Protein AF-0000000070227948 (afdb_homodimer)

Nearest PDB structures (foldseek):
  6wmo-assembly1_B  TM=9.576E-01  e=4.250E-34  Homo sapiens
  8tjc-assembly1_A  TM=9.465E-01  e=2.729E-33  Homo sapiens
  7jhi-assembly4_D  TM=9.525E-01  e=7.826E-33  Homo sapiens
  7jhk-assembly4_D  TM=9.469E-01  e=8.858E-33  Homo sapiens
  8tjc-assembly1_C  TM=9.461E-01  e=2.110E-32  Homo sapiens

Secondary structure (DSSP, 8-state):
--HHHHHHHHHTT-----EEE---GGGGSS--SEEEEEE--TT-HHHHHHHHHTTT---EETTEEEEEEEEEEE-SSHHHHHHHHHHHHHHHHHHS-EEEEEEE--GGGHHHHHHHHHHHHHHH-TT-SEEEEEETTEEE-HHHHHHHHHTS-TTS--EEESEE-S---B--TTSTTB--TTT---S-PPPEE-TTEEEEEHHHHHHHHHHHHHSPP-SSHHHHHHHHHHHTT---EE-TTEETT----SSTTS-TT-GGGTTT-SEEE---HHHHHHHHHHHT-TT----------/--HHHHHHHHHTT-----EEE---GGGGSS--SEEEEEE--TT-HHHHHHHHHTTT---EETTEEEEEEEEEEE-SSHHHHHHHHHHHHHHHHHHS-EEEEEEE--GGGHHHHHHHHHHHHHHH-TT-SEEEEEETTEEE-HHHHHHHHHTS-TTS--EEEEEE-S---B--TTSTTB--TTT---S-PPPEEEEEEEEEEHHHHHHHHHHHHHSPP-SSHHHHHHHHHHHTT---EE-TTEETT----SSTTS-TT-GGGTTT-SEEE---HHHHHHHHHHHT-TT----------

Solvent-accessible surface area (backbone atoms only — not comparable to full-atom values): 31856 Å² total; per-residue (Å²): 126,59,68,72,56,52,51,44,71,72,45,54,81,67,81,82,61,56,73,74,40,70,46,51,74,68,69,45,64,55,80,32,41,37,33,35,43,27,42,45,55,57,81,45,53,63,34,52,54,42,34,51,73,36,60,44,41,69,41,60,56,94,77,38,31,35,38,50,36,36,39,29,36,34,52,82,49,66,72,55,24,55,53,34,50,49,51,48,48,52,47,27,72,74,66,38,26,32,36,26,35,67,45,57,64,44,76,54,42,44,26,53,52,52,52,52,44,40,56,46,33,61,74,60,37,62,72,31,30,26,34,39,45,24,38,55,42,41,43,48,36,48,68,53,44,47,62,63,48,71,78,53,62,37,82,37,82,39,38,36,11,36,62,44,65,89,44,46,64,40,77,47,81,89,43,95,64,46,42,52,62,89,80,43,78,62,72,60,47,62,51,20,39,47,62,56,35,33,39,30,14,35,39,34,49,53,46,35,40,56,30,53,73,72,48,82,73,43,55,48,35,35,54,38,50,13,46,19,32,50,72,68,74,46,75,63,36,70,35,92,33,34,32,68,86,44,70,78,44,95,40,90,87,43,63,53,82,40,59,68,77,48,70,79,30,35,30,36,35,77,43,53,55,67,52,42,50,51,47,44,55,50,69,68,39,89,77,65,76,65,73,80,74,78,73,84,114,126,60,67,71,57,54,51,43,72,71,44,54,81,68,82,81,62,57,72,74,38,69,46,52,73,68,69,45,63,55,82,30,40,38,34,37,42,27,43,46,56,56,80,44,52,62,35,54,53,42,35,51,73,38,59,44,41,68,42,61,58,96,76,37,29,35,38,51,36,36,39,29,37,36,52,82,50,66,74,55,22,57,52,34,50,50,52,48,49,53,48,27,72,73,65,39,28,32,37,25,36,67,45,57,64,46,72,56,42,43,25,53,53,52,52,52,44,40,57,46,32,62,74,60,36,63,71,31,30,26,34,40,46,23,38,55,43,42,42,48,34,50,67,53,45,47,63,61,48,71,79,54,61,36,80,39,82,38,38,35,12,36,61,45,66,89,43,47,65,40,76,48,81,87,43,95,65,45,43,54,62,88,80,44,80,61,71,59,47,63,51,20,38,47,62,58,35,33,39,30,14,34,40,34,49,53,45,36,40,56,30,52,72,72,47,80,74,44,56,48,36,35,55,38,50,13,46,19,31,50,73,67,75,45,75,63,36,70,35,92,34,36,32,69,88,45,70,80,44,95,40,89,87,45,62,52,83,39,57,66,78,50,70,78,29,34,32,37,36,78,42,53,54,69,52,41,50,52,46,45,56,49,67,68,38,90,76,64,76,65,71,81,74,76,71,84,116

Foldseek 3Di:
DPPVQVVCVVCLVPQDFDWLAAFDLVQQVPAAAEEEEAEEELVPPLLVVLCCVFQQPFDQQVHGTYGYAYQYEAAPDPVRRVVSSVVLVVVCVVPRRYTYTHDHGDLLCVQSSLQVVLVCCVVRNLRHFKYKQAYSQKQFNVNLVCVVPVPDGLLDWAKEAAKDFDAAQDCDPVDPRHDHCVQPVDGTFAIWHDRHIIMTGSNLSVQLNVLSVVDGTGRRNRSRSRVSCVVSVHHYYYDPQHAAVAADDPDPVDDSLDLLSNLNHGMYGGHDSVSSVVSRVQNPDPPNDDDPPPPPD/DPPVQVVCVVCLVPQDFDWLAAFDLVQQVPAAAEEEEAEEELVPPLLVVLCCVFQQPFDQQVHGTYGYAYQYEAAPDPVRRVVSSVVLVVVCVVPRRYTYTHDHGDLLCVLSSLQVVLVCCVPRNLRHFKYKQAYSQKQFNVNLVCVVPVPDGLLDWAKEAAKDFDAAQDCDPPDPRHDHCVQPVDGTFAIWHDRHIIMTGSNLSVQLNVLSVVDGTGRRNRSRSRVSCVVSVHHYYYDPQHAAVAADDPDPVDDSLDLLSNLNHGMYGGHDSVSSVVSRVQNPDPPNDDDPPPPPD

pLDDT: mean 92.87, std 10.71, range [17.23, 98.88]

Structure (mmCIF, N/CA/C/O backbone):
data_AF-0000000070227948-model_v1
#
loop_
_entity.id
_entity.type
_entity.pdbx_description
1 polymer Hexosyltransferase
#
loop_
_atom_site.group_PDB
_atom_site.id
_atom_site.type_symbol
_atom_site.label_atom_id
_atom_site.label_alt_id
_atom_site.label_comp_id
_atom_site.label_asym_id
_atom_site.label_entity_id
_atom_site.label_seq_id
_atom_site.pdbx_PDB_ins_code
_atom_site.Cartn_x
_atom_site.Cartn_y
_atom_site.Cartn_z
_atom_site.occupancy
_atom_site.B_iso_or_equiv
_atom_site.auth_seq_id
_atom_site.auth_comp_id
_atom_site.auth_asym_id
_atom_site.auth_atom_id
_atom_site.pdbx_PDB_model_num
ATOM 1 N N . GLN A 1 1 ? -17.172 28.172 -12.695 1 85.38 1 GLN A N 1
ATOM 2 C CA . GLN A 1 1 ? -16.094 27.766 -11.781 1 85.38 1 GLN A CA 1
ATOM 3 C C . GLN A 1 1 ? -16.062 26.266 -11.586 1 85.38 1 GLN A C 1
ATOM 5 O O . GLN A 1 1 ? -17.109 25.594 -11.656 1 85.38 1 GLN A O 1
ATOM 10 N N . PRO A 1 2 ? -14.836 25.875 -11.406 1 90.19 2 PRO A N 1
ATOM 11 C CA . PRO A 1 2 ? -14.766 24.453 -11.125 1 90.19 2 PRO A CA 1
ATOM 12 C C . PRO A 1 2 ? -15.609 24.031 -9.922 1 90.19 2 PRO A C 1
ATOM 14 O O . PRO A 1 2 ? -15.781 24.828 -8.984 1 90.19 2 PRO A O 1
ATOM 17 N N . PRO A 1 3 ? -16.172 22.844 -9.961 1 89.56 3 PRO A N 1
ATOM 18 C CA . PRO A 1 3 ? -17.094 22.391 -8.906 1 89.56 3 PRO A CA 1
ATOM 19 C C . PRO A 1 3 ? -16.484 22.5 -7.508 1 89.56 3 PRO A C 1
ATOM 21 O O . PRO A 1 3 ? -17.188 22.844 -6.551 1 89.56 3 PRO A O 1
ATOM 24 N N . HIS A 1 4 ? -15.242 22.188 -7.359 1 89.88 4 HIS A N 1
ATOM 25 C CA . HIS A 1 4 ? -14.633 22.203 -6.031 1 89.88 4 HIS A CA 1
ATOM 26 C C . HIS A 1 4 ? -14.547 23.641 -5.492 1 89.88 4 HIS A C 1
ATOM 28 O O . HIS A 1 4 ? -14.609 23.844 -4.281 1 89.88 4 HIS A O 1
ATOM 34 N N . VAL A 1 5 ? -14.453 24.609 -6.316 1 92.25 5 VAL A N 1
ATOM 35 C CA . VAL A 1 5 ? -14.438 26 -5.902 1 92.25 5 VAL A CA 1
ATOM 36 C C . VAL A 1 5 ? -15.828 26.438 -5.453 1 92.25 5 VAL A C 1
ATOM 38 O O . VAL A 1 5 ? -15.984 27.109 -4.434 1 92.25 5 VAL A O 1
ATOM 41 N N . ARG A 1 6 ? -16.797 26.031 -6.199 1 91.88 6 ARG A N 1
ATOM 42 C CA . ARG A 1 6 ? -18.172 26.344 -5.848 1 91.88 6 ARG A CA 1
ATOM 43 C C . ARG A 1 6 ? -18.547 25.75 -4.496 1 91.88 6 ARG A C 1
ATOM 45 O O . ARG A 1 6 ? -19.141 26.422 -3.658 1 91.88 6 ARG A O 1
ATOM 52 N N . ASP A 1 7 ? -18.203 24.516 -4.367 1 90.88 7 ASP A N 1
ATOM 53 C CA . ASP A 1 7 ? -18.453 23.844 -3.1 1 90.88 7 ASP A CA 1
ATOM 54 C C . ASP A 1 7 ? -17.781 24.578 -1.94 1 90.88 7 ASP A C 1
ATOM 56 O O . ASP A 1 7 ? -18.391 24.766 -0.885 1 90.88 7 ASP A O 1
ATOM 60 N N . PHE A 1 8 ? -16.594 24.953 -2.104 1 92.62 8 PHE A N 1
ATOM 61 C CA . PHE A 1 8 ? -15.867 25.672 -1.062 1 92.62 8 PHE A CA 1
ATOM 62 C C . PHE A 1 8 ? -16.562 26.969 -0.699 1 92.62 8 PHE A C 1
ATOM 64 O O . PHE A 1 8 ? -16.766 27.266 0.481 1 92.62 8 PHE A O 1
ATOM 71 N N . LEU A 1 9 ? -16.953 27.703 -1.704 1 92.31 9 LEU A N 1
ATOM 72 C CA . LEU A 1 9 ? -17.578 29 -1.47 1 92.31 9 LEU A CA 1
ATOM 73 C C . LEU A 1 9 ? -18.922 28.828 -0.768 1 92.31 9 LEU A C 1
ATOM 75 O O . LEU A 1 9 ? -19.297 29.641 0.071 1 92.31 9 LEU A O 1
ATOM 79 N N . LEU A 1 10 ? -19.547 27.75 -1.023 1 89.62 10 LEU A N 1
ATOM 80 C CA . LEU A 1 10 ? -20.859 27.516 -0.464 1 89.62 10 LEU A CA 1
ATOM 81 C C . LEU A 1 10 ? -20.766 27.047 0.985 1 89.62 10 LEU A C 1
ATOM 83 O O . LEU A 1 10 ? -21.609 27.406 1.814 1 89.62 10 LEU A O 1
ATOM 87 N N . TYR A 1 11 ? -19.672 26.328 1.292 1 87.56 11 TYR A N 1
ATOM 88 C CA . TYR A 1 11 ? -19.703 25.609 2.561 1 87.56 11 TYR A CA 1
ATOM 89 C C . TYR A 1 11 ? -18.562 26.078 3.471 1 87.56 11 TYR A C 1
ATOM 91 O O . TYR A 1 11 ? -18.359 25.516 4.555 1 87.56 11 TYR A O 1
ATOM 99 N N . ARG A 1 12 ? -17.844 27.078 3.059 1 89.88 12 ARG A N 1
ATOM 100 C CA . ARG A 1 12 ? -16.672 27.516 3.811 1 89.88 12 ARG A CA 1
ATOM 101 C C . ARG A 1 12 ? -17.062 28.016 5.199 1 89.88 12 ARG A C 1
ATOM 103 O O . ARG A 1 12 ? -16.203 28.172 6.066 1 89.88 12 ARG A O 1
ATOM 110 N N . HIS A 1 13 ? -18.375 28.203 5.434 1 87.81 13 HIS A N 1
ATOM 111 C CA . HIS A 1 13 ? -18.844 28.672 6.734 1 87.81 13 HIS A CA 1
ATOM 112 C C . HIS A 1 13 ? -19.172 27.5 7.652 1 87.81 13 HIS A C 1
ATOM 114 O O . HIS A 1 13 ? -19.375 27.688 8.852 1 87.81 13 HIS A O 1
ATOM 120 N N . CYS A 1 14 ? -19.219 26.312 7.148 1 87.19 14 CYS A N 1
ATOM 121 C CA . CYS A 1 14 ? -19.516 25.125 7.93 1 87.19 14 CYS A CA 1
ATOM 122 C C . CYS A 1 14 ? -18.281 24.594 8.625 1 87.19 14 CYS A C 1
ATOM 124 O O . CYS A 1 14 ? -17.375 24.062 7.973 1 87.19 14 CYS A O 1
ATOM 126 N N . ARG A 1 15 ? -18.234 24.719 9.961 1 90.19 15 ARG A N 1
ATOM 127 C CA . ARG A 1 15 ? -17.031 24.359 10.688 1 90.19 15 ARG A CA 1
ATOM 128 C C . ARG A 1 15 ? -17.297 23.25 11.688 1 90.19 15 ARG A C 1
ATOM 130 O O . ARG A 1 15 ? -16.391 22.828 12.414 1 90.19 15 ARG A O 1
ATOM 137 N N . ASP A 1 16 ? -18.5 22.859 11.797 1 91.56 16 ASP A N 1
ATOM 138 C CA . ASP A 1 16 ? -18.875 21.828 12.75 1 91.56 16 ASP A CA 1
ATOM 139 C C . ASP A 1 16 ? -19.234 20.531 12.023 1 91.56 16 ASP A C 1
ATOM 141 O O . ASP A 1 16 ? -20.172 20.484 11.234 1 91.56 16 ASP A O 1
ATOM 145 N N . PHE A 1 17 ? -18.484 19.594 12.266 1 96.06 17 PHE A N 1
ATOM 146 C CA . PHE A 1 17 ? -18.719 18.297 11.648 1 96.06 17 PHE A CA 1
ATOM 147 C C . PHE A 1 17 ? -18.719 17.203 12.703 1 96.06 17 PHE A C 1
ATOM 149 O O . PHE A 1 17 ? -18 17.266 13.695 1 96.06 17 PHE A O 1
ATOM 156 N N . ARG A 1 18 ? -19.531 16.219 12.43 1 96.62 18 ARG A N 1
ATOM 157 C CA . ARG A 1 18 ? -19.625 15.094 13.352 1 96.62 18 ARG A CA 1
ATOM 158 C C . ARG A 1 18 ? -18.312 14.328 13.43 1 96.62 18 ARG A C 1
ATOM 160 O O . ARG A 1 18 ? -17.688 14.055 12.398 1 96.62 18 ARG A O 1
ATOM 167 N N . LEU A 1 19 ? -17.938 14.094 14.648 1 96.94 19 LEU A N 1
ATOM 168 C CA . LEU A 1 19 ? -16.766 13.242 14.891 1 96.94 19 LEU A CA 1
ATOM 169 C C . LEU A 1 19 ? -17.109 11.773 14.703 1 96.94 19 LEU A C 1
ATOM 171 O O . LEU A 1 19 ? -18 11.25 15.375 1 96.94 19 LEU A O 1
ATOM 175 N N . LEU A 1 20 ? -16.469 11.117 13.75 1 98.12 20 LEU A N 1
ATOM 176 C CA . LEU A 1 20 ? -16.734 9.711 13.477 1 98.12 20 LEU A CA 1
ATOM 177 C C . LEU A 1 20 ? -15.828 8.812 14.312 1 98.12 20 LEU A C 1
ATOM 179 O O . LEU A 1 20 ? -16.234 7.734 14.742 1 98.12 20 LEU A O 1
ATOM 183 N N . GLN A 1 21 ? -14.609 9.086 14.445 1 98.56 21 GLN A N 1
ATOM 184 C CA . GLN A 1 21 ? -13.617 8.414 15.281 1 98.56 21 GLN A CA 1
ATOM 185 C C . GLN A 1 21 ? -12.867 9.414 16.156 1 98.56 21 GLN A C 1
ATOM 187 O O . GLN A 1 21 ? -12.484 10.484 15.695 1 98.56 21 GLN A O 1
ATOM 192 N N . ASP A 1 22 ? -12.719 9.07 17.391 1 98.06 22 ASP A N 1
ATOM 193 C CA . ASP A 1 22 ? -12.008 9.875 18.375 1 98.06 22 ASP A CA 1
ATOM 194 C C . ASP A 1 22 ? -11.008 9.031 19.156 1 98.06 22 ASP A C 1
ATOM 196 O O . ASP A 1 22 ? -11.367 8.008 19.734 1 98.06 22 ASP A O 1
ATOM 200 N N . PRO A 1 23 ? -9.75 9.445 19.125 1 97.38 23 PRO A N 1
ATOM 201 C CA . PRO A 1 23 ? -8.805 8.68 19.938 1 97.38 23 PRO A CA 1
ATOM 202 C C . PRO A 1 23 ? -9.219 8.602 21.406 1 97.38 23 PRO A C 1
ATOM 204 O O . PRO A 1 23 ? -9.891 9.508 21.906 1 97.38 23 PRO A O 1
ATOM 207 N N . PRO A 1 24 ? -8.82 7.574 22.109 1 96.56 24 PRO A N 1
ATOM 208 C CA . PRO A 1 24 ? -9.148 7.469 23.531 1 96.56 24 PRO A CA 1
ATOM 209 C C . PRO A 1 24 ? -8.57 8.609 24.359 1 96.56 24 PRO A C 1
ATOM 211 O O . PRO A 1 24 ? -7.5 9.133 24.031 1 96.56 24 PRO A O 1
ATOM 214 N N . PRO A 1 25 ? -9.289 8.898 25.406 1 91.81 25 PRO A N 1
ATOM 215 C CA . PRO A 1 25 ? -8.82 9.992 26.266 1 91.81 25 PRO A CA 1
ATOM 216 C C . PRO A 1 25 ? -7.402 9.766 26.781 1 91.81 25 PRO A C 1
ATOM 218 O O . PRO A 1 25 ? -6.676 10.734 27.047 1 91.81 25 PRO A O 1
ATOM 221 N N . ALA A 1 26 ? -7.043 8.578 26.859 1 93.12 26 ALA A N 1
ATOM 222 C CA . ALA A 1 26 ? -5.734 8.234 27.406 1 93.12 26 ALA A CA 1
ATOM 223 C C . ALA A 1 26 ? -4.617 8.617 26.453 1 93.12 26 ALA A C 1
ATOM 225 O O . ALA A 1 26 ? -3.447 8.68 26.828 1 93.12 26 ALA A O 1
ATOM 226 N N . LYS A 1 27 ? -4.984 8.945 25.25 1 94.88 27 LYS A N 1
ATOM 227 C CA . LYS A 1 27 ? -3.994 9.281 24.219 1 94.88 27 LYS A CA 1
ATOM 228 C C . LYS A 1 27 ? -3.129 10.461 24.656 1 94.88 27 LYS A C 1
ATOM 230 O O . LYS A 1 27 ? -1.914 10.453 24.453 1 94.88 27 LYS A O 1
ATOM 235 N N . CYS A 1 28 ? -3.711 11.43 25.281 1 94.31 28 CYS A N 1
ATOM 236 C CA . CYS A 1 28 ? -3 12.648 25.641 1 94.31 28 CYS A CA 1
ATOM 237 C C . CYS A 1 28 ? -2.988 12.844 27.156 1 94.31 28 CYS A C 1
ATOM 239 O O . CYS A 1 28 ? -2.727 13.945 27.641 1 94.31 28 CYS A O 1
ATOM 241 N N . ALA A 1 29 ? -3.393 11.844 27.906 1 90 29 ALA A N 1
ATOM 242 C CA . ALA A 1 29 ? -3.404 11.938 29.359 1 90 29 ALA A CA 1
ATOM 243 C C . ALA A 1 29 ? -1.987 12.055 29.922 1 90 29 ALA A C 1
ATOM 245 O O . ALA A 1 29 ? -1.699 12.938 30.719 1 90 29 ALA A O 1
ATOM 246 N N . PRO A 1 30 ? -1.107 11.148 29.5 1 86.81 30 PRO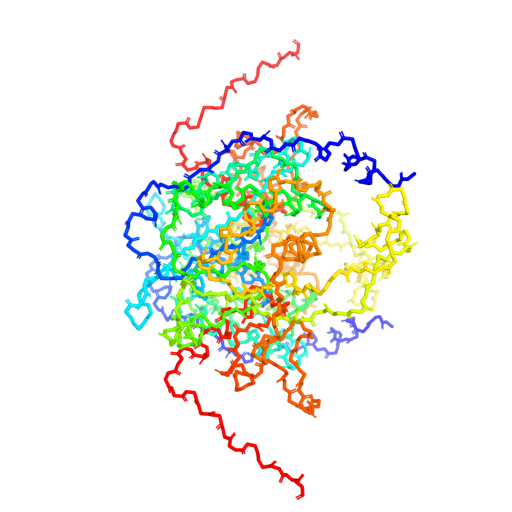 A N 1
ATOM 247 C CA . PRO A 1 30 ? 0.278 11.406 29.906 1 86.81 30 PRO A CA 1
ATOM 248 C C . PRO A 1 30 ? 0.9 12.578 29.156 1 86.81 30 PRO A C 1
ATOM 250 O O . PRO A 1 30 ? 0.424 12.953 28.078 1 86.81 30 PRO A O 1
ATOM 253 N N . PRO A 1 31 ? 1.829 13.141 29.797 1 89.19 31 PRO A N 1
ATOM 254 C CA . PRO A 1 31 ? 2.486 14.258 29.109 1 89.19 31 PRO A CA 1
ATOM 255 C C . PRO A 1 31 ? 2.977 13.883 27.719 1 89.19 31 PRO A C 1
ATOM 257 O O . PRO A 1 31 ? 3.58 12.828 27.531 1 89.19 31 PRO A O 1
ATOM 260 N N . VAL A 1 32 ? 2.658 14.727 26.781 1 96.81 32 VAL A N 1
ATOM 261 C CA . VAL A 1 32 ? 3.092 14.547 25.406 1 96.81 32 VAL A CA 1
ATOM 262 C C . VAL A 1 32 ? 4.148 15.586 25.047 1 96.81 32 VAL A C 1
ATOM 264 O O . VAL A 1 32 ? 3.912 16.797 25.188 1 96.81 32 VAL A O 1
ATOM 267 N N . PHE A 1 33 ? 5.27 15.078 24.719 1 98.19 33 PHE A N 1
ATOM 268 C CA . PHE A 1 33 ? 6.316 16 24.297 1 98.19 33 PHE A CA 1
ATOM 269 C C . PHE A 1 33 ? 6.133 16.422 22.844 1 98.19 33 PHE A C 1
ATOM 271 O O . PHE A 1 33 ? 6.098 17.609 22.531 1 98.19 33 PHE A O 1
ATOM 278 N N . LEU A 1 34 ? 6.027 15.492 21.984 1 98.38 34 LEU A N 1
ATOM 279 C CA . LEU A 1 34 ? 5.809 15.734 20.562 1 98.38 34 LEU A CA 1
ATOM 280 C C . LEU A 1 34 ? 4.578 14.984 20.062 1 98.38 34 LEU A C 1
ATOM 282 O O . LEU A 1 34 ? 4.535 13.758 20.109 1 98.38 34 LEU A O 1
ATOM 286 N N . LEU A 1 35 ? 3.557 15.734 19.688 1 98.5 35 LEU A N 1
ATOM 287 C CA . LEU A 1 35 ? 2.355 15.172 19.078 1 98.5 35 LEU A CA 1
ATOM 288 C C . LEU A 1 35 ? 2.469 15.164 17.547 1 98.5 35 LEU A C 1
ATOM 290 O O . LEU A 1 35 ? 2.646 16.203 16.938 1 98.5 35 LEU A O 1
ATOM 294 N N . LEU A 1 36 ? 2.467 13.992 16.953 1 98.62 36 LEU A N 1
ATOM 295 C CA . LEU A 1 36 ? 2.484 13.852 15.5 1 98.62 36 LEU A CA 1
ATOM 296 C C . LEU A 1 36 ? 1.071 13.914 14.93 1 98.62 36 LEU A C 1
ATOM 298 O O . LEU A 1 36 ? 0.308 12.953 15.039 1 98.62 36 LEU A O 1
ATOM 302 N N . ALA A 1 37 ? 0.691 15.023 14.406 1 98.75 37 ALA A N 1
ATOM 303 C CA . ALA A 1 37 ? -0.591 15.203 13.727 1 98.75 37 ALA A CA 1
ATOM 304 C C . ALA A 1 37 ? -0.443 15.031 12.219 1 98.75 37 ALA A C 1
ATOM 306 O O . ALA A 1 37 ? -0.085 15.977 11.508 1 98.75 37 ALA A O 1
ATOM 307 N N . ILE A 1 38 ? -0.817 13.891 11.742 1 98.75 38 ILE A N 1
ATOM 308 C CA . ILE A 1 38 ? -0.504 13.523 10.367 1 98.75 38 ILE A CA 1
ATOM 309 C C . ILE A 1 38 ? -1.779 13.539 9.523 1 98.75 38 ILE A C 1
ATOM 311 O O . ILE A 1 38 ? -2.73 12.805 9.812 1 98.75 38 ILE A O 1
ATOM 315 N N . LYS A 1 39 ? -1.822 14.359 8.492 1 98.5 39 LYS A N 1
ATOM 316 C CA . LYS A 1 39 ? -2.941 14.383 7.559 1 98.5 39 LYS A CA 1
ATOM 317 C C . LYS A 1 39 ? -2.871 13.203 6.594 1 98.5 39 LYS A C 1
ATOM 319 O O . LYS A 1 39 ? -1.84 12.969 5.961 1 98.5 39 LYS A O 1
ATOM 324 N N . SER A 1 40 ? -3.902 12.453 6.547 1 98.38 40 SER A N 1
ATOM 325 C CA . SER A 1 40 ? -3.975 11.281 5.676 1 98.38 40 SER A CA 1
ATOM 326 C C . SER A 1 40 ? -5.316 11.211 4.957 1 98.38 40 SER A C 1
ATOM 328 O O . SER A 1 40 ? -6.234 11.977 5.266 1 98.38 40 SER A O 1
ATOM 330 N N . SER A 1 41 ? -5.406 10.438 3.887 1 97.62 41 SER A N 1
ATOM 331 C CA . SER A 1 41 ? -6.66 10.141 3.205 1 97.62 41 SER A CA 1
ATOM 332 C C . SER A 1 41 ? -7.246 8.812 3.68 1 97.62 41 SER A C 1
ATOM 334 O O . SER A 1 41 ? -6.512 7.91 4.086 1 97.62 41 SER A O 1
ATOM 336 N N . PRO A 1 42 ? -8.516 8.734 3.646 1 97.31 42 PRO A N 1
ATOM 337 C CA . PRO A 1 42 ? -9.148 7.535 4.203 1 97.31 42 PRO A CA 1
ATOM 338 C C . PRO A 1 42 ? -8.648 6.25 3.545 1 97.31 42 PRO A C 1
ATOM 340 O O . PRO A 1 42 ? -8.508 5.223 4.215 1 97.31 42 PRO A O 1
ATOM 343 N N . ALA A 1 43 ? -8.367 6.289 2.314 1 95.44 43 ALA A N 1
ATOM 344 C CA . ALA A 1 43 ? -7.988 5.082 1.588 1 95.44 43 ALA A CA 1
ATOM 345 C C . ALA A 1 43 ? -6.504 4.777 1.763 1 95.44 43 ALA A C 1
ATOM 347 O O . ALA A 1 43 ? -6.027 3.717 1.354 1 95.44 43 ALA A O 1
ATOM 348 N N . ASN A 1 44 ? -5.758 5.676 2.371 1 96.81 44 ASN A N 1
ATOM 349 C CA . ASN A 1 44 ? -4.305 5.551 2.455 1 96.81 44 ASN A CA 1
ATOM 350 C C . ASN A 1 44 ? -3.887 4.684 3.639 1 96.81 44 ASN A C 1
ATOM 352 O O . ASN A 1 44 ? -3.014 5.07 4.418 1 96.81 44 ASN A O 1
ATOM 356 N N . TYR A 1 45 ? -4.461 3.484 3.715 1 96.75 45 TYR A N 1
ATOM 357 C CA . TYR A 1 45 ? -4.152 2.568 4.809 1 96.75 45 TYR A CA 1
ATOM 358 C C . TYR A 1 45 ? -2.666 2.234 4.84 1 96.75 45 TYR A C 1
ATOM 360 O O . TYR A 1 45 ? -2.049 2.229 5.91 1 96.75 45 TYR A O 1
ATOM 368 N N . GLU A 1 46 ? -2.113 1.952 3.725 1 95 46 GLU A N 1
ATOM 369 C CA . GLU A 1 46 ? -0.719 1.523 3.643 1 95 46 GLU A CA 1
ATOM 370 C C . GLU A 1 46 ? 0.22 2.592 4.195 1 95 46 GLU A C 1
ATOM 372 O O . GLU A 1 46 ? 1.173 2.279 4.91 1 95 46 GLU A O 1
ATOM 377 N N . ARG A 1 47 ? -0.057 3.771 3.848 1 96.94 47 ARG A N 1
ATOM 378 C CA . ARG A 1 47 ? 0.771 4.871 4.332 1 96.94 47 ARG A CA 1
ATOM 379 C C . ARG A 1 47 ? 0.703 4.977 5.855 1 96.94 47 ARG A C 1
ATOM 381 O O . ARG A 1 47 ? 1.731 5.117 6.52 1 96.94 47 ARG A O 1
ATOM 388 N N . ARG A 1 48 ? -0.476 4.906 6.383 1 98.25 48 ARG A N 1
ATOM 389 C CA . ARG A 1 48 ? -0.634 4.996 7.828 1 98.25 48 ARG A CA 1
ATOM 390 C C . ARG A 1 48 ? 0.04 3.818 8.531 1 98.25 48 ARG A C 1
ATOM 392 O O . ARG A 1 48 ? 0.68 3.99 9.57 1 98.25 48 ARG A O 1
ATOM 399 N N . ASP A 1 49 ? -0.1 2.688 7.945 1 97.19 49 ASP A N 1
ATOM 400 C CA . ASP A 1 49 ? 0.521 1.498 8.516 1 97.19 49 ASP A CA 1
ATOM 401 C C . ASP A 1 49 ? 2.039 1.648 8.586 1 97.19 49 ASP A C 1
ATOM 403 O O . ASP A 1 49 ? 2.658 1.305 9.594 1 97.19 49 ASP A O 1
ATOM 407 N N . ILE A 1 50 ? 2.637 2.137 7.492 1 97 50 ILE A N 1
ATOM 408 C CA . ILE A 1 50 ? 4.086 2.279 7.445 1 97 50 ILE A CA 1
ATOM 409 C C . ILE A 1 50 ? 4.535 3.357 8.43 1 97 50 ILE A C 1
ATOM 411 O O . ILE A 1 50 ? 5.578 3.225 9.07 1 97 50 ILE A O 1
ATOM 415 N N . VAL A 1 51 ? 3.787 4.414 8.555 1 98.12 51 VAL A N 1
ATOM 416 C CA . VAL A 1 51 ? 4.102 5.469 9.508 1 98.12 51 VAL A CA 1
ATOM 417 C C . VAL A 1 51 ? 4.117 4.895 10.922 1 98.12 51 VAL A C 1
ATOM 419 O O . VAL A 1 51 ? 5.035 5.168 11.703 1 98.12 51 VAL A O 1
ATOM 422 N N . ARG A 1 52 ? 3.15 4.043 11.281 1 98 52 ARG A N 1
ATOM 423 C CA . ARG A 1 52 ? 3.072 3.408 12.594 1 98 52 ARG A CA 1
ATOM 424 C C . ARG A 1 52 ? 4.324 2.586 12.883 1 98 52 ARG A C 1
ATOM 426 O O . ARG A 1 52 ? 4.77 2.498 14.023 1 98 52 ARG A O 1
ATOM 433 N N . ARG A 1 53 ? 4.895 2.074 11.82 1 95.88 53 ARG A N 1
ATOM 434 C CA . ARG A 1 53 ? 5.984 1.117 11.984 1 95.88 53 ARG A CA 1
ATOM 435 C C . ARG A 1 53 ? 7.34 1.809 11.891 1 95.88 53 ARG A C 1
ATOM 437 O O . ARG A 1 53 ? 8.383 1.176 12.086 1 95.88 53 ARG A O 1
ATOM 444 N N . THR A 1 54 ? 7.344 2.994 11.562 1 96.69 54 THR A N 1
ATOM 445 C CA . THR A 1 54 ? 8.602 3.703 11.359 1 96.69 54 THR A CA 1
ATOM 446 C C . THR A 1 54 ? 8.664 4.953 12.234 1 96.69 54 THR A C 1
ATOM 448 O O . THR A 1 54 ? 8.773 4.859 13.453 1 96.69 54 THR A O 1
ATOM 451 N N . TRP A 1 55 ? 8.68 6.18 11.555 1 96.75 55 TRP A N 1
ATOM 452 C CA . TRP A 1 55 ? 8.984 7.41 12.281 1 96.75 55 TRP A CA 1
ATOM 453 C C . TRP A 1 55 ? 7.812 7.824 13.172 1 96.75 55 TRP A C 1
ATOM 455 O O . TRP A 1 55 ? 7.98 8.617 14.094 1 96.75 55 TRP A O 1
ATOM 465 N N . GLY A 1 56 ? 6.617 7.262 12.914 1 97.62 56 GLY A N 1
ATOM 466 C CA . GLY A 1 56 ? 5.434 7.621 13.68 1 97.62 56 GLY A CA 1
ATOM 467 C C . GLY A 1 56 ? 5.203 6.73 14.883 1 97.62 56 GLY A C 1
ATOM 468 O O . GLY A 1 56 ? 4.18 6.84 15.562 1 97.62 56 GLY A O 1
ATOM 469 N N . GLN A 1 57 ? 6.105 5.852 15.172 1 96.62 57 GLN A N 1
ATOM 470 C CA . GLN A 1 57 ? 5.973 4.977 16.328 1 96.62 57 GLN A CA 1
ATOM 471 C C . GLN A 1 57 ? 5.809 5.781 17.609 1 96.62 57 GLN A C 1
ATOM 473 O O . GLN A 1 57 ? 6.559 6.73 17.859 1 96.62 57 GLN A O 1
ATOM 478 N N . GLU A 1 58 ? 4.785 5.391 18.344 1 96.06 58 GLU A N 1
ATOM 479 C CA . GLU A 1 58 ? 4.656 5.98 19.672 1 96.06 58 GLU A CA 1
ATOM 480 C C . GLU A 1 58 ? 5.699 5.41 20.641 1 96.06 58 GLU A C 1
ATOM 482 O O . GLU A 1 58 ? 5.785 4.195 20.812 1 96.06 58 GLU A O 1
ATOM 487 N N . ARG A 1 59 ? 6.531 6.324 21.156 1 92.69 59 ARG A N 1
ATOM 488 C CA . ARG A 1 59 ? 7.645 5.902 22 1 92.69 59 ARG A CA 1
ATOM 489 C C . ARG A 1 59 ? 8.141 7.055 22.875 1 92.69 59 ARG A C 1
ATOM 491 O O . ARG A 1 59 ? 7.547 8.133 22.875 1 92.69 59 ARG A O 1
ATOM 498 N N . GLN A 1 60 ? 9.094 6.672 23.703 1 89.75 60 GLN A N 1
ATOM 499 C CA . GLN A 1 60 ? 9.805 7.684 24.484 1 89.75 60 GLN A CA 1
ATOM 500 C C . GLN A 1 60 ? 11.188 7.961 23.906 1 89.75 60 GLN A C 1
ATOM 502 O O . GLN A 1 60 ? 12.164 7.289 24.25 1 89.75 60 GLN A O 1
ATOM 507 N N . GLY A 1 61 ? 11.188 8.766 22.906 1 79.38 61 GLY A N 1
ATOM 508 C CA . GLY A 1 61 ? 12.477 9.125 22.344 1 79.38 61 GLY A CA 1
ATOM 509 C C . GLY A 1 61 ? 13.289 10.039 23.234 1 79.38 61 GLY A C 1
ATOM 510 O O . GLY A 1 61 ? 12.883 11.164 23.516 1 79.38 61 GLY A O 1
ATOM 511 N N . GLN A 1 62 ? 14.461 9.609 23.656 1 87.19 62 GLN A N 1
ATOM 512 C CA . GLN A 1 62 ? 15.281 10.359 24.594 1 87.19 62 GLN A CA 1
ATOM 513 C C . GLN A 1 62 ? 14.469 10.797 25.812 1 87.19 62 GLN A C 1
ATOM 515 O O . GLN A 1 62 ? 14.547 11.945 26.234 1 87.19 62 GLN A O 1
ATOM 520 N N . GLY A 1 63 ? 13.578 10.023 26.141 1 86.5 63 GLY A N 1
ATOM 521 C CA . GLY A 1 63 ? 12.742 10.273 27.312 1 86.5 63 GLY A CA 1
ATOM 522 C C . GLY A 1 63 ? 11.539 11.141 27 1 86.5 63 GLY A C 1
ATOM 523 O O . GLY A 1 63 ? 10.719 11.406 27.891 1 86.5 63 GLY A O 1
ATOM 524 N N . ALA A 1 64 ? 11.461 11.617 25.797 1 93.06 64 ALA A N 1
ATOM 525 C CA . ALA A 1 64 ? 10.352 12.477 25.391 1 93.06 64 ALA A CA 1
ATOM 526 C C . ALA A 1 64 ? 9.234 11.664 24.75 1 93.06 64 ALA A C 1
ATOM 528 O O . ALA A 1 64 ? 9.438 11 23.734 1 93.06 64 ALA A O 1
ATOM 529 N N . PRO A 1 65 ? 8.086 11.688 25.344 1 95.81 65 PRO A N 1
ATOM 530 C CA . PRO A 1 65 ? 6.988 10.867 24.828 1 95.81 65 PRO A CA 1
ATOM 531 C C . PRO A 1 65 ? 6.438 11.383 23.516 1 95.81 65 PRO A C 1
ATOM 533 O O . PRO A 1 65 ? 6.141 12.578 23.375 1 95.81 65 PRO A O 1
ATOM 536 N N . LEU A 1 66 ? 6.305 10.523 22.562 1 97.38 66 LEU A N 1
ATOM 537 C CA . LEU A 1 66 ? 5.711 10.812 21.25 1 97.38 66 LEU A CA 1
ATOM 538 C C . LEU A 1 66 ? 4.348 10.133 21.125 1 97.38 66 LEU A C 1
ATOM 540 O O . LEU A 1 66 ? 4.188 8.977 21.5 1 97.38 66 LEU A O 1
ATOM 544 N N . ARG A 1 67 ? 3.377 10.914 20.688 1 97.81 67 ARG A N 1
ATOM 545 C CA . ARG A 1 67 ? 2.053 10.375 20.375 1 97.81 67 ARG A CA 1
ATOM 546 C C . ARG A 1 67 ? 1.646 10.703 18.953 1 97.81 67 ARG A C 1
ATOM 548 O O . ARG A 1 67 ? 2.035 11.742 18.406 1 97.81 67 ARG A O 1
ATOM 555 N N . ARG A 1 68 ? 0.929 9.82 18.328 1 98.38 68 ARG A N 1
ATOM 556 C CA . ARG A 1 68 ? 0.59 9.945 16.906 1 98.38 68 ARG A CA 1
ATOM 557 C C . ARG A 1 68 ? -0.92 10.031 16.719 1 98.38 68 ARG A C 1
ATOM 559 O O . ARG A 1 68 ? -1.682 9.336 17.391 1 98.38 68 ARG A O 1
ATOM 566 N N . LEU A 1 69 ? -1.334 10.859 15.844 1 98.69 69 LEU A N 1
ATOM 567 C CA . LEU A 1 69 ? -2.709 10.969 15.367 1 98.69 69 LEU A CA 1
ATOM 568 C C . LEU A 1 69 ? -2.75 11.078 13.844 1 98.69 69 LEU A C 1
ATOM 570 O O . LEU A 1 69 ? -1.933 11.781 13.242 1 98.69 69 LEU A O 1
ATOM 574 N N . PHE A 1 70 ? -3.666 10.359 13.242 1 98.88 70 PHE A N 1
ATOM 575 C CA . PHE A 1 70 ? -3.973 10.562 11.836 1 98.88 70 PHE A CA 1
ATOM 576 C C . PHE A 1 70 ? -5.262 11.359 11.672 1 98.88 70 PHE A C 1
ATOM 578 O O . PHE A 1 70 ? -6.293 11.008 12.25 1 98.88 70 PHE A O 1
ATOM 585 N N . LEU A 1 71 ? -5.223 12.422 10.914 1 98.88 71 LEU A N 1
ATOM 586 C CA . LEU A 1 71 ? -6.375 13.266 10.617 1 98.88 71 LEU A CA 1
ATOM 587 C C . LEU A 1 71 ? -6.996 12.875 9.281 1 98.88 71 LEU A C 1
ATOM 589 O O . LEU A 1 71 ? -6.355 12.992 8.234 1 98.88 71 LEU A O 1
ATOM 593 N N . VAL A 1 72 ? -8.266 12.43 9.352 1 98.75 72 VAL A N 1
ATOM 594 C CA . VAL A 1 72 ? -8.852 11.898 8.125 1 98.75 72 VAL A CA 1
ATOM 595 C C . VAL A 1 72 ? -10.312 12.336 8.023 1 98.75 72 VAL A C 1
ATOM 597 O O . VAL A 1 72 ? -10.938 12.68 9.031 1 98.75 72 VAL A O 1
ATOM 600 N N . GLY A 1 73 ? -10.789 12.43 6.77 1 98.38 73 GLY A N 1
ATOM 601 C CA . GLY A 1 73 ? -12.203 12.594 6.484 1 98.38 73 GLY A CA 1
ATOM 602 C C . GLY A 1 73 ? -12.859 11.328 5.977 1 98.38 73 GLY A C 1
ATOM 603 O O . GLY A 1 73 ? -12.586 10.234 6.473 1 98.38 73 GLY A O 1
ATOM 604 N N . THR A 1 74 ? -13.844 11.57 5.129 1 97.75 74 THR A N 1
ATOM 605 C CA . THR A 1 74 ? -14.547 10.453 4.508 1 97.75 74 THR A CA 1
ATOM 606 C C . THR A 1 74 ? -14.539 10.578 2.988 1 97.75 74 THR A C 1
ATOM 608 O O . THR A 1 74 ? -14 11.539 2.445 1 97.75 74 THR A O 1
ATOM 611 N N . SER A 1 75 ? -15.062 9.523 2.307 1 96 75 SER A N 1
ATOM 612 C CA . SER A 1 75 ? -15.172 9.539 0.852 1 96 75 SER A CA 1
ATOM 613 C C . SER A 1 75 ? -16.484 10.164 0.405 1 96 75 SER A C 1
ATOM 615 O O . SER A 1 75 ? -17.516 10.039 1.092 1 96 75 SER A O 1
ATOM 617 N N . ALA A 1 76 ? -16.438 10.82 -0.771 1 93.25 76 ALA A N 1
ATOM 618 C CA . ALA A 1 76 ? -17.656 11.391 -1.343 1 93.25 76 ALA A CA 1
ATOM 619 C C . ALA A 1 76 ? -18.562 10.305 -1.905 1 93.25 76 ALA A C 1
ATOM 621 O O . ALA A 1 76 ? -19.781 10.461 -1.937 1 93.25 76 ALA A O 1
ATOM 622 N N . ASN A 1 77 ? -18 9.234 -2.396 1 92.75 77 ASN A N 1
ATOM 623 C CA . ASN A 1 77 ? -18.75 8.094 -2.895 1 92.75 77 ASN A CA 1
ATOM 624 C C . ASN A 1 77 ? -19.312 7.258 -1.751 1 92.75 77 ASN A C 1
ATOM 626 O O . ASN A 1 77 ? -18.562 6.723 -0.934 1 92.75 77 ASN A O 1
ATOM 630 N N . PRO A 1 78 ? -20.609 7.129 -1.721 1 91.44 78 PRO A N 1
ATOM 631 C CA . PRO A 1 78 ? -21.234 6.465 -0.575 1 91.44 78 PRO A CA 1
ATOM 632 C C . PRO A 1 78 ? -20.734 5.035 -0.377 1 91.44 78 PRO A C 1
ATOM 634 O O . PRO A 1 78 ? -20.5 4.605 0.758 1 91.44 78 PRO A O 1
ATOM 637 N N . HIS A 1 79 ? -20.625 4.305 -1.429 1 89 79 HIS A N 1
ATOM 638 C CA . HIS A 1 79 ? -20.141 2.932 -1.309 1 89 79 HIS A CA 1
ATOM 639 C C . HIS A 1 79 ? -18.703 2.895 -0.811 1 89 79 HIS A C 1
ATOM 641 O O . HIS A 1 79 ? -18.359 2.057 0.025 1 89 79 HIS A O 1
ATOM 647 N N . GLU A 1 80 ? -17.922 3.805 -1.309 1 92.81 80 GLU A N 1
ATOM 648 C CA . GLU A 1 80 ? -16.547 3.891 -0.847 1 92.81 80 GLU A CA 1
ATOM 649 C C . GLU A 1 80 ? -16.469 4.379 0.597 1 92.81 80 GLU A C 1
ATOM 651 O O . GLU A 1 80 ? -15.625 3.926 1.371 1 92.81 80 GLU A O 1
ATOM 656 N N . ALA A 1 81 ? -17.312 5.281 0.902 1 95.62 81 ALA A N 1
ATOM 657 C CA . ALA A 1 81 ? -17.359 5.805 2.264 1 95.62 81 ALA A CA 1
ATOM 658 C C . ALA A 1 81 ? -17.625 4.688 3.273 1 95.62 81 ALA A C 1
ATOM 660 O O . ALA A 1 81 ? -16.984 4.641 4.328 1 95.62 81 ALA A O 1
ATOM 661 N N . THR A 1 82 ? -18.531 3.824 2.959 1 93.56 82 THR A N 1
ATOM 662 C CA . THR A 1 82 ? -18.844 2.703 3.842 1 93.56 82 THR A CA 1
ATOM 663 C C . THR A 1 82 ? -17.609 1.841 4.066 1 93.56 82 THR A C 1
ATOM 665 O O . THR A 1 82 ? -17.312 1.454 5.199 1 93.56 82 THR A O 1
ATOM 668 N N . LYS A 1 83 ? -16.875 1.557 3.049 1 93.69 83 LYS A N 1
ATOM 669 C CA . LYS A 1 83 ? -15.68 0.722 3.109 1 93.69 83 LYS A CA 1
ATOM 670 C C . LYS A 1 83 ? -14.578 1.396 3.928 1 93.69 83 LYS A C 1
ATOM 672 O O . LYS A 1 83 ? -14.047 0.804 4.871 1 93.69 83 LYS A O 1
ATOM 677 N N . VAL A 1 84 ? -14.305 2.621 3.588 1 96.62 84 VAL A N 1
ATOM 678 C CA . VAL A 1 84 ? -13.156 3.271 4.219 1 96.62 84 VAL A CA 1
ATOM 679 C C . VAL A 1 84 ? -13.5 3.637 5.66 1 96.62 84 VAL A C 1
ATOM 681 O O . VAL A 1 84 ? -12.625 3.635 6.531 1 96.62 84 VAL A O 1
ATOM 684 N N . ASN A 1 85 ? -14.75 3.957 5.945 1 97.62 85 ASN A N 1
ATOM 685 C CA . ASN A 1 85 ? -15.141 4.199 7.332 1 97.62 85 ASN A CA 1
ATOM 686 C C . ASN A 1 85 ? -14.969 2.949 8.188 1 97.62 85 ASN A C 1
ATOM 688 O O . ASN A 1 85 ? -14.57 3.037 9.352 1 97.62 85 ASN A O 1
ATOM 692 N N . ARG A 1 86 ? -15.32 1.812 7.625 1 96.19 86 ARG A N 1
ATOM 693 C CA . ARG A 1 86 ? -15.094 0.561 8.344 1 96.19 86 ARG A CA 1
ATOM 694 C C . ARG A 1 86 ? -13.609 0.328 8.578 1 96.19 86 ARG A C 1
ATOM 696 O O . ARG A 1 86 ? -13.203 -0.097 9.664 1 96.19 86 ARG A O 1
ATOM 703 N N . LEU A 1 87 ? -12.836 0.555 7.535 1 97.38 87 LEU A N 1
ATOM 704 C CA . LEU A 1 87 ? -11.391 0.429 7.641 1 97.38 87 LEU A CA 1
ATOM 705 C C . LEU A 1 87 ? -10.844 1.306 8.766 1 97.38 87 LEU A C 1
ATOM 707 O O . LEU A 1 87 ? -10.062 0.842 9.594 1 97.38 87 LEU A O 1
ATOM 711 N N . LEU A 1 88 ? -11.266 2.549 8.789 1 98.62 88 LEU A N 1
ATOM 712 C CA . LEU A 1 88 ? -10.789 3.514 9.781 1 98.62 88 LEU A CA 1
ATOM 713 C C . LEU A 1 88 ? -11.266 3.141 11.18 1 98.62 88 LEU A C 1
ATOM 715 O O . LEU A 1 88 ? -10.562 3.373 12.164 1 98.62 88 LEU A O 1
ATOM 719 N N . ALA A 1 89 ? -12.453 2.596 11.25 1 97.81 89 ALA A N 1
ATOM 720 C CA . ALA A 1 89 ? -12.945 2.113 12.539 1 97.81 89 ALA A CA 1
ATOM 721 C C . ALA A 1 89 ? -12.078 0.977 13.07 1 97.81 89 ALA A C 1
ATOM 723 O O . ALA A 1 89 ? -11.797 0.907 14.266 1 97.81 89 ALA A O 1
ATOM 724 N N . LEU A 1 90 ? -11.719 0.067 12.211 1 96.31 90 LEU A N 1
ATOM 725 C CA . LEU A 1 90 ? -10.82 -1.016 12.602 1 96.31 90 LEU A CA 1
ATOM 726 C C . LEU A 1 90 ? -9.492 -0.464 13.109 1 96.31 90 LEU A C 1
ATOM 728 O O . LEU A 1 90 ? -8.984 -0.915 14.133 1 96.31 90 LEU A O 1
ATOM 732 N N . GLU A 1 91 ? -8.938 0.466 12.398 1 97.88 91 GLU A N 1
ATOM 733 C CA . GLU A 1 91 ? -7.68 1.086 12.805 1 97.88 91 GLU A CA 1
ATOM 734 C C . GLU A 1 91 ? -7.828 1.795 14.148 1 97.88 91 GLU A C 1
ATOM 736 O O . GLU A 1 91 ? -6.93 1.733 14.992 1 97.88 91 GLU A O 1
ATOM 741 N N . ALA A 1 92 ? -8.93 2.523 14.281 1 98.38 92 ALA A N 1
ATOM 742 C CA . ALA A 1 92 ? -9.188 3.254 15.516 1 98.38 92 ALA A CA 1
ATOM 743 C C . ALA A 1 92 ? -9.203 2.311 16.719 1 98.38 92 ALA A C 1
ATOM 745 O O . ALA A 1 92 ? -8.648 2.625 17.766 1 98.38 92 ALA A O 1
ATOM 746 N N . ARG A 1 93 ? -9.867 1.191 16.531 1 96.56 93 ARG A N 1
ATOM 747 C CA . ARG A 1 93 ? -9.961 0.2 17.594 1 96.56 93 ARG A CA 1
ATOM 748 C C . ARG A 1 93 ? -8.594 -0.395 17.906 1 96.56 93 ARG A C 1
ATOM 750 O O . ARG A 1 93 ? -8.25 -0.588 19.078 1 96.56 93 ARG A O 1
ATOM 757 N N . GLU A 1 94 ? -7.859 -0.634 16.922 1 95.88 94 GLU A N 1
ATOM 758 C CA . GLU A 1 94 ? -6.586 -1.33 17.094 1 95.88 94 GLU A CA 1
ATOM 759 C C . GLU A 1 94 ? -5.512 -0.393 17.625 1 95.88 94 GLU A C 1
ATOM 761 O O . GLU A 1 94 ? -4.695 -0.791 18.469 1 95.88 94 GLU A O 1
ATOM 766 N N . TYR A 1 95 ? -5.484 0.838 17.203 1 97.81 95 TYR A N 1
ATOM 767 C CA . TYR A 1 95 ? -4.305 1.659 17.453 1 97.81 95 TYR A CA 1
ATOM 768 C C . TYR A 1 95 ? -4.676 2.906 18.25 1 97.81 95 TYR A C 1
ATOM 770 O O . TYR A 1 95 ? -3.803 3.576 18.812 1 97.81 95 TYR A O 1
ATOM 778 N N . GLY A 1 96 ? -5.934 3.307 18.203 1 98.06 96 GLY A N 1
ATOM 779 C CA . GLY A 1 96 ? -6.383 4.477 18.953 1 98.06 96 GLY A CA 1
ATOM 780 C C . GLY A 1 96 ? -5.797 5.773 18.422 1 98.06 96 GLY A C 1
ATOM 781 O O . GLY A 1 96 ? -5.547 6.703 19.203 1 98.06 96 GLY A O 1
ATOM 782 N N . ASP A 1 97 ? -5.527 5.824 17.172 1 98.62 97 ASP A N 1
ATOM 783 C CA . ASP A 1 97 ? -4.805 6.996 16.688 1 98.62 97 ASP A CA 1
ATOM 784 C C . ASP A 1 97 ? -5.551 7.664 15.531 1 98.62 97 ASP A C 1
ATOM 786 O O . ASP A 1 97 ? -4.977 8.469 14.797 1 98.62 97 ASP A O 1
ATOM 790 N N . ILE A 1 98 ? -6.801 7.309 15.328 1 98.81 98 ILE A N 1
ATOM 791 C CA . ILE A 1 98 ? -7.559 7.867 14.211 1 98.81 98 ILE A CA 1
ATOM 792 C C . ILE A 1 98 ? -8.453 9 14.711 1 98.81 98 ILE A C 1
ATOM 794 O O . ILE A 1 98 ? -9.258 8.812 15.625 1 98.81 98 ILE A O 1
ATOM 798 N N . LEU A 1 99 ? -8.281 10.117 14.203 1 98.69 99 LEU A N 1
ATOM 799 C CA . LEU A 1 99 ? -9.172 11.266 14.367 1 98.69 99 LEU A CA 1
ATOM 800 C C . LEU A 1 99 ? -9.906 11.562 13.062 1 98.69 99 LEU A C 1
ATOM 802 O O . LEU A 1 99 ? -9.305 12.055 12.109 1 98.69 99 LEU A O 1
ATOM 806 N N . GLN A 1 100 ? -11.203 11.25 13.008 1 98.81 100 GLN A N 1
ATOM 807 C CA . GLN A 1 100 ? -11.961 11.297 11.758 1 98.81 100 GLN A CA 1
ATOM 808 C C . GLN A 1 100 ? -13.219 12.148 11.914 1 98.81 100 GLN A C 1
ATOM 810 O O . GLN A 1 100 ? -13.961 12 12.891 1 98.81 100 GLN A O 1
ATOM 815 N N . TRP A 1 101 ? -13.422 13.023 10.992 1 98.38 101 TRP A N 1
ATOM 816 C CA . TRP A 1 101 ? -14.648 13.812 10.938 1 98.38 101 TRP A CA 1
ATOM 817 C C . TRP A 1 101 ? -15.461 13.477 9.695 1 98.38 101 TRP A C 1
ATOM 819 O O . TRP A 1 101 ? -14.922 12.945 8.7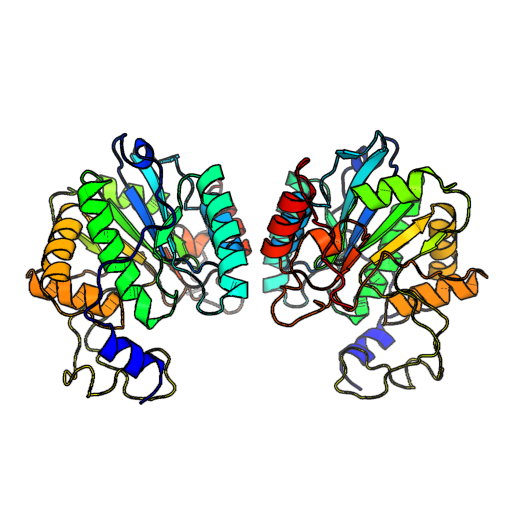19 1 98.38 101 TRP A O 1
ATOM 829 N N . ASP A 1 102 ? -16.734 13.844 9.75 1 97.25 102 ASP A N 1
ATOM 830 C CA . ASP A 1 102 ? -17.672 13.547 8.664 1 97.25 102 ASP A CA 1
ATOM 831 C C . ASP A 1 102 ? -17.672 14.672 7.629 1 97.25 102 ASP A C 1
ATOM 833 O O . ASP A 1 102 ? -18.688 15.336 7.43 1 97.25 102 ASP A O 1
ATOM 837 N N . PHE A 1 103 ? -16.656 14.922 6.957 1 96.44 103 PHE A N 1
ATOM 838 C CA . PHE A 1 103 ? -16.547 15.781 5.781 1 96.44 103 PHE A CA 1
ATOM 839 C C . PHE A 1 103 ? -15.812 15.062 4.652 1 96.44 103 PHE A C 1
ATOM 841 O O . PHE A 1 103 ? -15.109 14.078 4.891 1 96.44 103 PHE A O 1
ATOM 848 N N . HIS A 1 104 ? -16.031 15.445 3.473 1 95.94 104 HIS A N 1
ATOM 849 C CA . HIS A 1 104 ? -15.391 14.797 2.336 1 95.94 104 HIS A CA 1
ATOM 850 C C . HIS A 1 104 ? -13.914 15.172 2.26 1 95.94 104 HIS A C 1
ATOM 852 O O . HIS A 1 104 ? -13.562 16.359 2.23 1 95.94 104 HIS A O 1
ATOM 858 N N . ASP A 1 105 ? -13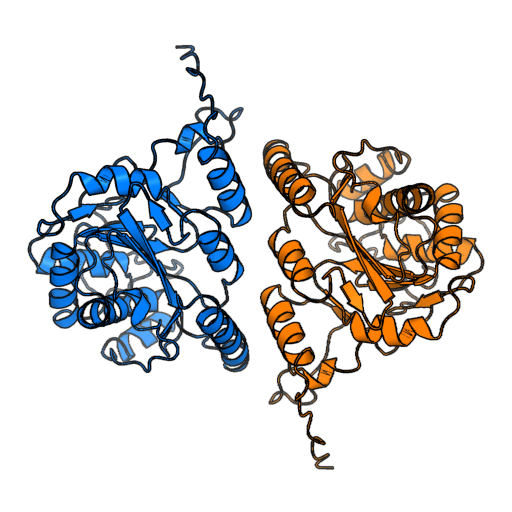.102 14.102 2.223 1 95.81 105 ASP A N 1
ATOM 859 C CA . ASP A 1 105 ? -11.656 14.242 2.234 1 95.81 105 ASP A CA 1
ATOM 860 C C . ASP A 1 105 ? -11.133 14.664 0.863 1 95.81 105 ASP A C 1
ATOM 862 O O . ASP A 1 105 ? -10.68 13.828 0.078 1 95.81 105 ASP A O 1
ATOM 866 N N . THR A 1 106 ? -11.148 15.953 0.563 1 94.56 106 THR A N 1
ATOM 867 C CA . THR A 1 106 ? -10.664 16.547 -0.683 1 94.56 106 THR A CA 1
ATOM 868 C C . THR A 1 106 ? -9.539 17.531 -0.414 1 94.56 106 THR A C 1
ATOM 870 O O . THR A 1 106 ? -9.305 17.922 0.733 1 94.56 106 THR A O 1
ATOM 873 N N . PHE A 1 107 ? -8.891 17.938 -1.419 1 93.81 107 PHE A N 1
ATOM 874 C CA . PHE A 1 107 ? -7.734 18.812 -1.273 1 93.81 107 PHE A CA 1
ATOM 875 C C . PHE A 1 107 ? -8.133 20.125 -0.615 1 93.81 107 PHE A C 1
ATOM 877 O O . PHE A 1 107 ? -7.457 20.594 0.304 1 93.81 107 PHE A O 1
ATOM 884 N N . PHE A 1 108 ? -9.219 20.703 -1.025 1 93.69 108 PHE A N 1
ATOM 885 C CA . PHE A 1 108 ? -9.641 21.984 -0.479 1 93.69 108 PHE A CA 1
ATOM 886 C C . PHE A 1 108 ? -10.109 21.844 0.964 1 93.69 108 PHE A C 1
ATOM 888 O O . PHE A 1 108 ? -10.141 22.812 1.717 1 93.69 108 PHE A O 1
ATOM 895 N N . ASN A 1 109 ? -10.391 20.625 1.378 1 94.88 109 ASN A N 1
ATOM 896 C CA . ASN A 1 109 ? -10.867 20.391 2.738 1 94.88 109 ASN A CA 1
ATOM 897 C C . ASN A 1 109 ? -9.719 20 3.67 1 94.88 109 ASN A C 1
ATOM 899 O O . ASN A 1 109 ? -9.953 19.625 4.82 1 94.88 109 ASN A O 1
ATOM 903 N N . LEU A 1 110 ? -8.492 20.141 3.182 1 96.81 110 LEU A N 1
ATOM 904 C CA . LEU A 1 110 ? -7.344 20 4.074 1 96.81 110 LEU A CA 1
ATOM 905 C C . LEU A 1 110 ? -7.371 21.062 5.164 1 96.81 110 LEU A C 1
ATOM 907 O O . LEU A 1 110 ? -6.945 20.812 6.293 1 96.81 110 LEU A O 1
ATOM 911 N N . THR A 1 111 ? -7.875 22.234 4.766 1 97.25 111 THR A N 1
ATOM 912 C CA . THR A 1 111 ? -8 23.312 5.73 1 97.25 111 THR A CA 1
ATOM 913 C C . THR A 1 111 ? -8.914 22.922 6.879 1 97.25 111 THR A C 1
ATOM 915 O O . THR A 1 111 ? -8.672 23.281 8.031 1 97.25 111 THR A O 1
ATOM 918 N N . LEU A 1 112 ? -9.961 22.156 6.559 1 96.62 112 LEU A N 1
ATOM 919 C CA . LEU A 1 112 ? -10.859 21.672 7.602 1 96.62 112 LEU A CA 1
ATOM 920 C C . LEU A 1 112 ? -10.125 20.75 8.57 1 96.62 112 LEU A C 1
ATOM 922 O O . LEU A 1 112 ? -10.367 20.797 9.781 1 96.62 112 LEU A O 1
ATOM 926 N N . LYS A 1 113 ? -9.219 19.922 8.07 1 97.19 113 LYS A N 1
ATOM 927 C CA . LYS A 1 113 ? -8.414 19.062 8.953 1 97.19 113 LYS A CA 1
ATOM 928 C C . LYS A 1 113 ? -7.617 19.906 9.945 1 97.19 113 LYS A C 1
ATOM 930 O O . LYS A 1 113 ? -7.547 19.578 11.133 1 97.19 113 LYS A O 1
ATOM 935 N N . GLN A 1 114 ? -7.078 21 9.398 1 97.69 114 GLN A N 1
ATOM 936 C CA . GLN A 1 114 ? -6.262 21.859 10.25 1 97.69 114 GLN A CA 1
ATOM 937 C C . GLN A 1 114 ? -7.102 22.484 11.352 1 97.69 114 GLN A C 1
ATOM 939 O O . GLN A 1 114 ? -6.738 22.422 12.531 1 97.69 114 GLN A O 1
ATOM 944 N N . VAL A 1 115 ? -8.211 23.047 11 1 97.44 115 VAL A N 1
ATOM 945 C CA . VAL A 1 115 ? -9.039 23.828 11.922 1 97.44 115 VAL A CA 1
ATOM 946 C C . VAL A 1 115 ? -9.664 22.906 12.969 1 97.44 115 VAL A C 1
ATOM 948 O O . VAL A 1 115 ? -9.656 23.203 14.156 1 97.44 115 VAL A O 1
ATOM 951 N N . LEU A 1 116 ? -10.172 21.797 12.477 1 97.5 116 LEU A N 1
ATOM 952 C CA . LEU A 1 116 ? -10.82 20.859 13.375 1 97.5 116 LEU A CA 1
ATOM 953 C C . LEU A 1 116 ? -9.805 20.219 14.328 1 97.5 116 LEU A C 1
ATOM 955 O O . LEU A 1 116 ? -10.109 19.984 15.492 1 97.5 116 LEU A O 1
ATOM 959 N N . PHE A 1 117 ? -8.641 19.984 13.828 1 98.31 117 PHE A N 1
ATOM 960 C CA . PHE A 1 117 ? -7.586 19.453 14.688 1 98.31 117 PHE A CA 1
ATOM 961 C C . PHE A 1 117 ? -7.223 20.453 15.781 1 98.31 117 PHE A C 1
ATOM 963 O O . PHE A 1 117 ? -7.078 20.078 16.953 1 98.31 117 PHE A O 1
ATOM 970 N N . LEU A 1 118 ? -6.996 21.703 15.391 1 98.06 118 LEU A N 1
ATOM 971 C CA . LEU A 1 118 ? -6.652 22.719 16.375 1 98.06 118 LEU A CA 1
ATOM 972 C C . LEU A 1 118 ? -7.715 22.812 17.469 1 98.06 118 LEU A C 1
ATOM 974 O O . LEU A 1 118 ? -7.391 22.953 18.641 1 98.06 118 LEU A O 1
ATOM 978 N N . GLU A 1 119 ? -8.945 22.703 17.047 1 96.81 119 GLU A N 1
ATOM 979 C CA . GLU A 1 119 ? -10.031 22.719 18.016 1 96.81 119 GLU A CA 1
ATOM 980 C C . GLU A 1 119 ? -9.984 21.484 18.922 1 96.81 119 GLU A C 1
ATOM 982 O O . GLU A 1 119 ? -10.164 21.594 20.141 1 96.81 119 GLU A O 1
ATOM 987 N N . TRP A 1 120 ? -9.75 20.359 18.297 1 97.31 120 TRP A N 1
ATOM 988 C CA . TRP A 1 120 ? -9.641 19.125 19.062 1 97.31 120 TRP A CA 1
ATOM 989 C C . TRP A 1 120 ? -8.492 19.188 20.047 1 97.31 120 TRP A C 1
ATOM 991 O O . TRP A 1 120 ? -8.633 18.781 21.203 1 97.31 120 TRP A O 1
ATOM 1001 N N . GLN A 1 121 ? -7.363 19.672 19.594 1 97.06 121 GLN A N 1
ATOM 1002 C CA . GLN A 1 121 ? -6.16 19.734 20.406 1 97.06 121 GLN A CA 1
ATOM 1003 C C . GLN A 1 121 ? -6.379 20.625 21.641 1 97.06 121 GLN A C 1
ATOM 1005 O O . GLN A 1 121 ? -5.891 20.312 22.719 1 97.06 121 GLN A O 1
ATOM 1010 N N . LYS A 1 122 ? -7.051 21.672 21.453 1 95.31 122 LYS A N 1
ATOM 1011 C CA . LYS A 1 122 ? -7.316 22.609 22.531 1 95.31 122 LYS A CA 1
ATOM 1012 C C . LYS A 1 122 ? -8.016 21.938 23.703 1 95.31 122 LYS A C 1
ATOM 1014 O O . LYS A 1 122 ? -7.75 22.25 24.859 1 95.31 122 LYS A O 1
ATOM 1019 N N . THR A 1 123 ? -8.828 20.953 23.391 1 93.88 123 THR A N 1
ATOM 1020 C CA . THR A 1 123 ? -9.656 20.359 24.422 1 93.88 123 THR A CA 1
ATOM 1021 C C . THR A 1 123 ? -9.102 19 24.844 1 93.88 123 THR A C 1
ATOM 1023 O O . THR A 1 123 ? -9.172 18.625 26.016 1 93.88 123 THR A O 1
ATOM 1026 N N . ARG A 1 124 ? -8.492 18.297 23.922 1 95.5 124 ARG A N 1
ATOM 1027 C CA . ARG A 1 124 ? -8.164 16.891 24.156 1 95.5 124 ARG A CA 1
ATOM 1028 C C . ARG A 1 124 ? -6.68 16.719 24.438 1 95.5 124 ARG A C 1
ATOM 1030 O O . ARG A 1 124 ? -6.27 15.727 25.047 1 95.5 124 ARG A O 1
ATOM 1037 N N . CYS A 1 125 ? -5.863 17.609 24 1 96.25 125 CYS A N 1
ATOM 1038 C CA . CYS A 1 125 ? -4.418 17.516 24.156 1 96.25 125 CYS A CA 1
ATOM 1039 C C . CYS A 1 125 ? -3.793 18.891 24.359 1 96.25 125 CYS A C 1
ATOM 1041 O O . CYS A 1 125 ? -2.854 19.25 23.656 1 96.25 125 CYS A O 1
ATOM 1043 N N . PRO A 1 126 ? -4.262 19.625 25.297 1 94.31 126 PRO A N 1
ATOM 1044 C CA . PRO A 1 126 ? -3.838 21.031 25.438 1 94.31 126 PRO A CA 1
ATOM 1045 C C . PRO A 1 126 ? -2.393 21.156 25.922 1 94.31 126 PRO A C 1
ATOM 1047 O O . PRO A 1 126 ? -1.766 22.203 25.719 1 94.31 126 PRO A O 1
ATOM 1050 N N . ASP A 1 127 ? -1.848 20.125 26.438 1 95.06 127 ASP A N 1
ATOM 1051 C CA . ASP A 1 127 ? -0.561 20.266 27.109 1 95.06 127 ASP A CA 1
ATOM 1052 C C . ASP A 1 127 ? 0.572 19.703 26.266 1 95.06 127 ASP A C 1
ATOM 1054 O O . ASP A 1 127 ? 1.71 19.594 26.719 1 95.06 127 ASP A O 1
ATOM 1058 N N . ALA A 1 128 ? 0.295 19.281 25.047 1 97.81 128 ALA A N 1
ATOM 1059 C CA . ALA A 1 128 ? 1.383 18.844 24.172 1 97.81 128 ALA A CA 1
ATOM 1060 C C . ALA A 1 128 ? 2.414 19.953 23.969 1 97.81 128 ALA A C 1
ATOM 1062 O O . ALA A 1 128 ? 2.055 21.109 23.688 1 97.81 128 ALA A O 1
ATOM 1063 N N . SER A 1 129 ? 3.666 19.625 24.156 1 98.38 129 SER A N 1
ATOM 1064 C CA . SER A 1 129 ? 4.707 20.641 24.062 1 98.38 129 SER A CA 1
ATOM 1065 C C . SER A 1 129 ? 4.902 21.125 22.641 1 98.38 129 SER A C 1
ATOM 1067 O O . SER A 1 129 ? 4.973 22.328 22.375 1 98.38 129 SER A O 1
ATOM 1069 N N . PHE A 1 130 ? 5.055 20.203 21.75 1 98.75 130 PHE A N 1
ATOM 1070 C CA . PHE A 1 130 ? 5.27 20.5 20.344 1 98.75 130 PHE A CA 1
ATOM 1071 C C . PHE A 1 130 ? 4.391 19.609 19.469 1 98.75 130 PHE A C 1
ATOM 1073 O O . PHE A 1 130 ? 3.91 18.578 19.906 1 98.75 130 PHE A O 1
ATOM 1080 N N . VAL A 1 131 ? 4.156 20.078 18.234 1 98.75 131 VAL A N 1
ATOM 1081 C CA . VAL A 1 131 ? 3.371 19.328 17.266 1 98.75 131 VAL A CA 1
ATOM 1082 C C . VAL A 1 131 ? 4.129 19.25 15.938 1 98.75 131 VAL A C 1
ATOM 1084 O O . VAL A 1 131 ? 4.707 20.234 15.484 1 98.75 131 VAL A O 1
ATOM 1087 N N . LEU A 1 132 ? 4.25 18.078 15.43 1 98.69 132 LEU A N 1
ATOM 1088 C CA . LEU A 1 132 ? 4.535 17.938 14 1 98.69 132 LEU A CA 1
ATOM 1089 C C . LEU A 1 132 ? 3.242 17.859 13.195 1 98.69 132 LEU A C 1
ATOM 1091 O O . LEU A 1 132 ? 2.453 16.922 13.375 1 98.69 132 LEU A O 1
ATOM 1095 N N . ASN A 1 133 ? 2.949 18.812 12.461 1 98.38 133 ASN A N 1
ATOM 1096 C CA . ASN A 1 133 ? 1.83 18.828 11.523 1 98.38 133 ASN A CA 1
ATOM 1097 C C . ASN A 1 133 ? 2.283 18.516 10.109 1 98.38 133 ASN A C 1
ATOM 1099 O O . ASN A 1 133 ? 2.926 19.344 9.453 1 98.38 133 ASN A O 1
ATOM 1103 N N . GLY A 1 134 ? 1.995 17.281 9.648 1 96.5 134 GLY A N 1
ATOM 1104 C CA . GLY A 1 134 ? 2.574 16.875 8.375 1 96.5 134 GLY A CA 1
ATOM 1105 C C . GLY A 1 134 ? 1.688 15.914 7.598 1 96.5 134 GLY A C 1
ATOM 1106 O O . GLY A 1 134 ? 0.54 15.68 7.977 1 96.5 134 GLY A O 1
ATOM 1107 N N . ASP A 1 135 ? 2.199 15.438 6.422 1 96.38 135 ASP A N 1
ATOM 1108 C CA . ASP A 1 135 ? 1.499 14.523 5.527 1 96.38 135 ASP A CA 1
ATOM 1109 C C . ASP A 1 135 ? 1.956 13.086 5.75 1 96.38 135 ASP A C 1
ATOM 1111 O O . ASP A 1 135 ? 2.953 12.844 6.434 1 96.38 135 ASP A O 1
ATOM 1115 N N . ASP A 1 136 ? 1.21 12.148 5.16 1 97.06 136 ASP A N 1
ATOM 1116 C CA . ASP A 1 136 ? 1.509 10.742 5.387 1 97.06 136 ASP A CA 1
ATOM 1117 C C . ASP A 1 136 ? 2.5 10.219 4.352 1 97.06 136 ASP A C 1
ATOM 1119 O O . ASP A 1 136 ? 2.857 9.039 4.367 1 97.06 136 ASP A O 1
ATOM 1123 N N . ASP A 1 137 ? 2.982 11.102 3.402 1 95.06 137 ASP A N 1
ATOM 1124 C CA . ASP A 1 137 ? 3.922 10.641 2.385 1 95.06 137 ASP A CA 1
ATOM 1125 C C . ASP A 1 137 ? 5.293 11.289 2.568 1 95.06 137 ASP A C 1
ATOM 1127 O O . ASP A 1 137 ? 6.004 11.531 1.591 1 95.06 137 ASP A O 1
ATOM 1131 N N . VAL A 1 138 ? 5.613 11.609 3.83 1 95.69 138 VAL A N 1
ATOM 1132 C CA . VAL A 1 138 ? 6.91 12.195 4.152 1 95.69 138 VAL A CA 1
ATOM 1133 C C . VAL A 1 138 ? 7.723 11.219 5 1 95.69 138 VAL A C 1
ATOM 1135 O O . VAL A 1 138 ? 7.164 10.328 5.641 1 95.69 138 VAL A O 1
ATOM 1138 N N . PHE A 1 139 ? 9.008 11.359 4.926 1 94.94 139 PHE A N 1
ATOM 1139 C CA . PHE A 1 139 ? 9.875 10.758 5.93 1 94.94 139 PHE A CA 1
ATOM 1140 C C . PHE A 1 139 ? 10.266 11.789 6.992 1 94.94 139 PHE A C 1
ATOM 1142 O O . PHE A 1 139 ? 10.93 12.773 6.688 1 94.94 139 PHE A O 1
ATOM 1149 N N . ALA A 1 140 ? 9.797 11.57 8.148 1 96.12 140 ALA A N 1
ATOM 1150 C CA . ALA A 1 140 ? 10.117 12.43 9.281 1 96.12 140 ALA A CA 1
ATOM 1151 C C . ALA A 1 140 ? 11.102 11.75 10.227 1 96.12 140 ALA A C 1
ATOM 1153 O O . ALA A 1 140 ? 10.836 10.656 10.727 1 96.12 140 ALA A O 1
ATOM 1154 N N . HIS A 1 141 ? 12.25 12.359 10.406 1 95.25 141 HIS A N 1
ATOM 1155 C CA . HIS A 1 141 ? 13.211 11.836 11.367 1 95.25 141 HIS A CA 1
ATOM 1156 C C . HIS A 1 141 ? 12.883 12.305 12.781 1 95.25 141 HIS A C 1
ATOM 1158 O O . HIS A 1 141 ? 13.539 13.211 13.305 1 95.25 141 HIS A O 1
ATOM 1164 N N . THR A 1 142 ? 12.008 11.578 13.445 1 96.44 142 THR A N 1
ATOM 1165 C CA . THR A 1 142 ? 11.438 12.039 14.703 1 96.44 142 THR A CA 1
ATOM 1166 C C . THR A 1 142 ? 12.492 12.055 15.805 1 96.44 142 THR A C 1
ATOM 1168 O O . THR A 1 142 ? 12.398 12.844 16.75 1 96.44 142 THR A O 1
ATOM 1171 N N . ASP A 1 143 ? 13.586 11.25 15.688 1 94 143 ASP A N 1
ATOM 1172 C CA . ASP A 1 143 ? 14.688 11.352 16.641 1 94 143 ASP A CA 1
ATOM 1173 C C . ASP A 1 143 ? 15.383 12.711 16.547 1 94 143 ASP A C 1
ATOM 1175 O O . ASP A 1 143 ? 15.664 13.344 17.562 1 94 143 ASP A O 1
ATOM 1179 N N . ASN A 1 144 ? 15.672 13.07 15.305 1 94.69 144 ASN A N 1
ATOM 1180 C CA . ASN A 1 144 ? 16.281 14.375 15.086 1 94.69 144 ASN A CA 1
ATOM 1181 C C . ASN A 1 144 ? 15.359 15.508 15.539 1 94.69 144 ASN A C 1
ATOM 1183 O O . ASN A 1 144 ? 15.82 16.531 16.047 1 94.69 144 ASN A O 1
ATOM 1187 N N . MET A 1 145 ? 14.07 15.32 15.359 1 96.88 145 MET A N 1
ATOM 1188 C CA . MET A 1 145 ? 13.109 16.344 15.773 1 96.88 145 MET A CA 1
ATOM 1189 C C . MET A 1 145 ? 13.109 16.5 17.297 1 96.88 145 MET A C 1
ATOM 1191 O O . MET A 1 145 ? 13.094 17.625 17.797 1 96.88 145 MET A O 1
ATOM 1195 N N . VAL A 1 146 ? 13.109 15.383 17.953 1 96.69 146 VAL A N 1
ATOM 1196 C CA . VAL A 1 146 ? 13.125 15.414 19.422 1 96.69 146 VAL A CA 1
ATOM 1197 C C . VAL A 1 146 ? 14.391 16.125 19.891 1 96.69 146 VAL A C 1
ATOM 1199 O O . VAL A 1 146 ? 14.328 17 20.766 1 96.69 146 VAL A O 1
ATOM 1202 N N . ALA A 1 147 ? 15.531 15.773 19.312 1 95.31 147 ALA A N 1
ATOM 1203 C CA . ALA A 1 147 ? 16.797 16.406 19.688 1 95.31 147 ALA A CA 1
ATOM 1204 C C . ALA A 1 147 ? 16.75 17.906 19.469 1 95.31 147 ALA A C 1
ATOM 1206 O O . ALA A 1 147 ? 17.219 18.688 20.312 1 95.31 147 ALA A O 1
ATOM 1207 N N . PHE A 1 148 ? 16.234 18.359 18.406 1 95.75 148 PHE A N 1
ATOM 1208 C CA . PHE A 1 148 ? 16.094 19.766 18.062 1 95.75 148 PHE A CA 1
ATOM 1209 C C . PHE A 1 148 ? 15.18 20.484 19.062 1 95.75 148 PHE A C 1
ATOM 1211 O O . PHE A 1 148 ? 15.5 21.562 19.531 1 95.75 148 PHE A O 1
ATOM 1218 N N . LEU A 1 149 ? 14.07 19.828 19.469 1 97.62 149 LEU A N 1
ATOM 1219 C CA . LEU A 1 149 ? 13.008 20.453 20.25 1 97.62 149 LEU A CA 1
ATOM 1220 C C . LEU A 1 149 ? 13.367 20.469 21.734 1 97.62 149 LEU A C 1
ATOM 1222 O O . LEU A 1 149 ? 12.844 21.297 22.484 1 97.62 149 LEU A O 1
ATOM 1226 N N . LEU A 1 150 ? 14.133 19.5 22.203 1 95.69 150 LEU A N 1
ATOM 1227 C CA . LEU A 1 150 ? 14.5 19.422 23.625 1 95.69 150 LEU A CA 1
ATOM 1228 C C . LEU A 1 150 ? 15.156 20.719 24.094 1 95.69 150 LEU A C 1
ATOM 1230 O O . LEU A 1 150 ? 15.047 21.078 25.266 1 95.69 150 LEU A O 1
ATOM 1234 N N . GLY A 1 151 ? 15.734 21.406 23.219 1 90.81 151 GLY A N 1
ATOM 1235 C CA . GLY A 1 151 ? 16.406 22.656 23.578 1 90.81 151 GLY A CA 1
ATOM 1236 C C . GLY A 1 151 ? 15.484 23.859 23.516 1 90.81 151 GLY A C 1
ATOM 1237 O O . GLY A 1 151 ? 15.891 24.969 23.844 1 90.81 151 GLY A O 1
ATOM 1238 N N . LEU A 1 152 ? 14.242 23.672 23.266 1 97.12 152 LEU A N 1
ATOM 1239 C CA . LEU A 1 152 ? 13.336 24.781 23.031 1 97.12 152 LEU A CA 1
ATOM 1240 C C . LEU A 1 152 ? 12.258 24.844 24.109 1 97.12 152 LEU A C 1
ATOM 1242 O O . LEU A 1 152 ? 11.961 23.844 24.75 1 97.12 152 LEU A O 1
ATOM 1246 N N . ASP A 1 153 ? 11.766 26.047 24.344 1 98.31 153 ASP A N 1
ATOM 1247 C CA . ASP A 1 153 ? 10.672 26.281 25.266 1 98.31 153 ASP A CA 1
ATOM 1248 C C . ASP A 1 153 ? 9.328 26.297 24.547 1 98.31 153 ASP A C 1
ATOM 1250 O O . ASP A 1 153 ? 9.062 27.172 23.734 1 98.31 153 ASP A O 1
ATOM 1254 N N . PRO A 1 154 ? 8.445 25.359 24.859 1 98.25 154 PRO A N 1
ATOM 1255 C CA . PRO A 1 154 ? 7.168 25.25 24.156 1 98.25 154 PRO A CA 1
ATOM 1256 C C . PRO A 1 154 ? 6.266 26.469 24.391 1 98.25 154 PRO A C 1
ATOM 1258 O O . PRO A 1 154 ? 5.246 26.625 23.7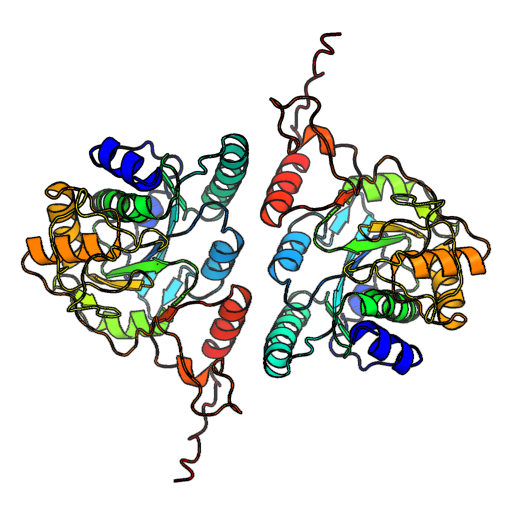19 1 98.25 154 PRO A O 1
ATOM 1261 N N . GLU A 1 155 ? 6.598 27.312 25.312 1 98.44 155 GLU A N 1
ATOM 1262 C CA . GLU A 1 155 ? 5.797 28.5 25.594 1 98.44 155 GLU A CA 1
ATOM 1263 C C . GLU A 1 155 ? 6.262 29.688 24.75 1 98.44 155 GLU A C 1
ATOM 1265 O O . GLU A 1 155 ? 5.723 30.797 24.875 1 98.44 155 GLU A O 1
ATOM 1270 N N . HIS A 1 156 ? 7.246 29.438 23.891 1 98.56 156 HIS A N 1
ATOM 1271 C CA . HIS A 1 156 ? 7.688 30.422 22.906 1 98.56 156 HIS A CA 1
ATOM 1272 C C . HIS A 1 156 ? 7.305 30.016 21.5 1 98.56 156 HIS A C 1
ATOM 1274 O O . HIS A 1 156 ? 7.148 28.812 21.219 1 98.56 156 HIS A O 1
ATOM 1280 N N . HIS A 1 157 ? 7.273 31.031 20.656 1 98.69 157 HIS A N 1
ATOM 1281 C CA . HIS A 1 157 ? 6.832 30.812 19.281 1 98.69 157 HIS A CA 1
ATOM 1282 C C . HIS A 1 157 ? 7.824 29.938 18.516 1 98.69 157 HIS A C 1
ATOM 1284 O O . HIS A 1 157 ? 9.031 30.203 18.531 1 98.69 157 HIS A O 1
ATOM 1290 N N . LEU A 1 158 ? 7.316 28.906 18.016 1 98.75 158 LEU A N 1
ATOM 1291 C CA . LEU A 1 158 ? 8.008 28.078 17.031 1 98.75 158 LEU A CA 1
ATOM 1292 C C . LEU A 1 158 ? 7.059 27.672 15.906 1 98.75 158 LEU A C 1
ATOM 1294 O O . LEU A 1 158 ? 5.961 27.172 16.172 1 98.75 158 LEU A O 1
ATOM 1298 N N . PHE A 1 159 ? 7.379 27.953 14.742 1 98.75 159 PHE A N 1
ATOM 1299 C CA . PHE A 1 159 ? 6.77 27.484 13.508 1 98.75 159 PHE A CA 1
ATOM 1300 C C . PHE A 1 159 ? 7.812 27.359 12.406 1 98.75 159 PHE A C 1
ATOM 1302 O O . PHE A 1 159 ? 8.133 28.344 11.727 1 98.75 159 PHE A O 1
ATOM 1309 N N . ALA A 1 160 ? 8.227 26.125 12.281 1 97.94 160 ALA A N 1
ATOM 1310 C CA . ALA A 1 160 ? 9.414 25.969 11.445 1 97.94 160 ALA A CA 1
ATOM 1311 C C . ALA A 1 160 ? 9.203 24.859 10.422 1 97.94 160 ALA A C 1
ATOM 1313 O O . ALA A 1 160 ? 8.68 23.797 10.75 1 97.94 160 ALA A O 1
ATOM 1314 N N . GLY A 1 161 ? 9.5 25.062 9.195 1 97.31 161 GLY A N 1
ATOM 1315 C CA . GLY A 1 161 ? 9.414 24.125 8.078 1 97.31 161 GLY A CA 1
ATOM 1316 C C . GLY A 1 161 ? 10.062 24.656 6.812 1 97.31 161 GLY A C 1
ATOM 1317 O O . GLY A 1 161 ? 11.102 25.312 6.871 1 97.31 161 GLY A O 1
ATOM 1318 N N . HIS A 1 162 ? 9.547 24.203 5.703 1 96.62 162 HIS A N 1
ATOM 1319 C CA . HIS A 1 162 ? 9.969 24.75 4.426 1 96.62 162 HIS A CA 1
ATOM 1320 C C . HIS A 1 162 ? 9.258 26.078 4.137 1 96.62 162 HIS A C 1
ATOM 1322 O O . HIS A 1 162 ? 8.094 26.078 3.725 1 96.62 162 HIS A O 1
ATOM 1328 N N . LEU A 1 163 ? 10.023 27.125 4.266 1 97.38 163 LEU A N 1
ATOM 1329 C CA . LEU A 1 163 ? 9.445 28.469 4.176 1 97.38 163 LEU A CA 1
ATOM 1330 C C . LEU A 1 163 ? 9.211 28.859 2.723 1 97.38 163 LEU A C 1
ATOM 1332 O O . LEU A 1 163 ? 10.109 28.75 1.891 1 97.38 163 LEU A O 1
ATOM 1336 N N . ILE A 1 164 ? 8 29.234 2.43 1 96.5 164 ILE A N 1
ATOM 1337 C CA . ILE A 1 164 ? 7.594 29.766 1.13 1 96.5 164 ILE A CA 1
ATOM 1338 C C . ILE A 1 164 ? 7.172 31.219 1.271 1 96.5 164 ILE A C 1
ATOM 1340 O O . ILE A 1 164 ? 6.355 31.562 2.131 1 96.5 164 ILE A O 1
ATOM 1344 N N . GLN A 1 165 ? 7.711 32.031 0.49 1 96.38 165 GLN A N 1
ATOM 1345 C CA . GLN A 1 165 ? 7.426 33.469 0.562 1 96.38 165 GLN A CA 1
ATOM 1346 C C . GLN A 1 165 ? 7.391 34.094 -0.83 1 96.38 165 GLN A C 1
ATOM 1348 O O . GLN A 1 165 ? 7.945 33.531 -1.78 1 96.38 165 GLN A O 1
ATOM 1353 N N . GLY A 1 166 ? 6.711 35.188 -0.886 1 95.81 166 GLY A N 1
ATOM 1354 C CA . GLY A 1 166 ? 6.68 35.938 -2.125 1 95.81 166 GLY A CA 1
ATOM 1355 C C . GLY A 1 166 ? 5.844 35.281 -3.207 1 95.81 166 GLY A C 1
ATOM 1356 O O . GLY A 1 166 ? 6.09 35.5 -4.398 1 95.81 166 GLY A O 1
ATOM 1357 N N . VAL A 1 167 ? 4.988 34.469 -2.814 1 96.88 167 VAL A N 1
ATOM 1358 C CA . VAL A 1 167 ? 4.141 33.812 -3.799 1 96.88 167 VAL A CA 1
ATOM 1359 C C . VAL A 1 167 ? 2.68 34.188 -3.562 1 96.88 167 VAL A C 1
ATOM 1361 O O . VAL A 1 167 ? 2.348 34.781 -2.537 1 96.88 167 VAL A O 1
ATOM 1364 N N . GLY A 1 168 ? 1.856 33.906 -4.582 1 97.19 168 GLY A N 1
ATOM 1365 C CA . GLY A 1 168 ? 0.435 34.219 -4.508 1 97.19 168 GLY A CA 1
ATOM 1366 C C . GLY A 1 168 ? -0.434 33.094 -5.086 1 97.19 168 GLY A C 1
ATOM 1367 O O . GLY A 1 168 ? 0.049 32 -5.359 1 97.19 168 GLY A O 1
ATOM 1368 N N . PRO A 1 169 ? -1.685 33.438 -5.258 1 97.75 169 PRO A N 1
ATOM 1369 C CA . PRO A 1 169 ? -2.611 32.406 -5.773 1 97.75 169 PRO A CA 1
ATOM 1370 C C . PRO A 1 169 ? -2.285 32 -7.203 1 97.75 169 PRO A C 1
ATOM 1372 O O . PRO A 1 169 ? -1.893 32.844 -8.023 1 97.75 169 PRO A O 1
ATOM 1375 N N . ILE A 1 170 ? -2.363 30.719 -7.438 1 97.12 170 ILE A N 1
ATOM 1376 C CA . ILE A 1 170 ? -2.258 30.188 -8.797 1 97.12 170 ILE A CA 1
ATOM 1377 C C . ILE A 1 170 ? -3.584 30.391 -9.523 1 97.12 170 ILE A C 1
ATOM 1379 O O . ILE A 1 170 ? -4.625 29.906 -9.078 1 97.12 170 ILE A O 1
ATOM 1383 N N . ARG A 1 171 ? -3.566 31.062 -10.672 1 96.69 171 ARG A N 1
ATOM 1384 C CA . ARG A 1 171 ? -4.781 31.438 -11.383 1 96.69 171 ARG A CA 1
ATOM 1385 C C . ARG A 1 171 ? -4.988 30.562 -12.617 1 96.69 171 ARG A C 1
ATOM 1387 O O . ARG A 1 171 ? -5.832 30.859 -13.461 1 96.69 171 ARG A O 1
ATOM 1394 N N . VAL A 1 172 ? -4.27 29.5 -12.711 1 95.31 172 VAL A N 1
ATOM 1395 C CA . VAL A 1 172 ? -4.398 28.531 -13.797 1 95.31 172 VAL A CA 1
ATOM 1396 C C . VAL A 1 172 ? -5.418 27.453 -13.422 1 95.31 172 VAL A C 1
ATOM 1398 O O . VAL A 1 172 ? -5.168 26.641 -12.531 1 95.31 172 VAL A O 1
ATOM 1401 N N . PRO A 1 173 ? -6.434 27.328 -14.203 1 92.12 173 PRO A N 1
ATOM 1402 C CA . PRO A 1 173 ? -7.566 26.5 -13.781 1 92.12 173 PRO A CA 1
ATOM 1403 C C . PRO A 1 173 ? -7.207 25.016 -13.688 1 92.12 173 PRO A C 1
ATOM 1405 O O . PRO A 1 173 ? -7.84 24.281 -12.938 1 92.12 173 PRO A O 1
ATOM 1408 N N . TRP A 1 174 ? -6.203 24.516 -14.312 1 92.56 174 TRP A N 1
ATOM 1409 C CA . TRP A 1 174 ? -5.914 23.078 -14.336 1 92.56 174 TRP A CA 1
ATOM 1410 C C . TRP A 1 174 ? -5.008 22.703 -13.172 1 92.56 174 TRP A C 1
ATOM 1412 O O . TRP A 1 174 ? -4.777 21.516 -12.922 1 92.56 174 TRP A O 1
ATOM 1422 N N . SER A 1 175 ? -4.625 23.672 -12.461 1 94.44 175 SER A N 1
ATOM 1423 C CA . SER A 1 175 ? -3.791 23.406 -11.289 1 94.44 175 SER A CA 1
ATOM 1424 C C . SER A 1 175 ? -4.633 22.938 -10.109 1 94.44 175 SER A C 1
ATOM 1426 O O . SER A 1 175 ? -5.723 23.469 -9.875 1 94.44 175 SER A O 1
ATOM 1428 N N . LYS A 1 176 ? -4.098 22 -9.391 1 93.25 176 LYS A N 1
ATOM 1429 C CA . LYS A 1 176 ? -4.809 21.578 -8.18 1 93.25 176 LYS A CA 1
ATOM 1430 C C . LYS A 1 176 ? -4.801 22.688 -7.137 1 93.25 176 LYS A C 1
ATOM 1432 O O . LYS A 1 176 ? -5.602 22.672 -6.199 1 93.25 176 LYS A O 1
ATOM 1437 N N . TYR A 1 177 ? -3.969 23.75 -7.332 1 94.88 177 TYR A N 1
ATOM 1438 C CA . TYR A 1 177 ? -3.838 24.859 -6.402 1 94.88 177 TYR A CA 1
ATOM 1439 C C . TYR A 1 177 ? -4.602 26.078 -6.902 1 94.88 177 TYR A C 1
ATOM 1441 O O . TYR A 1 177 ? -4.371 27.203 -6.438 1 94.88 177 TYR A O 1
ATOM 1449 N N . PHE A 1 178 ? -5.461 25.828 -7.887 1 96.88 178 PHE A N 1
ATOM 1450 C CA . PHE A 1 178 ? -6.18 26.922 -8.508 1 96.88 178 PHE A CA 1
ATOM 1451 C C . PHE A 1 178 ? -7.031 27.672 -7.48 1 96.88 178 PHE A C 1
ATOM 1453 O O . PHE A 1 178 ? -7.871 27.062 -6.809 1 96.88 178 PHE A O 1
ATOM 1460 N N . VAL A 1 179 ? -6.82 29.031 -7.395 1 97 179 VAL A N 1
ATOM 1461 C CA . VAL A 1 179 ? -7.613 29.922 -6.559 1 97 179 VAL A CA 1
ATOM 1462 C C . VAL A 1 179 ? -8.07 31.125 -7.375 1 97 179 VAL A C 1
ATOM 1464 O O . VAL A 1 179 ? -7.293 32.062 -7.594 1 97 179 VAL A O 1
ATOM 1467 N N . PRO A 1 180 ? -9.344 31.094 -7.73 1 96.12 180 PRO A N 1
ATOM 1468 C CA . PRO A 1 180 ? -9.836 32.219 -8.539 1 96.12 180 PRO A CA 1
ATOM 1469 C C . PRO A 1 180 ? -9.969 33.5 -7.738 1 96.12 180 PRO A C 1
ATOM 1471 O O . PRO A 1 180 ? -9.961 33.469 -6.508 1 96.12 180 PRO A O 1
ATOM 1474 N N . ARG A 1 181 ? -10.102 34.625 -8.453 1 95.38 181 ARG A N 1
ATOM 1475 C CA . ARG A 1 181 ? -10.211 35.969 -7.824 1 95.38 181 ARG A CA 1
ATOM 1476 C C . ARG A 1 181 ? -11.484 36.062 -6.984 1 95.38 181 ARG A C 1
ATOM 1478 O O . ARG A 1 181 ? -11.539 36.812 -6.02 1 95.38 181 ARG A O 1
ATOM 1485 N N . LEU A 1 182 ? -12.445 35.188 -7.297 1 94.75 182 LEU A N 1
ATOM 1486 C CA . LEU A 1 182 ? -13.688 35.125 -6.523 1 94.75 182 LEU A CA 1
ATOM 1487 C C . LEU A 1 182 ? -13.414 34.688 -5.09 1 94.75 182 LEU A C 1
ATOM 1489 O O . LEU A 1 182 ? -14.109 35.125 -4.164 1 94.75 182 LEU A O 1
ATOM 1493 N N . VAL A 1 183 ? -12.398 33.875 -4.887 1 95.19 183 VAL A N 1
ATOM 1494 C CA . VAL A 1 183 ? -12.031 33.406 -3.557 1 95.19 183 VAL A CA 1
ATOM 1495 C C . VAL A 1 183 ? -11.203 34.469 -2.834 1 95.19 183 VAL A C 1
ATOM 1497 O O . VAL A 1 183 ? -11.422 34.719 -1.647 1 95.19 183 VAL A O 1
ATOM 1500 N N . THR A 1 184 ? -10.32 35 -3.498 1 95.44 184 THR A N 1
ATOM 1501 C CA . THR A 1 184 ? -9.523 36.062 -2.938 1 95.44 184 THR A CA 1
ATOM 1502 C C . THR A 1 184 ? -8.984 36.969 -4.043 1 95.44 184 THR A C 1
ATOM 1504 O O . THR A 1 184 ? -8.625 36.5 -5.121 1 95.44 184 THR A O 1
ATOM 1507 N N . GLU A 1 185 ? -8.953 38.25 -3.715 1 95.75 185 GLU A N 1
ATOM 1508 C CA . GLU A 1 185 ? -8.391 39.219 -4.66 1 95.75 185 GLU A CA 1
ATOM 1509 C C . GLU A 1 185 ? -6.906 39.469 -4.402 1 95.75 185 GLU A C 1
ATOM 1511 O O . GLU A 1 185 ? -6.227 40.125 -5.195 1 95.75 185 GLU A O 1
ATOM 1516 N N . ASP A 1 186 ? -6.477 38.844 -3.301 1 95.38 186 ASP A N 1
ATOM 1517 C CA . ASP A 1 186 ? -5.07 39 -2.947 1 95.38 186 ASP A CA 1
ATOM 1518 C C . ASP A 1 186 ? -4.16 38.469 -4.043 1 95.38 186 ASP A C 1
ATOM 1520 O O . ASP A 1 186 ? -4.457 37.438 -4.645 1 95.38 186 ASP A O 1
ATOM 1524 N N . GLU A 1 187 ? -3.039 39.156 -4.219 1 96.88 187 GLU A N 1
ATOM 1525 C CA . GLU A 1 187 ? -2.074 38.719 -5.215 1 96.88 187 GLU A CA 1
ATOM 1526 C C . GLU A 1 187 ? -0.839 38.094 -4.547 1 96.88 187 GLU A C 1
ATOM 1528 O O . GLU A 1 187 ? 0.014 37.531 -5.219 1 96.88 187 GLU A O 1
ATOM 1533 N N . GLN A 1 188 ? -0.806 38.219 -3.23 1 97.56 188 GLN A N 1
ATOM 1534 C CA . GLN A 1 188 ? 0.289 37.656 -2.451 1 97.56 188 GLN A CA 1
ATOM 1535 C C . GLN A 1 188 ? -0.23 37 -1.182 1 97.56 188 GLN A C 1
ATOM 1537 O O . GLN A 1 188 ? -1.161 37.5 -0.547 1 97.56 188 GLN A O 1
ATOM 1542 N N . TYR A 1 189 ? 0.366 35.938 -0.922 1 97.88 189 TYR A N 1
ATOM 1543 C CA . TYR A 1 189 ? 0.122 35.281 0.36 1 97.88 189 TYR A CA 1
ATOM 1544 C C . TYR A 1 189 ? 1.137 35.719 1.403 1 97.88 189 TYR A C 1
ATOM 1546 O O . TYR A 1 189 ? 2.258 36.125 1.062 1 97.88 189 TYR A O 1
ATOM 1554 N N . PRO A 1 190 ? 0.727 35.781 2.67 1 98 190 PRO A N 1
ATOM 1555 C CA . PRO A 1 190 ? 1.774 35.875 3.689 1 98 190 PRO A CA 1
ATOM 1556 C C . PRO A 1 190 ? 2.717 34.688 3.686 1 98 190 PRO A C 1
ATOM 1558 O O . PRO A 1 190 ? 2.396 33.625 3.098 1 98 190 PRO A O 1
ATOM 1561 N N . PRO A 1 191 ? 3.926 34.906 4.344 1 98.19 191 PRO A N 1
ATOM 1562 C CA . PRO A 1 191 ? 4.824 33.75 4.438 1 98.19 191 PRO A CA 1
ATOM 1563 C C . PRO A 1 191 ? 4.176 32.531 5.133 1 98.19 191 PRO A C 1
ATOM 1565 O O . PRO A 1 191 ? 3.422 32.719 6.094 1 98.19 191 PRO A O 1
ATOM 1568 N N . TYR A 1 192 ? 4.43 31.406 4.625 1 98 192 TYR A N 1
ATOM 1569 C CA . TYR A 1 192 ? 3.92 30.172 5.211 1 98 192 TYR A CA 1
ATOM 1570 C C . TYR A 1 192 ? 4.891 29.031 4.984 1 98 192 TYR A C 1
ATOM 1572 O O . TYR A 1 192 ? 5.871 29.172 4.246 1 98 192 TYR A O 1
ATOM 1580 N N . CYS A 1 193 ? 4.73 27.891 5.703 1 97.62 193 CYS A N 1
ATOM 1581 C CA . CYS A 1 193 ? 5.516 26.688 5.48 1 97.62 193 CYS A CA 1
ATOM 1582 C C . CYS A 1 193 ? 4.727 25.672 4.672 1 97.62 193 CYS A C 1
ATOM 1584 O O . CYS A 1 193 ? 3.52 25.516 4.867 1 97.62 193 CYS A O 1
ATOM 1586 N N . GLY A 1 194 ? 5.453 24.969 3.814 1 95.19 194 GLY A N 1
ATOM 1587 C CA . GLY A 1 194 ? 4.812 23.953 3 1 95.19 194 GLY A CA 1
ATOM 1588 C C . GLY A 1 194 ? 4.105 22.891 3.822 1 95.19 194 GLY A C 1
ATOM 1589 O O . GLY A 1 194 ? 4.551 22.547 4.918 1 95.19 194 GLY A O 1
ATOM 1590 N N . GLY A 1 195 ? 3.092 22.266 3.223 1 93.12 195 GLY A N 1
ATOM 1591 C CA . GLY A 1 195 ? 2.164 21.406 3.93 1 93.12 195 GLY A CA 1
ATOM 1592 C C . GLY A 1 195 ? 2.738 20.031 4.227 1 93.12 195 GLY A C 1
ATOM 1593 O O . GLY A 1 195 ? 2.141 19.25 4.969 1 93.12 195 GLY A O 1
ATOM 1594 N N . GLY A 1 196 ? 3.924 19.766 3.707 1 93.25 196 GLY A N 1
ATOM 1595 C CA . GLY A 1 196 ? 4.523 18.453 3.934 1 93.25 196 GLY A CA 1
ATOM 1596 C C . GLY A 1 196 ? 4.805 18.172 5.398 1 93.25 196 GLY A C 1
ATOM 1597 O O . GLY A 1 196 ? 4.746 17.016 5.836 1 93.25 196 GLY A O 1
ATOM 1598 N N . GLY A 1 197 ? 5.156 19.234 6.078 1 96.31 197 GLY A N 1
ATOM 1599 C CA . GLY A 1 197 ? 5.395 19.094 7.508 1 96.31 197 GLY A CA 1
ATOM 1600 C C . GLY A 1 197 ? 6.074 20.312 8.117 1 96.31 197 GLY A C 1
ATOM 1601 O O . GLY A 1 197 ? 6.973 20.891 7.516 1 96.31 197 GLY A O 1
ATOM 1602 N N . PHE A 1 198 ? 5.652 20.656 9.258 1 97.75 198 PHE A N 1
ATOM 1603 C CA . PHE A 1 198 ? 6.273 21.719 10.039 1 97.75 198 PHE A CA 1
ATOM 1604 C C . PHE A 1 198 ? 6.094 21.469 11.531 1 97.75 198 PHE A C 1
ATOM 1606 O O . PHE A 1 198 ? 5.207 20.703 11.938 1 97.75 198 PHE A O 1
ATOM 1613 N N . LEU A 1 199 ? 6.988 22.031 12.266 1 98.56 199 LEU A N 1
ATOM 1614 C CA . LEU A 1 199 ? 6.98 21.922 13.719 1 98.56 199 LEU A CA 1
ATOM 1615 C C . LEU A 1 199 ? 6.438 23.188 14.359 1 98.56 199 LEU A C 1
ATOM 1617 O O . LEU A 1 199 ? 6.746 24.297 13.914 1 98.56 199 LEU A O 1
ATOM 1621 N N . LEU A 1 200 ? 5.59 23 15.336 1 98.62 200 LEU A N 1
ATOM 1622 C CA . LEU A 1 200 ? 5.102 24.172 16.047 1 98.62 200 LEU A CA 1
ATOM 1623 C C . LEU A 1 200 ? 5.023 23.922 17.547 1 98.62 200 LEU A C 1
ATOM 1625 O O . LEU A 1 200 ? 4.93 22.766 17.984 1 98.62 200 LEU A O 1
ATOM 1629 N N . SER A 1 201 ? 5.148 24.969 18.312 1 98.81 201 SER A N 1
ATOM 1630 C CA . SER A 1 201 ? 5.102 24.891 19.766 1 98.81 201 SER A CA 1
ATOM 1631 C C . SER A 1 201 ? 3.668 24.984 20.281 1 98.81 201 SER A C 1
ATOM 1633 O O . SER A 1 201 ? 2.762 25.359 19.531 1 98.81 201 SER A O 1
ATOM 1635 N N . ARG A 1 202 ? 3.502 24.656 21.531 1 98.25 202 ARG A N 1
ATOM 1636 C CA . ARG A 1 202 ? 2.225 24.828 22.219 1 98.25 202 ARG A CA 1
ATOM 1637 C C . ARG A 1 202 ? 1.734 26.266 22.125 1 98.25 202 ARG A C 1
ATOM 1639 O O . ARG A 1 202 ? 0.558 26.5 21.844 1 98.25 202 ARG A O 1
ATOM 1646 N N . PHE A 1 203 ? 2.623 27.172 22.328 1 98.69 203 PHE A N 1
ATOM 1647 C CA . PHE A 1 203 ? 2.305 28.594 22.219 1 98.69 203 PHE A CA 1
ATOM 1648 C C . PHE A 1 203 ? 1.718 28.906 20.859 1 98.69 203 PHE A C 1
ATOM 1650 O O . PHE A 1 203 ? 0.673 29.562 20.766 1 98.69 203 PHE A O 1
ATOM 1657 N N . THR A 1 204 ? 2.389 28.484 19.859 1 98.81 204 THR A N 1
ATOM 1658 C CA . THR A 1 204 ? 1.987 28.781 18.484 1 98.81 204 THR A CA 1
ATOM 1659 C C . THR A 1 204 ? 0.667 28.094 18.156 1 98.81 204 THR A C 1
ATOM 1661 O O . THR A 1 204 ? -0.172 28.672 17.453 1 98.81 204 THR A O 1
ATOM 1664 N N . ALA A 1 205 ? 0.486 26.859 18.609 1 98.56 205 ALA A N 1
ATOM 1665 C CA . ALA A 1 205 ? -0.761 26.141 18.375 1 98.56 205 ALA A CA 1
ATOM 1666 C C . ALA A 1 205 ? -1.956 26.922 18.922 1 98.56 205 ALA A C 1
ATOM 1668 O O . ALA A 1 205 ? -2.994 27.016 18.266 1 98.56 205 ALA A O 1
ATOM 1669 N N . ARG A 1 206 ? -1.824 27.438 20.062 1 98.31 206 ARG A N 1
ATOM 1670 C CA . ARG A 1 206 ? -2.889 28.234 20.672 1 98.31 206 ARG A CA 1
ATOM 1671 C C . ARG A 1 206 ? -3.174 29.484 19.859 1 98.31 206 ARG A C 1
ATOM 1673 O O . ARG A 1 206 ? -4.332 29.859 19.672 1 98.31 206 ARG A O 1
ATOM 1680 N N . ALA A 1 207 ? -2.125 30.109 19.453 1 98.75 207 ALA A N 1
ATOM 1681 C CA . ALA A 1 207 ? -2.279 31.297 18.625 1 98.75 207 ALA A CA 1
ATOM 1682 C C . ALA A 1 207 ? -3.016 30.984 17.328 1 98.75 207 ALA A C 1
ATOM 1684 O O . ALA A 1 207 ? -3.893 31.734 16.906 1 98.75 207 ALA A O 1
ATOM 1685 N N . LEU A 1 208 ? -2.605 29.891 16.688 1 98.75 208 LEU A N 1
ATOM 1686 C CA . LEU A 1 208 ? -3.256 29.453 15.461 1 98.75 208 LEU A CA 1
ATOM 1687 C C . LEU A 1 208 ? -4.734 29.172 15.695 1 98.75 208 LEU A C 1
ATOM 1689 O O . LEU A 1 208 ? -5.578 29.516 14.859 1 98.75 208 LEU A O 1
ATOM 1693 N N . GLN A 1 209 ? -5.035 28.484 16.797 1 98.19 209 GLN A N 1
ATOM 1694 C CA . GLN A 1 209 ? -6.422 28.156 17.125 1 98.19 209 GLN A CA 1
ATOM 1695 C C . GLN A 1 209 ? -7.262 29.438 17.234 1 98.19 209 GLN A C 1
ATOM 1697 O O . GLN A 1 209 ? -8.383 29.484 16.734 1 98.19 209 GLN A O 1
ATOM 1702 N N . ARG A 1 210 ? -6.781 30.453 17.891 1 98.25 210 ARG A N 1
ATOM 1703 C CA . ARG A 1 210 ? -7.48 31.734 18.031 1 98.25 210 ARG A CA 1
ATOM 1704 C C . ARG A 1 210 ? -7.715 32.375 16.672 1 98.25 210 ARG A C 1
ATOM 1706 O O . ARG A 1 210 ? -8.82 32.844 16.375 1 98.25 210 ARG A O 1
ATOM 1713 N N . ALA A 1 211 ? -6.68 32.438 15.906 1 98.56 211 ALA A N 1
ATOM 1714 C CA . ALA A 1 211 ? -6.777 33.031 14.586 1 98.56 211 ALA A CA 1
ATOM 1715 C C . ALA A 1 211 ? -7.762 32.281 13.695 1 98.56 211 ALA A C 1
ATOM 1717 O O . ALA A 1 211 ? -8.547 32.906 12.969 1 98.56 211 ALA A O 1
ATOM 1718 N N . ALA A 1 212 ? -7.645 30.938 13.703 1 97.25 212 ALA A N 1
ATOM 1719 C CA . ALA A 1 212 ? -8.5 30.094 12.867 1 97.25 212 ALA A CA 1
ATOM 1720 C C . ALA A 1 212 ? -9.977 30.328 13.172 1 97.25 212 ALA A C 1
ATOM 1722 O O . ALA A 1 212 ? -10.82 30.266 12.281 1 97.25 212 ALA A O 1
ATOM 1723 N N . SER A 1 213 ? -10.32 30.609 14.391 1 94.69 213 SER A N 1
ATOM 1724 C CA . SER A 1 213 ? -11.695 30.859 14.805 1 94.69 213 SER A CA 1
ATOM 1725 C C . SER A 1 213 ? -12.172 32.219 14.328 1 94.69 213 SER A C 1
ATOM 1727 O O . SER A 1 213 ? -13.375 32.438 14.156 1 94.69 213 SER A O 1
ATOM 1729 N N . ALA A 1 214 ? -11.297 33.094 14.055 1 96 214 ALA A N 1
ATOM 1730 C CA . ALA A 1 214 ? -11.641 34.469 13.742 1 96 214 ALA A CA 1
ATOM 1731 C C . ALA A 1 214 ? -11.633 34.719 12.234 1 96 214 ALA A C 1
ATOM 1733 O O . ALA A 1 214 ? -12.289 35.625 11.742 1 96 214 ALA A O 1
ATOM 1734 N N . LEU A 1 215 ? -10.922 33.938 11.508 1 96.31 215 LEU A N 1
ATOM 1735 C CA . LEU A 1 215 ? -10.719 34.156 10.078 1 96.31 215 LEU A CA 1
ATOM 1736 C C . LEU A 1 215 ? -11.625 33.281 9.242 1 96.31 215 LEU A C 1
ATOM 1738 O O . LEU A 1 215 ? -12.008 32.188 9.68 1 96.31 215 LEU A O 1
ATOM 1742 N N . ASP A 1 216 ? -11.914 33.781 8.039 1 94.44 216 ASP A N 1
ATOM 1743 C CA . ASP A 1 216 ? -12.578 32.906 7.066 1 94.44 216 ASP A CA 1
ATOM 1744 C C . ASP A 1 216 ? -11.641 31.812 6.574 1 94.44 216 ASP A C 1
ATOM 1746 O O . ASP A 1 216 ? -10.445 32.031 6.398 1 94.44 216 ASP A O 1
ATOM 1750 N N . LEU A 1 217 ? -12.242 30.656 6.285 1 96.31 217 LEU A N 1
ATOM 1751 C CA . LEU A 1 217 ? -11.445 29.547 5.773 1 96.31 217 LEU A CA 1
ATOM 1752 C C . LEU A 1 217 ? -10.891 29.875 4.391 1 96.31 217 LEU A C 1
ATOM 1754 O O . LEU A 1 217 ? -11.531 30.578 3.611 1 96.31 217 LEU A O 1
ATOM 1758 N N . PHE A 1 218 ? -9.742 29.406 4.121 1 96.56 218 PHE A N 1
ATOM 1759 C CA . PHE A 1 218 ? -9.094 29.469 2.82 1 96.56 218 PHE A CA 1
ATOM 1760 C C . PHE A 1 218 ? -8.758 28.078 2.309 1 96.56 218 PHE A C 1
ATOM 1762 O O . PHE A 1 218 ? -8.352 27.203 3.084 1 96.56 218 PHE A O 1
ATOM 1769 N N . PRO A 1 219 ? -8.914 27.734 1.023 1 94.38 219 PRO A N 1
ATOM 1770 C CA . PRO A 1 219 ? -8.883 26.359 0.53 1 94.38 219 PRO A CA 1
ATOM 1771 C C . PRO A 1 219 ? -7.465 25.781 0.483 1 94.38 219 PRO A C 1
ATOM 1773 O O . PRO A 1 219 ? -7.293 24.578 0.286 1 94.38 219 PRO A O 1
ATOM 1776 N N . ILE A 1 220 ? -6.379 26.469 0.623 1 96.31 220 ILE A N 1
ATOM 1777 C CA . ILE A 1 220 ? -5.004 25.984 0.726 1 96.31 220 ILE A CA 1
ATOM 1778 C C . ILE A 1 220 ? -4.555 26.016 2.186 1 96.31 220 ILE A C 1
ATOM 1780 O O . ILE A 1 220 ? -4.309 27.078 2.744 1 96.31 220 ILE A O 1
ATOM 1784 N N . ASP A 1 221 ? -4.441 24.781 2.703 1 97.62 221 ASP A N 1
ATOM 1785 C CA . ASP A 1 221 ? -4.375 24.688 4.156 1 97.62 221 ASP A CA 1
ATOM 1786 C C . ASP A 1 221 ? -3.115 25.344 4.699 1 97.62 221 ASP A C 1
ATOM 1788 O O . ASP A 1 221 ? -3.158 26.031 5.727 1 97.62 221 ASP A O 1
ATOM 1792 N N . ASP A 1 222 ? -1.962 25.109 3.957 1 97.25 222 ASP A N 1
ATOM 1793 C CA . ASP A 1 222 ? -0.73 25.688 4.484 1 97.25 222 ASP A CA 1
ATOM 1794 C C . ASP A 1 222 ? -0.73 27.203 4.336 1 97.25 222 ASP A C 1
ATOM 1796 O O . ASP A 1 222 ? -0.212 27.922 5.195 1 97.25 222 ASP A O 1
ATOM 1800 N N . VAL A 1 223 ? -1.37 27.719 3.293 1 98.12 223 VAL A N 1
ATOM 1801 C CA . VAL A 1 223 ? -1.534 29.172 3.148 1 98.12 223 VAL A CA 1
ATOM 1802 C C . VAL A 1 223 ? -2.447 29.703 4.25 1 98.12 223 VAL A C 1
ATOM 1804 O O . VAL A 1 223 ? -2.189 30.766 4.82 1 98.12 223 VAL A O 1
ATOM 1807 N N . PHE A 1 224 ? -3.541 29.031 4.512 1 98.25 224 PHE A N 1
ATOM 1808 C CA . PHE A 1 224 ? -4.457 29.422 5.574 1 98.25 224 PHE A CA 1
ATOM 1809 C C . PHE A 1 224 ? -3.723 29.547 6.902 1 98.25 224 PHE A C 1
ATOM 1811 O O . PHE A 1 224 ? -3.939 30.5 7.652 1 98.25 224 PHE A O 1
ATOM 1818 N N . LEU A 1 225 ? -2.863 28.594 7.199 1 98.62 225 LEU A N 1
ATOM 1819 C CA . LEU A 1 225 ? -2.098 28.656 8.438 1 98.62 225 LEU A CA 1
ATOM 1820 C C . LEU A 1 225 ? -1.158 29.859 8.445 1 98.62 225 LEU A C 1
ATOM 1822 O O . LEU A 1 225 ? -0.933 30.469 9.484 1 98.62 225 LEU A O 1
ATOM 1826 N N . GLY A 1 226 ? -0.55 30.094 7.277 1 98.56 226 GLY A N 1
ATOM 1827 C CA . GLY A 1 226 ? 0.232 31.312 7.152 1 98.56 226 GLY A CA 1
ATOM 1828 C C . GLY A 1 226 ? -0.561 32.562 7.473 1 98.56 226 GLY A C 1
ATOM 1829 O O . GLY A 1 226 ? -0.065 33.469 8.156 1 98.56 226 GLY A O 1
ATOM 1830 N N . ARG A 1 227 ? -1.755 32.625 6.965 1 98.38 227 ARG A N 1
ATOM 1831 C CA . ARG A 1 227 ? -2.643 33.75 7.25 1 98.38 227 ARG A CA 1
ATOM 1832 C C . ARG A 1 227 ? -2.949 33.844 8.742 1 98.38 227 ARG A C 1
ATOM 1834 O O . ARG A 1 227 ? -3.016 34.938 9.297 1 98.38 227 ARG A O 1
ATOM 1841 N N . CYS A 1 228 ? -3.164 32.719 9.328 1 98.75 228 CYS A N 1
ATOM 1842 C CA . CYS A 1 228 ? -3.426 32.688 10.766 1 98.75 228 CYS A CA 1
ATOM 1843 C C . CYS A 1 228 ? -2.236 33.25 11.547 1 98.75 228 CYS A C 1
ATOM 1845 O O . CYS A 1 228 ? -2.408 34 12.492 1 98.75 228 CYS A O 1
ATOM 1847 N N . LEU A 1 229 ? -1.031 32.781 11.18 1 98.81 229 LEU A N 1
ATOM 1848 C CA . LEU A 1 229 ? 0.173 33.281 11.836 1 98.81 229 LEU A CA 1
ATOM 1849 C C . LEU A 1 229 ? 0.266 34.812 11.703 1 98.81 229 LEU A C 1
ATOM 1851 O O . LEU A 1 229 ? 0.514 35.5 12.688 1 98.81 229 LEU A O 1
ATOM 1855 N N . HIS A 1 230 ? 0.04 35.219 10.508 1 98.5 230 HIS A N 1
ATOM 1856 C CA . HIS A 1 230 ? 0.099 36.656 10.234 1 98.5 230 HIS A CA 1
ATOM 1857 C C . HIS A 1 230 ? -0.907 37.438 11.086 1 98.5 230 HIS A C 1
ATOM 1859 O O . HIS A 1 230 ? -0.592 38.5 11.617 1 98.5 230 HIS A O 1
ATOM 1865 N N . HIS A 1 231 ? -2.08 36.938 11.188 1 98.5 231 HIS A N 1
ATOM 1866 C CA . HIS A 1 231 ? -3.141 37.531 11.992 1 98.5 231 HIS A CA 1
ATOM 1867 C C . HIS A 1 231 ? -2.719 37.688 13.445 1 98.5 231 HIS A C 1
ATOM 1869 O O . HIS A 1 231 ? -3.105 38.625 14.117 1 98.5 231 HIS A O 1
ATOM 1875 N N . GLN A 1 232 ? -1.897 36.781 13.969 1 98.69 232 GLN A N 1
ATOM 1876 C CA . GLN A 1 232 ? -1.476 36.75 15.367 1 98.69 232 GLN A CA 1
ATOM 1877 C C . GLN A 1 232 ? -0.152 37.5 15.555 1 98.69 232 GLN A C 1
ATOM 1879 O O . GLN A 1 232 ? 0.423 37.469 16.641 1 98.69 232 GLN A O 1
ATOM 1884 N N . GLY A 1 233 ? 0.379 38.062 14.469 1 98.5 233 GLY A N 1
ATOM 1885 C CA . GLY A 1 233 ? 1.639 38.781 14.531 1 98.5 233 GLY A CA 1
ATOM 1886 C C . GLY A 1 233 ? 2.848 37.875 14.625 1 98.5 233 GLY A C 1
ATOM 1887 O O . GLY A 1 233 ? 3.883 38.25 15.172 1 98.5 233 GLY A O 1
ATOM 1888 N N . LEU A 1 234 ? 2.723 36.656 14.211 1 98.75 234 LEU A N 1
ATOM 1889 C CA . LEU A 1 234 ? 3.797 35.688 14.25 1 98.75 234 LEU A CA 1
ATOM 1890 C C . LEU A 1 234 ? 4.324 35.406 12.844 1 98.75 234 LEU A C 1
ATOM 1892 O O . LEU A 1 234 ? 3.645 35.688 11.852 1 98.75 234 LEU A O 1
ATOM 1896 N N . ARG A 1 235 ? 5.551 34.938 12.758 1 98.12 235 ARG A N 1
ATOM 1897 C CA . ARG A 1 235 ? 6.172 34.625 11.469 1 98.12 235 ARG A CA 1
ATOM 1898 C C . ARG A 1 235 ? 6.699 33.188 11.438 1 98.12 235 ARG A C 1
ATOM 1900 O O . ARG A 1 235 ? 7.277 32.719 12.422 1 98.12 235 ARG A O 1
ATOM 1907 N N . PRO A 1 236 ? 6.418 32.5 10.312 1 98.31 236 PRO A N 1
ATOM 1908 C CA . PRO A 1 236 ? 7.062 31.188 10.164 1 98.31 236 PRO A CA 1
ATOM 1909 C C . PRO A 1 236 ? 8.562 31.297 9.891 1 98.31 236 PRO A C 1
ATOM 1911 O O . PRO A 1 236 ? 9.047 32.375 9.516 1 98.31 236 PRO A O 1
ATOM 1914 N N . ALA A 1 237 ? 9.25 30.25 10.188 1 97.5 237 ALA A N 1
ATOM 1915 C CA . ALA A 1 237 ? 10.695 30.234 9.969 1 97.5 237 ALA A CA 1
ATOM 1916 C C . ALA A 1 237 ? 11.109 29.047 9.125 1 97.5 237 ALA A C 1
ATOM 1918 O O . ALA A 1 237 ? 10.43 28.016 9.109 1 97.5 237 ALA A O 1
ATOM 1919 N N . SER A 1 238 ? 12.25 29.219 8.422 1 96.06 238 SER A N 1
ATOM 1920 C CA . SER A 1 238 ? 12.836 28.109 7.668 1 96.06 238 SER A CA 1
ATOM 1921 C C . SER A 1 238 ? 13.727 27.25 8.555 1 96.06 238 SER A C 1
ATOM 1923 O O . SER A 1 238 ? 14.398 27.766 9.453 1 96.06 238 SER A O 1
ATOM 1925 N N . HIS A 1 239 ? 13.57 26.031 8.344 1 94.88 239 HIS A N 1
ATOM 1926 C CA . HIS A 1 239 ? 14.531 25.125 8.945 1 94.88 239 HIS A CA 1
ATOM 1927 C C . HIS A 1 239 ? 15.281 24.328 7.887 1 94.88 239 HIS A C 1
ATOM 1929 O O . HIS A 1 239 ? 14.664 23.656 7.051 1 94.88 239 HIS A O 1
ATOM 1935 N N . SER A 1 240 ? 16.594 24.281 7.949 1 90.81 240 SER A N 1
ATOM 1936 C CA . SER A 1 240 ? 17.438 23.672 6.918 1 90.81 240 SER A CA 1
ATOM 1937 C C . SER A 1 240 ? 17.25 22.172 6.863 1 90.81 240 SER A C 1
ATOM 1939 O O . SER A 1 240 ? 17.531 21.531 5.84 1 90.81 240 SER A O 1
ATOM 1941 N N . GLY A 1 241 ? 16.734 21.594 7.91 1 93.31 241 GLY A N 1
ATOM 1942 C CA . GLY A 1 241 ? 16.531 20.156 7.965 1 93.31 241 GLY A CA 1
ATOM 1943 C C . GLY A 1 241 ? 15.234 19.719 7.301 1 93.31 241 GLY A C 1
ATOM 1944 O O . GLY A 1 241 ? 14.953 18.516 7.215 1 93.31 241 GLY A O 1
ATOM 1945 N N . VAL A 1 242 ? 14.438 20.609 6.906 1 92.38 242 VAL A N 1
ATOM 1946 C CA . VAL A 1 242 ? 13.18 20.281 6.246 1 92.38 242 VAL A CA 1
ATOM 1947 C C . VAL A 1 242 ? 13.32 20.484 4.738 1 92.38 242 VAL A C 1
ATOM 1949 O O . VAL A 1 242 ? 13.531 21.609 4.273 1 92.38 242 VAL A O 1
ATOM 1952 N N . ARG A 1 243 ? 13.242 19.344 4.008 1 87.12 243 ARG A N 1
ATOM 1953 C CA . ARG A 1 243 ? 13.406 19.391 2.557 1 87.12 243 ARG A CA 1
ATOM 1954 C C . ARG A 1 243 ? 12.172 18.844 1.853 1 87.12 243 ARG A C 1
ATOM 1956 O O . ARG A 1 243 ? 12.094 17.641 1.562 1 87.12 243 ARG A O 1
ATOM 1963 N N . THR A 1 244 ? 11.305 19.641 1.39 1 79.31 244 THR A N 1
ATOM 1964 C CA . THR A 1 244 ? 10.055 19.203 0.79 1 79.31 244 THR A CA 1
ATOM 1965 C C . THR A 1 244 ? 10.211 19.016 -0.717 1 79.31 244 THR A C 1
ATOM 1967 O O . THR A 1 244 ? 9.375 18.375 -1.361 1 79.31 244 THR A O 1
ATOM 1970 N N . ALA A 1 245 ? 11.258 19.594 -1.232 1 73 245 ALA A N 1
ATOM 1971 C CA . ALA A 1 245 ? 11.508 19.406 -2.658 1 73 245 ALA A CA 1
ATOM 1972 C C . ALA A 1 245 ? 12.336 18.141 -2.91 1 73 245 ALA A C 1
ATOM 1974 O O . ALA A 1 245 ? 12.664 17.828 -4.055 1 73 245 ALA A O 1
ATOM 1975 N N . GLY A 1 246 ? 12.594 17.422 -1.986 1 75.5 246 GLY A N 1
ATOM 1976 C CA . GLY A 1 246 ? 13.367 16.203 -2.119 1 75.5 246 GLY A CA 1
ATOM 1977 C C . GLY A 1 246 ? 14.852 16.406 -1.93 1 75.5 246 GLY A C 1
ATOM 1978 O O . GLY A 1 246 ? 15.297 17.516 -1.613 1 75.5 246 GLY A O 1
ATOM 1979 N N . VAL A 1 247 ? 15.516 15.227 -1.918 1 77.62 247 VAL A N 1
ATOM 1980 C CA . VAL A 1 247 ? 16.969 15.203 -1.799 1 77.62 247 VAL A CA 1
ATOM 1981 C C . VAL A 1 247 ? 17.594 14.867 -3.15 1 77.62 247 VAL A C 1
ATOM 1983 O O . VAL A 1 247 ? 17.109 13.977 -3.857 1 77.62 247 VAL A O 1
ATOM 1986 N N . HIS A 1 248 ? 18.391 15.664 -3.627 1 73.75 248 HIS A N 1
ATOM 1987 C CA . HIS A 1 248 ? 19.078 15.398 -4.887 1 73.75 248 HIS A CA 1
ATOM 1988 C C . HIS A 1 248 ? 20.453 14.812 -4.648 1 73.75 248 HIS A C 1
ATOM 1990 O O . HIS A 1 248 ? 21.156 15.234 -3.727 1 73.75 248 HIS A O 1
ATOM 1996 N N . ALA A 1 249 ? 20.719 13.727 -5.477 1 71.56 249 ALA A N 1
ATOM 1997 C CA . ALA A 1 249 ? 22.062 13.156 -5.41 1 71.56 249 ALA A CA 1
ATOM 1998 C C . ALA A 1 249 ? 23.062 14.016 -6.176 1 71.56 249 ALA A C 1
ATOM 2000 O O . ALA A 1 249 ? 22.719 14.617 -7.199 1 71.56 249 ALA A O 1
ATOM 2001 N N . PRO A 1 250 ? 24.25 14.125 -5.582 1 67.5 250 PRO A N 1
ATOM 2002 C CA . PRO A 1 250 ? 25.266 14.953 -6.242 1 67.5 250 PRO A CA 1
ATOM 2003 C C . PRO A 1 250 ? 25.656 14.414 -7.617 1 67.5 250 PRO A C 1
ATOM 2005 O O . PRO A 1 250 ? 26.188 15.164 -8.438 1 67.5 250 PRO A O 1
ATOM 2008 N N . SER A 1 251 ? 25.484 13.195 -7.828 1 70.44 251 SER A N 1
ATOM 2009 C CA . SER A 1 251 ? 25.812 12.586 -9.117 1 70.44 251 SER A CA 1
ATOM 2010 C C . SER A 1 251 ? 24.781 11.523 -9.492 1 70.44 251 SER A C 1
ATOM 2012 O O . SER A 1 251 ? 24.047 11.023 -8.633 1 70.44 251 SER A O 1
ATOM 2014 N N . ALA A 1 252 ? 24.734 11.32 -10.758 1 70.25 252 ALA A N 1
ATOM 2015 C CA . ALA A 1 252 ? 23.797 10.336 -11.273 1 70.25 252 ALA A CA 1
ATOM 2016 C C . ALA A 1 252 ? 24.156 8.93 -10.789 1 70.25 252 ALA A C 1
ATOM 2018 O O . ALA A 1 252 ? 23.312 8.039 -10.781 1 70.25 252 ALA A O 1
ATOM 2019 N N . ALA A 1 253 ? 25.391 8.859 -10.43 1 71.06 253 ALA A N 1
ATOM 2020 C CA . ALA A 1 253 ? 25.875 7.547 -10 1 71.06 253 ALA A CA 1
ATOM 2021 C C . ALA A 1 253 ? 25.391 7.223 -8.594 1 71.06 253 ALA A C 1
ATOM 2023 O O . ALA A 1 253 ? 25.328 6.051 -8.203 1 71.06 253 ALA A O 1
ATOM 2024 N N . LEU A 1 254 ? 25.109 8.344 -7.902 1 73.5 254 LEU A N 1
ATOM 2025 C CA . LEU A 1 254 ? 24.672 8.141 -6.527 1 73.5 254 LEU A CA 1
ATOM 2026 C C . LEU A 1 254 ? 23.141 8.195 -6.438 1 73.5 254 LEU A C 1
ATOM 2028 O O . LEU A 1 254 ? 22.5 9 -7.113 1 73.5 254 LEU A O 1
ATOM 2032 N N . SER A 1 255 ? 22.656 7.242 -5.719 1 79.25 255 SER A N 1
ATOM 2033 C CA . SER A 1 255 ? 21.219 7.242 -5.484 1 79.25 255 SER A CA 1
ATOM 2034 C C . SER A 1 255 ? 20.812 8.297 -4.461 1 79.25 255 SER A C 1
ATOM 2036 O O . SER A 1 255 ? 21.484 8.453 -3.432 1 79.25 255 SER A O 1
ATOM 2038 N N . SER A 1 256 ? 19.828 9.062 -4.77 1 80.06 256 SER A N 1
ATOM 2039 C CA . SER A 1 256 ? 19.281 10.023 -3.812 1 80.06 256 SER A CA 1
ATOM 2040 C C . SER A 1 256 ? 18.688 9.312 -2.6 1 80.06 256 SER A C 1
ATOM 2042 O O . SER A 1 256 ? 18.422 9.945 -1.574 1 80.06 256 SER A O 1
ATOM 2044 N N . PHE A 1 257 ? 18.609 8 -2.752 1 86.12 257 PHE A N 1
ATOM 2045 C CA . PHE A 1 257 ? 18.062 7.215 -1.652 1 86.12 257 PHE A CA 1
ATOM 2046 C C . PHE A 1 257 ? 19.172 6.695 -0.753 1 86.12 257 PHE A C 1
ATOM 2048 O O . PHE A 1 257 ? 19.062 5.617 -0.173 1 86.12 257 PHE A O 1
ATOM 2055 N N . ASP A 1 258 ? 20.172 7.434 -0.574 1 87.31 258 ASP A N 1
ATOM 2056 C CA . ASP A 1 258 ? 21.281 7.105 0.326 1 87.31 258 ASP A CA 1
ATOM 2057 C C . ASP A 1 258 ? 21 7.621 1.737 1 87.31 258 ASP A C 1
ATOM 2059 O O . ASP A 1 258 ? 20.859 8.828 1.944 1 87.31 258 ASP A O 1
ATOM 2063 N N . PRO A 1 259 ? 20.984 6.691 2.713 1 89.88 259 PRO A N 1
ATOM 2064 C CA . PRO A 1 259 ? 20.641 7.09 4.082 1 89.88 259 PRO A CA 1
ATOM 2065 C C . PRO A 1 259 ? 21.578 8.172 4.629 1 89.88 259 PRO A C 1
ATOM 2067 O O . PRO A 1 259 ? 21.172 8.945 5.5 1 89.88 259 PRO A O 1
ATOM 2070 N N . CYS A 1 260 ? 22.734 8.289 4.109 1 89.25 260 CYS A N 1
ATOM 2071 C CA . CYS A 1 260 ? 23.688 9.281 4.598 1 89.25 260 CYS A CA 1
ATOM 2072 C C . CYS A 1 260 ? 23.203 10.695 4.305 1 89.25 260 CYS A C 1
ATOM 2074 O O . CYS A 1 260 ? 23.484 11.625 5.059 1 89.25 260 CYS A O 1
ATOM 2076 N N . PHE A 1 261 ? 22.406 10.82 3.266 1 86.81 261 PHE A N 1
ATOM 2077 C CA . PHE A 1 261 ? 21.859 12.133 2.918 1 86.81 261 PHE A CA 1
ATOM 2078 C C . PHE A 1 261 ? 20.734 12.523 3.871 1 86.81 261 PHE A C 1
ATOM 2080 O O . PHE A 1 261 ? 20.359 13.695 3.945 1 86.81 261 PHE A O 1
ATOM 2087 N N . TYR A 1 262 ? 20.234 11.562 4.652 1 89.38 262 TYR A N 1
ATOM 2088 C CA . TYR A 1 262 ? 19.047 11.797 5.453 1 89.38 262 TYR A CA 1
ATOM 2089 C C . TYR A 1 262 ? 19.391 11.859 6.938 1 89.38 262 TYR A C 1
ATOM 2091 O O . TYR A 1 262 ? 18.531 12.211 7.762 1 89.38 262 TYR A O 1
ATOM 2099 N N . ARG A 1 263 ? 20.562 11.578 7.246 1 89 263 ARG A N 1
ATOM 2100 C CA . ARG A 1 263 ? 20.984 11.391 8.633 1 89 263 ARG A CA 1
ATOM 2101 C C . ARG A 1 263 ? 20.734 12.648 9.453 1 89 263 ARG A C 1
ATOM 2103 O O . ARG A 1 263 ? 20.359 12.562 10.625 1 89 263 ARG A O 1
ATOM 2110 N N . GLU A 1 264 ? 20.891 13.812 8.797 1 89.81 264 GLU A N 1
ATOM 2111 C CA . GLU A 1 264 ? 20.812 15.047 9.57 1 89.81 264 GLU A CA 1
ATOM 2112 C C . GLU A 1 264 ? 19.516 15.812 9.273 1 89.81 264 GLU A C 1
ATOM 2114 O O . GLU A 1 264 ? 19.297 16.891 9.82 1 89.81 264 GLU A O 1
ATOM 2119 N N . LEU A 1 265 ? 18.734 15.195 8.539 1 92.12 265 LEU A N 1
ATOM 2120 C CA . LEU A 1 265 ? 17.531 15.898 8.117 1 92.12 265 LEU A CA 1
ATOM 2121 C C . LEU A 1 265 ? 16.375 15.641 9.086 1 92.12 265 LEU A C 1
ATOM 2123 O O . LEU A 1 265 ? 16.453 14.727 9.906 1 92.12 265 LEU A O 1
ATOM 2127 N N . LEU A 1 266 ? 15.375 16.562 9.047 1 95.25 266 LEU A N 1
ATOM 2128 C CA . LEU A 1 266 ? 14.188 16.438 9.875 1 95.25 266 LEU A CA 1
ATOM 2129 C C . LEU A 1 266 ? 13.031 15.844 9.078 1 95.25 266 LEU A C 1
ATOM 2131 O O . LEU A 1 266 ? 12.273 15.023 9.594 1 95.25 266 LEU A O 1
ATOM 2135 N N . LEU A 1 267 ? 12.93 16.281 7.887 1 95 267 LEU A N 1
ATOM 2136 C CA . LEU A 1 267 ? 11.766 15.875 7.109 1 95 267 LEU A CA 1
ATOM 2137 C C . LEU A 1 267 ? 12.055 15.961 5.617 1 95 267 LEU A C 1
ATOM 2139 O O . LEU A 1 267 ? 12.625 16.938 5.145 1 95 267 LEU A O 1
ATOM 2143 N N . VAL A 1 268 ? 11.727 14.914 4.926 1 92.06 268 VAL A N 1
ATOM 2144 C CA . VAL A 1 268 ? 11.828 14.875 3.471 1 92.06 268 VAL A CA 1
ATOM 2145 C C . VAL A 1 268 ? 10.5 14.414 2.869 1 92.06 268 VAL A C 1
ATOM 2147 O O . VAL A 1 268 ? 9.891 13.453 3.352 1 92.06 268 VAL A O 1
ATOM 2150 N N . HIS A 1 269 ? 10.086 15.07 1.754 1 89.31 269 HIS A N 1
ATOM 2151 C CA . HIS A 1 269 ? 8.789 14.797 1.156 1 89.31 269 HIS A CA 1
ATOM 2152 C C . HIS A 1 269 ? 8.898 13.742 0.057 1 89.31 269 HIS A C 1
ATOM 2154 O O . HIS A 1 269 ? 9.977 13.523 -0.493 1 89.31 269 HIS A O 1
ATOM 2160 N N . ARG A 1 270 ? 7.789 13.008 -0.229 1 82.44 270 ARG A N 1
ATOM 2161 C CA . ARG A 1 270 ? 7.477 12.133 -1.351 1 82.44 270 ARG A CA 1
ATOM 2162 C C . ARG A 1 270 ? 8.227 10.805 -1.233 1 82.44 270 ARG A C 1
ATOM 2164 O O . ARG A 1 270 ? 9.016 10.453 -2.113 1 82.44 270 ARG A O 1
ATOM 2171 N N . PHE A 1 271 ? 7.996 10.102 -0.222 1 89.88 271 PHE A N 1
ATOM 2172 C CA . PHE A 1 271 ? 8.469 8.734 -0.048 1 89.88 271 PHE A CA 1
ATOM 2173 C C . PHE A 1 271 ? 7.359 7.734 -0.359 1 89.88 271 PHE A C 1
ATOM 2175 O O . PHE A 1 271 ? 6.207 7.938 0.025 1 89.88 271 PHE A O 1
ATOM 2182 N N . LEU A 1 272 ? 7.77 6.805 -1.089 1 91.75 272 LEU A N 1
ATOM 2183 C CA . LEU A 1 272 ? 6.898 5.633 -1.146 1 91.75 272 LEU A CA 1
ATOM 2184 C C . LEU A 1 272 ? 6.895 4.895 0.188 1 91.75 272 LEU A C 1
ATOM 2186 O O . LEU A 1 272 ? 7.863 4.973 0.949 1 91.75 272 LEU A O 1
ATOM 2190 N N . PRO A 1 273 ? 5.797 4.125 0.444 1 93.5 273 PRO A N 1
ATOM 2191 C CA . PRO A 1 273 ? 5.691 3.434 1.731 1 93.5 273 PRO A CA 1
ATOM 2192 C C . PRO A 1 273 ? 6.891 2.535 2.02 1 93.5 273 PRO A C 1
ATOM 2194 O O . PRO A 1 273 ? 7.504 2.637 3.086 1 93.5 273 PRO A O 1
ATOM 2197 N N . TYR A 1 274 ? 7.32 1.733 1.1 1 93.38 274 TYR A N 1
ATOM 2198 C CA . TYR A 1 274 ? 8.414 0.813 1.391 1 93.38 274 TYR A CA 1
ATOM 2199 C C . TYR A 1 274 ? 9.734 1.561 1.521 1 93.38 274 TYR A C 1
ATOM 2201 O O . TYR A 1 274 ? 10.641 1.112 2.227 1 93.38 274 TYR A O 1
ATOM 2209 N N . GLU A 1 275 ? 9.859 2.693 0.839 1 93.75 275 GLU A N 1
ATOM 2210 C CA . GLU A 1 275 ? 11.062 3.508 0.985 1 93.75 275 GLU A CA 1
ATOM 2211 C C . GLU A 1 275 ? 11.195 4.043 2.408 1 93.75 275 GLU A C 1
ATOM 2213 O O . GLU A 1 275 ? 12.305 4.148 2.936 1 93.75 275 GLU A O 1
ATOM 2218 N N . MET A 1 276 ? 10.039 4.391 2.984 1 94.62 276 MET A N 1
ATOM 2219 C CA . MET A 1 276 ? 10.055 4.855 4.371 1 94.62 276 MET A CA 1
ATOM 2220 C C . MET A 1 276 ? 10.578 3.77 5.305 1 94.62 276 MET A C 1
ATOM 2222 O O . MET A 1 276 ? 11.367 4.047 6.207 1 94.62 276 MET A O 1
ATOM 2226 N N . LEU A 1 277 ? 10.109 2.607 5.039 1 94.81 277 LEU A N 1
ATOM 2227 C CA . LEU A 1 277 ? 10.523 1.464 5.844 1 94.81 277 LEU A CA 1
ATOM 2228 C C . LEU A 1 277 ? 12.031 1.233 5.719 1 94.81 277 LEU A C 1
ATOM 2230 O O . LEU A 1 277 ? 12.719 1.044 6.727 1 94.81 277 LEU A O 1
ATOM 2234 N N . LEU A 1 278 ? 12.547 1.303 4.488 1 94.56 278 LEU A N 1
ATOM 2235 C CA . LEU A 1 278 ? 13.961 1.071 4.23 1 94.56 278 LEU A CA 1
ATOM 2236 C C . LEU A 1 278 ? 14.812 2.164 4.867 1 94.56 278 LEU A C 1
ATOM 2238 O O . LEU A 1 278 ? 15.844 1.874 5.484 1 94.56 278 LEU A O 1
ATOM 2242 N N . MET A 1 279 ? 14.375 3.387 4.648 1 93.94 279 MET A N 1
ATOM 2243 C CA . MET A 1 279 ? 15.141 4.516 5.18 1 93.94 279 MET A CA 1
ATOM 2244 C C . MET A 1 279 ? 15.172 4.48 6.707 1 93.94 279 MET A C 1
ATOM 2246 O O . MET A 1 279 ? 16.219 4.684 7.312 1 93.94 279 MET A O 1
ATOM 2250 N N . TRP A 1 280 ? 14.016 4.227 7.352 1 95.25 280 TRP A N 1
ATOM 2251 C CA . TRP A 1 280 ? 13.93 4.156 8.805 1 95.25 280 TRP A CA 1
ATOM 2252 C C . TRP A 1 280 ? 14.812 3.039 9.352 1 95.25 280 TRP A C 1
ATOM 2254 O O . TRP A 1 280 ? 15.516 3.223 10.352 1 95.25 280 TRP A O 1
ATOM 2264 N N . ASP A 1 281 ? 14.773 1.907 8.688 1 93.94 281 ASP A N 1
ATOM 2265 C CA . ASP A 1 281 ? 15.602 0.776 9.086 1 93.94 281 ASP A CA 1
ATOM 2266 C C . ASP A 1 281 ? 17.094 1.133 9.008 1 93.94 281 ASP A C 1
ATOM 2268 O O . ASP A 1 281 ? 17.859 0.805 9.906 1 93.94 281 ASP A O 1
ATOM 2272 N N . ALA A 1 282 ? 17.469 1.791 7.941 1 92.62 282 ALA A N 1
ATOM 2273 C CA . ALA A 1 282 ? 18.859 2.16 7.727 1 92.62 282 ALA A CA 1
ATOM 2274 C C . ALA A 1 282 ? 19.328 3.15 8.789 1 92.62 282 ALA A C 1
ATOM 2276 O O . ALA A 1 282 ? 20.422 3.006 9.336 1 92.62 282 ALA A O 1
ATOM 2277 N N . LEU A 1 283 ? 18.547 4.09 9.086 1 92.88 283 LEU A N 1
ATOM 2278 C CA . LEU A 1 283 ? 18.938 5.172 9.977 1 92.88 283 LEU A CA 1
ATOM 2279 C C . LEU A 1 283 ? 18.875 4.727 11.43 1 92.88 283 LEU A C 1
ATOM 2281 O O . LEU A 1 283 ? 19.438 5.379 12.312 1 92.88 283 LEU A O 1
ATOM 2285 N N . SER A 1 284 ? 18.125 3.65 11.688 1 89.56 284 SER A N 1
ATOM 2286 C CA . SER A 1 284 ? 18 3.145 13.055 1 89.56 284 SER A CA 1
ATOM 2287 C C . SER A 1 284 ? 19.156 2.229 13.414 1 89.56 284 SER A C 1
ATOM 2289 O O . SER A 1 284 ? 19.281 1.803 14.57 1 89.56 284 SER A O 1
ATOM 2291 N N . ARG A 1 285 ? 19.969 1.978 12.422 1 87.25 285 ARG A N 1
ATOM 2292 C CA . ARG A 1 285 ? 21.125 1.138 12.695 1 87.25 285 ARG A CA 1
ATOM 2293 C C . ARG A 1 285 ? 22.25 1.951 13.312 1 87.25 285 ARG A C 1
ATOM 2295 O O . ARG A 1 285 ? 22.609 3.023 12.812 1 87.25 285 ARG A O 1
ATOM 2302 N N . PRO A 1 286 ? 22.797 1.449 14.391 1 80.62 286 PRO A N 1
ATOM 2303 C CA . PRO A 1 286 ? 23.859 2.201 15.055 1 80.62 286 PRO A CA 1
ATOM 2304 C C . PRO A 1 286 ? 25.125 2.316 14.203 1 80.62 286 PRO A C 1
ATOM 2306 O O . PRO A 1 286 ? 25.891 3.266 14.367 1 80.62 286 PRO A O 1
ATOM 2309 N N . ASP A 1 287 ? 25.328 1.438 13.281 1 81 287 ASP A N 1
ATOM 2310 C CA . ASP A 1 287 ? 26.609 1.343 12.57 1 81 287 ASP A CA 1
ATOM 2311 C C . ASP A 1 287 ? 26.5 1.967 11.188 1 81 287 ASP A C 1
ATOM 2313 O O . ASP A 1 287 ? 27.281 1.627 10.289 1 81 287 ASP A O 1
ATOM 2317 N N . LEU A 1 288 ? 25.547 2.807 11.047 1 80.31 288 LEU A N 1
ATOM 2318 C CA . LEU A 1 288 ? 25.5 3.439 9.727 1 80.31 288 LEU A CA 1
ATOM 2319 C C . LEU A 1 288 ? 26.766 4.27 9.484 1 80.31 288 LEU A C 1
ATOM 2321 O O . LEU A 1 288 ? 27 5.254 10.188 1 80.31 288 LEU A O 1
ATOM 2325 N N . ALA A 1 289 ? 27.672 3.742 8.656 1 79.44 289 ALA A N 1
ATOM 2326 C CA . ALA A 1 289 ? 28.922 4.441 8.328 1 79.44 289 ALA A CA 1
ATOM 2327 C C . ALA A 1 289 ? 28.734 5.352 7.117 1 79.44 289 ALA A C 1
ATOM 2329 O O . ALA A 1 289 ? 28.344 4.895 6.043 1 79.44 289 ALA A O 1
ATOM 2330 N N . CYS A 1 290 ? 28.672 6.566 7.273 1 81.81 290 CYS A N 1
ATOM 2331 C CA . CYS A 1 290 ? 28.578 7.523 6.176 1 81.81 290 CYS A CA 1
ATOM 2332 C C . CYS A 1 290 ? 29.938 8.125 5.848 1 81.81 290 CYS A C 1
ATOM 2334 O O . CYS A 1 290 ? 30.688 8.516 6.75 1 81.81 290 CYS A O 1
ATOM 2336 N N . GLY A 1 291 ? 30.797 7.344 5.051 1 62.06 291 GLY A N 1
ATOM 2337 C CA . GLY A 1 291 ? 32.125 7.816 4.66 1 62.06 291 GLY A CA 1
ATOM 2338 C C . GLY A 1 291 ? 32.156 9.281 4.277 1 62.06 291 GLY A C 1
ATOM 2339 O O . GLY A 1 291 ? 31.109 9.852 3.926 1 62.06 291 GLY A O 1
ATOM 2340 N N . ARG A 1 292 ? 33.281 9.961 4.625 1 49.66 292 ARG A N 1
ATOM 2341 C CA . ARG A 1 292 ? 33.656 11.25 4.043 1 49.66 292 ARG A CA 1
ATOM 2342 C C . ARG A 1 292 ? 33.562 11.211 2.523 1 49.66 292 ARG A C 1
ATOM 2344 O O . ARG A 1 292 ? 34.281 10.445 1.879 1 49.66 292 ARG A O 1
ATOM 2351 N N . GLN A 1 293 ? 32.5 11.18 1.881 1 43.69 293 GLN A N 1
ATOM 2352 C CA . GLN A 1 293 ? 32.594 11.383 0.44 1 43.69 293 GLN A CA 1
ATOM 2353 C C . GLN A 1 293 ? 33.781 12.273 0.102 1 43.69 293 GLN A C 1
ATOM 2355 O O . GLN A 1 293 ? 33.969 13.352 0.676 1 43.69 293 GLN A O 1
ATOM 2360 N N . LYS A 1 294 ? 34.969 11.805 -0.436 1 34.16 294 LYS A N 1
ATOM 2361 C CA . LYS A 1 294 ? 36.031 12.562 -1.093 1 34.16 294 LYS A CA 1
ATOM 2362 C C . LYS A 1 294 ? 35.438 13.688 -1.956 1 34.16 294 LYS A C 1
ATOM 2364 O O . LYS A 1 294 ? 34.625 13.43 -2.836 1 34.16 294 LYS A O 1
ATOM 2369 N N . GLN A 1 295 ? 35.281 14.859 -1.569 1 25.7 295 GLN A N 1
ATOM 2370 C CA . GLN A 1 295 ? 35.344 16.016 -2.447 1 25.7 295 GLN A CA 1
ATOM 2371 C C . GLN A 1 295 ? 36.406 15.859 -3.52 1 25.7 295 GLN A C 1
ATOM 2373 O O . GLN A 1 295 ? 37.594 15.852 -3.215 1 25.7 295 GLN A O 1
ATOM 2378 N N . VAL A 1 296 ? 36.375 15.016 -4.512 1 23.94 296 VAL A N 1
ATOM 2379 C CA . VAL A 1 296 ? 37.125 15.344 -5.711 1 23.94 296 VAL A CA 1
ATOM 2380 C C . VAL A 1 296 ? 36.812 16.781 -6.141 1 23.94 296 VAL A C 1
ATOM 2382 O O . VAL A 1 296 ? 35.719 17.062 -6.641 1 23.94 296 VAL A O 1
ATOM 2385 N N . TYR A 1 297 ? 36.875 17.672 -5.211 1 17.41 297 TYR A N 1
ATOM 2386 C CA . TYR A 1 297 ? 37.344 18.906 -5.844 1 17.41 297 TYR A CA 1
ATOM 2387 C C . TYR A 1 297 ? 38.781 18.75 -6.359 1 17.41 297 TYR A C 1
ATOM 2389 O O . TYR A 1 297 ? 39.594 18.094 -5.734 1 17.41 297 TYR A O 1
ATOM 2397 N N . GLN B 1 1 ? 9.57 -5.754 -33.656 1 85.88 1 GLN B N 1
ATOM 2398 C CA . GLN B 1 1 ? 8.852 -6.344 -32.531 1 85.88 1 GLN B CA 1
ATOM 2399 C C . GLN B 1 1 ? 9.07 -5.539 -31.25 1 85.88 1 GLN B C 1
ATOM 2401 O O . GLN B 1 1 ? 10.125 -4.934 -31.062 1 85.88 1 GLN B O 1
ATOM 2406 N N . PRO B 1 2 ? 8 -5.602 -30.531 1 90.19 2 PRO B N 1
ATOM 2407 C CA . PRO B 1 2 ? 8.203 -4.922 -29.234 1 90.19 2 PRO B CA 1
ATOM 2408 C C . PRO B 1 2 ? 9.383 -5.473 -28.453 1 90.19 2 PRO B C 1
ATOM 2410 O O . PRO B 1 2 ? 9.695 -6.664 -28.547 1 90.19 2 PRO B O 1
ATOM 2413 N N . PRO B 1 3 ? 10.078 -4.629 -27.719 1 89.56 3 PRO B N 1
ATOM 2414 C CA . PRO B 1 3 ? 11.297 -5.027 -27 1 89.56 3 PRO B CA 1
ATOM 2415 C C . PRO B 1 3 ? 11.078 -6.246 -26.109 1 89.56 3 PRO B C 1
ATOM 2417 O O . PRO B 1 3 ? 11.953 -7.105 -26 1 89.56 3 PRO B O 1
ATOM 2420 N N . HIS B 1 4 ? 9.984 -6.316 -25.438 1 89.88 4 HIS B N 1
ATOM 2421 C CA . HIS B 1 4 ? 9.758 -7.426 -24.516 1 89.88 4 HIS B CA 1
ATOM 2422 C C . HIS B 1 4 ? 9.633 -8.75 -25.281 1 89.88 4 HIS B C 1
ATOM 2424 O O . HIS B 1 4 ? 9.992 -9.805 -24.75 1 89.88 4 HIS B O 1
ATOM 2430 N N . VAL B 1 5 ? 9.195 -8.742 -26.469 1 92.25 5 VAL B N 1
ATOM 2431 C CA . VAL B 1 5 ? 9.109 -9.945 -27.297 1 92.25 5 VAL B CA 1
ATOM 2432 C C . VAL B 1 5 ? 10.508 -10.375 -27.734 1 92.25 5 VAL B C 1
ATOM 2434 O O . VAL B 1 5 ? 10.836 -11.555 -27.688 1 92.25 5 VAL B O 1
ATOM 2437 N N . ARG B 1 6 ? 11.266 -9.422 -28.125 1 92 6 ARG B N 1
ATOM 2438 C CA . ARG B 1 6 ? 12.641 -9.703 -28.531 1 92 6 ARG B CA 1
ATOM 2439 C C . ARG B 1 6 ? 13.43 -10.312 -27.375 1 92 6 ARG B C 1
ATOM 2441 O O . ARG B 1 6 ? 14.148 -11.297 -27.562 1 92 6 ARG B O 1
ATOM 2448 N N . ASP B 1 7 ? 13.305 -9.688 -26.266 1 90.94 7 ASP B N 1
ATOM 2449 C CA . ASP B 1 7 ? 13.984 -10.203 -25.078 1 90.94 7 ASP B CA 1
ATOM 2450 C C . ASP B 1 7 ? 13.555 -11.641 -24.781 1 90.94 7 ASP B C 1
ATOM 2452 O O . ASP B 1 7 ? 14.391 -12.492 -24.484 1 90.94 7 ASP B O 1
ATOM 2456 N N . PHE B 1 8 ? 12.328 -11.914 -24.859 1 92.75 8 PHE B N 1
ATOM 2457 C CA . PHE B 1 8 ? 11.82 -13.25 -24.594 1 92.75 8 PHE B CA 1
ATOM 2458 C C . PHE B 1 8 ? 12.422 -14.258 -25.562 1 92.75 8 PHE B C 1
ATOM 2460 O O . PHE B 1 8 ? 12.883 -15.328 -25.156 1 92.75 8 PHE B O 1
ATOM 2467 N N . LEU B 1 9 ? 12.414 -13.898 -26.812 1 92.44 9 LEU B N 1
ATOM 2468 C CA . LEU B 1 9 ? 12.914 -14.812 -27.844 1 92.44 9 LEU B CA 1
ATOM 2469 C C . LEU B 1 9 ? 14.406 -15.062 -27.656 1 92.44 9 LEU B C 1
ATOM 2471 O O . LEU B 1 9 ? 14.891 -16.172 -27.906 1 92.44 9 LEU B O 1
ATOM 2475 N N . LEU B 1 10 ? 15.055 -14.109 -27.156 1 89.75 10 LEU B N 1
ATOM 2476 C CA . LEU B 1 10 ? 16.5 -14.211 -27 1 89.75 10 LEU B CA 1
ATOM 2477 C C . LEU B 1 10 ? 16.859 -15.047 -25.781 1 89.75 10 LEU B C 1
ATOM 2479 O O . LEU B 1 10 ? 17.844 -15.797 -25.797 1 89.75 10 LEU B O 1
ATOM 2483 N N . TYR B 1 11 ? 15.992 -14.969 -24.75 1 87.69 11 TYR B N 1
ATOM 2484 C CA . TYR B 1 11 ? 16.453 -15.484 -23.453 1 87.69 11 TYR B CA 1
ATOM 2485 C C . TYR B 1 11 ? 15.547 -16.625 -22.984 1 87.69 11 TYR B C 1
ATOM 2487 O O . TYR B 1 11 ? 15.727 -17.141 -21.875 1 87.69 11 TYR B O 1
ATOM 2495 N N . ARG B 1 12 ? 14.625 -17.047 -23.797 1 89.81 12 ARG B N 1
ATOM 2496 C CA . ARG B 1 12 ? 13.648 -18.047 -23.391 1 89.81 12 ARG B CA 1
ATOM 2497 C C . ARG B 1 12 ? 14.336 -19.375 -23.062 1 89.81 12 ARG B C 1
ATOM 2499 O O . ARG B 1 12 ? 13.727 -20.266 -22.453 1 89.81 12 ARG B O 1
ATOM 2506 N N . HIS B 1 13 ? 15.641 -19.5 -23.422 1 87.81 13 HIS B N 1
ATOM 2507 C CA . HIS B 1 13 ? 16.375 -20.719 -23.141 1 87.81 13 HIS B CA 1
ATOM 2508 C C . HIS B 1 13 ? 17.094 -20.641 -21.797 1 87.81 13 HIS B C 1
ATOM 2510 O O . HIS B 1 13 ? 17.594 -21.656 -21.297 1 87.81 13 HIS B O 1
ATOM 2516 N N . CYS B 1 14 ? 17.156 -19.5 -21.203 1 87.19 14 CYS B N 1
ATOM 2517 C CA . CYS B 1 14 ? 17.812 -19.312 -19.922 1 87.19 14 CYS B CA 1
ATOM 2518 C C . CYS B 1 14 ? 16.891 -19.672 -18.766 1 87.19 14 CYS B C 1
ATOM 2520 O O . CYS B 1 14 ? 15.922 -18.953 -18.5 1 87.19 14 CYS B O 1
ATOM 2522 N N . ARG B 1 15 ? 17.203 -20.766 -18.062 1 90.25 15 ARG B N 1
ATOM 2523 C CA . ARG B 1 15 ? 16.297 -21.266 -17.031 1 90.25 15 ARG B CA 1
ATOM 2524 C C . ARG B 1 15 ? 16.984 -21.297 -15.68 1 90.25 15 ARG B C 1
ATOM 2526 O O . ARG B 1 15 ? 16.375 -21.719 -14.688 1 90.25 15 ARG B O 1
ATOM 2533 N N . ASP B 1 16 ? 18.203 -20.953 -15.648 1 91.62 16 ASP B N 1
ATOM 2534 C CA . ASP B 1 16 ? 18.953 -20.984 -14.398 1 91.62 16 ASP B CA 1
ATOM 2535 C C . ASP B 1 16 ? 19.266 -19.562 -13.922 1 91.62 16 ASP B C 1
ATOM 2537 O O . ASP B 1 16 ? 19.953 -18.812 -14.617 1 91.62 16 ASP B O 1
ATOM 2541 N N . PHE B 1 17 ? 18.75 -19.25 -12.867 1 96 17 PHE B N 1
ATOM 2542 C CA . PHE B 1 17 ? 18.969 -17.938 -12.297 1 96 17 PHE B CA 1
ATOM 2543 C C . PHE B 1 17 ? 19.422 -18.047 -10.844 1 96 17 PHE B C 1
ATOM 2545 O O . PHE B 1 17 ? 18.984 -18.953 -10.117 1 96 17 PHE B O 1
ATOM 2552 N N . ARG B 1 18 ? 20.234 -17.109 -10.469 1 96.62 18 ARG B N 1
ATOM 2553 C CA . ARG B 1 18 ? 20.734 -17.094 -9.094 1 96.62 18 ARG B CA 1
ATOM 2554 C C . ARG B 1 18 ? 19.594 -16.84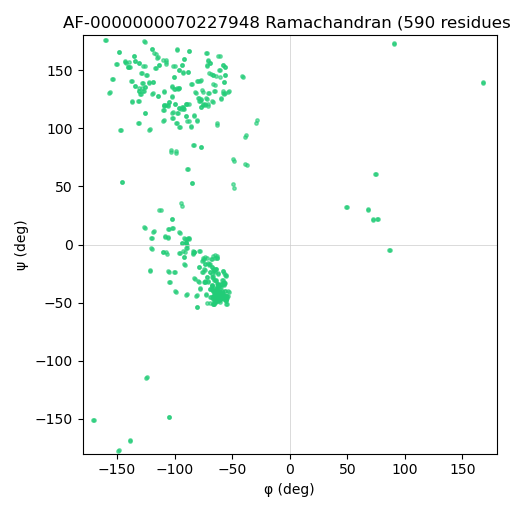4 -8.109 1 96.62 18 ARG B C 1
ATOM 2556 O O . ARG B 1 18 ? 18.75 -15.969 -8.328 1 96.62 18 ARG B O 1
ATOM 2563 N N . LEU B 1 19 ? 19.594 -17.672 -7.113 1 96.94 19 LEU B N 1
ATOM 2564 C CA . LEU B 1 19 ? 18.656 -17.484 -6.012 1 96.94 19 LEU B CA 1
ATOM 2565 C C . LEU B 1 19 ? 19.125 -16.359 -5.086 1 96.94 19 LEU B C 1
ATOM 2567 O O . LEU B 1 19 ? 20.219 -16.438 -4.523 1 96.94 19 LEU B O 1
ATOM 2571 N N . LEU B 1 20 ? 18.344 -15.305 -4.965 1 98.12 20 LEU B N 1
ATOM 2572 C CA . LEU B 1 20 ? 18.703 -14.172 -4.117 1 98.12 20 LEU B CA 1
ATOM 2573 C C . LEU B 1 20 ? 18.188 -14.367 -2.699 1 98.12 20 LEU B C 1
ATOM 2575 O O . LEU B 1 20 ? 18.844 -13.969 -1.732 1 98.12 20 LEU B O 1
ATOM 2579 N N . GLN B 1 21 ? 17.016 -14.828 -2.498 1 98.56 21 GLN B N 1
ATOM 2580 C CA . GLN B 1 21 ? 16.391 -15.172 -1.227 1 98.56 21 GLN B CA 1
ATOM 2581 C C . GLN B 1 21 ? 15.766 -16.562 -1.276 1 98.56 21 GLN B C 1
ATOM 2583 O O . GLN B 1 21 ? 15.141 -16.938 -2.27 1 98.56 21 GLN B O 1
ATOM 2588 N N . ASP B 1 22 ? 16 -17.312 -0.261 1 98.06 22 ASP B N 1
ATOM 2589 C CA . ASP B 1 22 ? 15.484 -18.656 -0.107 1 98.06 22 ASP B CA 1
ATOM 2590 C C . ASP B 1 22 ? 14.852 -18.859 1.27 1 98.06 22 ASP B C 1
ATOM 2592 O O . ASP B 1 22 ? 15.484 -18.594 2.293 1 98.06 22 ASP B O 1
ATOM 2596 N N . PRO B 1 23 ? 13.586 -19.266 1.272 1 97.44 23 PRO B N 1
ATOM 2597 C CA . PRO B 1 23 ? 13.008 -19.531 2.592 1 97.44 23 PRO B CA 1
ATOM 2598 C C . PRO B 1 23 ? 13.812 -20.547 3.398 1 97.44 23 PRO B C 1
ATOM 2600 O O . PRO B 1 23 ? 14.484 -21.406 2.818 1 97.44 23 PRO B O 1
ATOM 2603 N N . PRO B 1 24 ? 13.758 -20.469 4.711 1 96.62 24 PRO B N 1
ATOM 2604 C CA . PRO B 1 24 ? 14.477 -21.453 5.531 1 96.62 24 PRO B CA 1
ATOM 2605 C C . PRO B 1 24 ? 14 -22.891 5.289 1 96.62 24 PRO B C 1
ATOM 2607 O O . PRO B 1 24 ? 12.828 -23.109 4.988 1 96.62 24 PRO B O 1
ATOM 2610 N N . PRO B 1 25 ? 14.938 -23.797 5.484 1 91.81 25 PRO B N 1
ATOM 2611 C CA . PRO B 1 25 ? 14.586 -25.188 5.262 1 91.81 25 PRO B CA 1
ATOM 2612 C C . PRO B 1 25 ? 13.406 -25.656 6.121 1 91.81 25 PRO B C 1
ATOM 2614 O O . PRO B 1 25 ? 12.664 -26.547 5.727 1 91.81 25 PRO B O 1
ATOM 2617 N N . ALA B 1 26 ? 13.234 -25 7.172 1 93.19 26 ALA B N 1
ATOM 2618 C CA . ALA B 1 26 ? 12.188 -25.391 8.109 1 93.19 26 ALA B CA 1
ATOM 2619 C C . ALA B 1 26 ? 10.805 -25.031 7.562 1 93.19 26 ALA B C 1
ATOM 2621 O O . ALA B 1 26 ? 9.789 -25.531 8.055 1 93.19 26 ALA B O 1
ATOM 2622 N N . LYS B 1 27 ? 10.789 -24.266 6.512 1 94.94 27 LYS B N 1
ATOM 2623 C CA . LYS B 1 27 ? 9.523 -23.828 5.938 1 94.94 27 LYS B CA 1
ATOM 2624 C C . LYS B 1 27 ? 8.656 -25.016 5.531 1 94.94 27 LYS B C 1
ATOM 2626 O O . LYS B 1 27 ? 7.445 -25 5.738 1 94.94 27 LYS B O 1
ATOM 2631 N N . CYS B 1 28 ? 9.25 -26.031 4.977 1 94.38 28 CYS B N 1
ATOM 2632 C CA . CYS B 1 28 ? 8.508 -27.172 4.453 1 94.38 28 CYS B CA 1
ATOM 2633 C C . CYS B 1 28 ? 8.883 -28.453 5.191 1 94.38 28 CYS B C 1
ATOM 2635 O O . CYS B 1 28 ? 8.625 -29.547 4.703 1 94.38 28 CYS B O 1
ATOM 2637 N N . ALA B 1 29 ? 9.594 -28.344 6.293 1 90.06 29 ALA B N 1
ATOM 2638 C CA . ALA B 1 29 ? 9.984 -29.516 7.066 1 90.06 29 ALA B CA 1
ATOM 2639 C C . ALA B 1 29 ? 8.766 -30.203 7.68 1 90.06 29 ALA B C 1
ATOM 2641 O O . ALA B 1 29 ? 8.594 -31.406 7.539 1 90.06 29 ALA B O 1
ATOM 2642 N N . PRO B 1 30 ? 7.93 -29.422 8.375 1 87.12 30 PRO B N 1
ATOM 2643 C CA . PRO B 1 30 ? 6.676 -30.078 8.773 1 87.12 30 PRO B CA 1
ATOM 2644 C C . PRO B 1 30 ? 5.73 -30.312 7.598 1 87.12 30 PRO B C 1
ATOM 2646 O O . PRO B 1 30 ? 5.84 -29.641 6.57 1 87.12 30 PRO B O 1
ATOM 2649 N N . PRO B 1 31 ? 4.953 -31.297 7.793 1 89.38 31 PRO B N 1
ATOM 2650 C CA . PRO B 1 31 ? 4.008 -31.562 6.707 1 89.38 31 PRO B CA 1
ATOM 2651 C C . PRO B 1 31 ? 3.191 -30.328 6.324 1 89.38 31 PRO B C 1
ATOM 2653 O O . PRO B 1 31 ? 2.682 -29.625 7.199 1 89.38 31 PRO B O 1
ATOM 2656 N N . VAL B 1 32 ? 3.154 -30.078 5.055 1 96.88 32 VAL B N 1
ATOM 2657 C CA . VAL B 1 32 ? 2.383 -28.953 4.52 1 96.88 32 VAL B CA 1
ATOM 2658 C C . VAL B 1 32 ? 1.142 -29.484 3.803 1 96.88 32 VAL B C 1
ATOM 2660 O O . VAL B 1 32 ? 1.245 -30.312 2.898 1 96.88 32 VAL B O 1
ATOM 2663 N N . PHE B 1 33 ? 0.049 -29.062 4.297 1 98.19 33 PHE B N 1
ATOM 2664 C CA . PHE B 1 33 ? -1.184 -29.453 3.631 1 98.19 33 PHE B CA 1
ATOM 2665 C C . PHE B 1 33 ? -1.455 -28.594 2.412 1 98.19 33 PHE B C 1
ATOM 2667 O O . PHE B 1 33 ? -1.663 -29.094 1.31 1 98.19 33 PHE B O 1
ATOM 2674 N N . LEU B 1 34 ? -1.467 -27.312 2.59 1 98.38 34 LEU B N 1
ATOM 2675 C CA . LEU B 1 34 ? -1.677 -26.359 1.515 1 98.38 34 LEU B CA 1
ATOM 2676 C C . LEU B 1 34 ? -0.54 -25.344 1.463 1 98.38 34 LEU B C 1
ATOM 2678 O O . LEU B 1 34 ? -0.326 -24.594 2.42 1 98.38 34 LEU B O 1
ATOM 2682 N N . LEU B 1 35 ? 0.236 -25.391 0.396 1 98.5 35 LEU B N 1
ATOM 2683 C CA . LEU B 1 35 ? 1.291 -24.422 0.149 1 98.5 35 LEU B CA 1
ATOM 2684 C C . LEU B 1 35 ? 0.774 -23.266 -0.701 1 98.5 35 LEU B C 1
ATOM 2686 O O . LEU B 1 35 ? 0.301 -23.469 -1.82 1 98.5 35 LEU B O 1
ATOM 2690 N N . LEU B 1 36 ? 0.766 -22.062 -0.16 1 98.69 36 LEU B N 1
ATOM 2691 C CA . LEU B 1 36 ? 0.373 -20.875 -0.894 1 98.69 36 LEU B CA 1
ATOM 2692 C C . LEU B 1 36 ? 1.557 -20.297 -1.659 1 98.69 36 LEU B C 1
ATOM 2694 O O . LEU B 1 36 ? 2.439 -19.672 -1.065 1 98.69 36 LEU B O 1
ATOM 2698 N N . ALA B 1 37 ? 1.631 -20.531 -2.918 1 98.75 37 ALA B N 1
ATOM 2699 C CA . ALA B 1 37 ? 2.646 -19.969 -3.795 1 98.75 37 ALA B CA 1
ATOM 2700 C C . ALA B 1 37 ? 2.117 -18.719 -4.504 1 98.75 37 ALA B C 1
ATOM 2702 O O . ALA B 1 37 ? 1.456 -18.812 -5.539 1 98.75 37 ALA B O 1
ATOM 2703 N N . ILE B 1 38 ? 2.498 -17.578 -4.016 1 98.75 38 ILE B N 1
ATOM 2704 C CA . ILE B 1 38 ? 1.875 -16.344 -4.453 1 98.75 38 ILE B CA 1
ATOM 2705 C C . ILE B 1 38 ? 2.861 -15.539 -5.301 1 98.75 38 ILE B C 1
ATOM 2707 O O . ILE B 1 38 ? 3.945 -15.18 -4.832 1 98.75 38 ILE B O 1
ATOM 2711 N N . LYS B 1 39 ? 2.521 -15.258 -6.543 1 98.5 39 LYS B N 1
ATOM 2712 C CA . LYS B 1 39 ? 3.334 -14.406 -7.406 1 98.5 39 LYS B CA 1
ATOM 2713 C C . LYS B 1 39 ? 3.162 -12.93 -7.051 1 98.5 39 LYS B C 1
ATOM 2715 O O . LYS B 1 39 ? 2.037 -12.438 -6.957 1 98.5 39 LYS B O 1
ATOM 2720 N N . SER B 1 40 ? 4.227 -12.297 -6.789 1 98.38 40 SER B N 1
ATOM 2721 C CA . SER B 1 40 ? 4.215 -10.883 -6.422 1 98.38 40 SER B CA 1
ATOM 2722 C C . SER B 1 40 ? 5.309 -10.109 -7.148 1 98.38 40 SER B C 1
ATOM 2724 O O . SER B 1 40 ? 6.172 -10.711 -7.797 1 98.38 40 SER B O 1
ATOM 2726 N N . SER B 1 41 ? 5.207 -8.789 -7.203 1 97.62 41 SER B N 1
ATOM 2727 C CA . SER B 1 41 ? 6.258 -7.914 -7.719 1 97.62 41 SER B CA 1
ATOM 2728 C C . SER B 1 41 ? 7.121 -7.363 -6.586 1 97.62 41 SER B C 1
ATOM 2730 O O . SER B 1 41 ? 6.645 -7.199 -5.461 1 97.62 41 SER B O 1
ATOM 2732 N N . PRO B 1 42 ? 8.328 -7.125 -6.895 1 97.31 42 PRO B N 1
ATOM 2733 C CA . PRO B 1 42 ? 9.234 -6.711 -5.82 1 97.31 42 PRO B CA 1
ATOM 2734 C C . PRO B 1 42 ? 8.758 -5.461 -5.086 1 97.31 42 PRO B C 1
ATOM 2736 O O . PRO B 1 42 ? 8.938 -5.348 -3.873 1 97.31 42 PRO B O 1
ATOM 2739 N N . ALA B 1 43 ? 8.141 -4.586 -5.758 1 95.38 43 ALA B N 1
ATOM 2740 C CA . ALA B 1 43 ? 7.738 -3.316 -5.156 1 95.38 43 ALA B CA 1
ATOM 2741 C C . ALA B 1 43 ? 6.41 -3.455 -4.418 1 95.38 43 ALA B C 1
ATOM 2743 O O . ALA B 1 43 ? 5.98 -2.535 -3.719 1 95.38 43 ALA B O 1
ATOM 2744 N N . ASN B 1 44 ? 5.746 -4.59 -4.543 1 96.81 44 ASN B N 1
ATOM 2745 C CA . ASN B 1 44 ? 4.402 -4.766 -4.004 1 96.81 44 ASN B CA 1
ATOM 2746 C C . ASN B 1 44 ? 4.438 -5.18 -2.537 1 96.81 44 ASN B C 1
ATOM 2748 O O . ASN B 1 44 ? 3.768 -6.137 -2.143 1 96.81 44 ASN B O 1
ATOM 2752 N N . TYR B 1 45 ? 5.156 -4.41 -1.727 1 96.69 45 TYR B N 1
ATOM 2753 C CA . TYR B 1 45 ? 5.281 -4.711 -0.305 1 96.69 45 TYR B CA 1
ATOM 2754 C C . TYR B 1 45 ? 3.918 -4.723 0.373 1 96.69 45 TYR B C 1
ATOM 2756 O O . TYR B 1 45 ? 3.617 -5.613 1.168 1 96.69 45 TYR B O 1
ATOM 2764 N N . GLU B 1 46 ? 3.123 -3.752 0.086 1 94.94 46 GLU B N 1
ATOM 2765 C CA . GLU B 1 46 ? 1.828 -3.604 0.745 1 94.94 46 GLU B CA 1
ATOM 2766 C C . GLU B 1 46 ? 0.942 -4.82 0.501 1 94.94 46 GLU B C 1
ATOM 2768 O O . GLU B 1 46 ? 0.268 -5.301 1.416 1 94.94 46 GLU B O 1
ATOM 2773 N N . ARG B 1 47 ? 0.957 -5.266 -0.67 1 97 47 ARG B N 1
ATOM 2774 C CA . ARG B 1 47 ? 0.153 -6.434 -1.005 1 97 47 ARG B CA 1
ATOM 2775 C C . ARG B 1 47 ? 0.614 -7.66 -0.222 1 97 47 ARG B C 1
ATOM 2777 O O . ARG B 1 47 ? -0.206 -8.391 0.335 1 97 47 ARG B O 1
ATOM 2784 N N . ARG B 1 48 ? 1.897 -7.867 -0.179 1 98.31 48 ARG B N 1
ATOM 2785 C CA . ARG B 1 48 ? 2.428 -9.016 0.556 1 98.31 48 ARG B CA 1
ATOM 2786 C C . ARG B 1 48 ? 2.127 -8.891 2.045 1 98.31 48 ARG B C 1
ATOM 2788 O O . ARG B 1 48 ? 1.774 -9.883 2.695 1 98.31 48 ARG B O 1
ATOM 2795 N N . ASP B 1 49 ? 2.25 -7.719 2.535 1 97.19 49 ASP B N 1
ATOM 2796 C CA . ASP B 1 49 ? 1.968 -7.488 3.949 1 97.19 49 ASP B CA 1
ATOM 2797 C C . ASP B 1 49 ? 0.519 -7.836 4.281 1 97.19 49 ASP B C 1
ATOM 2799 O O . ASP B 1 49 ? 0.247 -8.477 5.301 1 97.19 49 ASP B O 1
ATOM 2803 N N . ILE B 1 50 ? -0.407 -7.383 3.436 1 97.06 50 ILE B N 1
ATOM 2804 C CA . ILE B 1 50 ? -1.822 -7.625 3.691 1 97.06 50 ILE B CA 1
ATOM 2805 C C . ILE B 1 50 ? -2.125 -9.117 3.559 1 97.06 50 ILE B C 1
ATOM 2807 O O . ILE B 1 50 ? -2.93 -9.656 4.316 1 97.06 50 ILE B O 1
ATOM 2811 N N . VAL B 1 51 ? -1.52 -9.773 2.623 1 98.19 51 VAL B N 1
ATOM 2812 C CA . VAL B 1 51 ? -1.7 -11.219 2.459 1 98.19 51 VAL B CA 1
ATOM 2813 C C . VAL B 1 51 ? -1.258 -11.938 3.729 1 98.19 51 VAL B C 1
ATOM 2815 O O . VAL B 1 51 ? -1.959 -12.828 4.223 1 98.19 51 VAL B O 1
ATOM 2818 N N . ARG B 1 52 ? -0.122 -11.555 4.32 1 98 52 ARG B N 1
ATOM 2819 C CA . ARG B 1 52 ? 0.39 -12.148 5.551 1 98 52 ARG B CA 1
ATOM 2820 C C . ARG B 1 52 ? -0.62 -12.016 6.688 1 98 52 ARG B C 1
ATOM 2822 O O . ARG B 1 52 ? -0.723 -12.898 7.539 1 98 52 ARG B O 1
ATOM 2829 N N . ARG B 1 53 ? -1.383 -10.945 6.609 1 95.81 53 ARG B N 1
ATOM 2830 C CA . ARG B 1 53 ? -2.252 -10.617 7.734 1 95.81 53 ARG B CA 1
ATOM 2831 C C . ARG B 1 53 ? -3.66 -11.164 7.52 1 95.81 53 ARG B C 1
ATOM 2833 O O . ARG B 1 53 ? -4.516 -11.055 8.398 1 95.81 53 ARG B O 1
ATOM 2840 N N . THR B 1 54 ? -3.908 -11.648 6.43 1 96.69 54 THR B N 1
ATOM 2841 C CA . THR B 1 54 ? -5.258 -12.102 6.105 1 96.69 54 THR B CA 1
ATOM 2842 C C . THR B 1 54 ? -5.246 -13.57 5.676 1 96.69 54 THR B C 1
ATOM 2844 O O . THR B 1 54 ? -5.004 -14.461 6.496 1 96.69 54 THR B O 1
ATOM 2847 N N . TRP B 1 55 ? -5.602 -13.82 4.344 1 96.81 55 TRP B N 1
ATOM 2848 C CA . TRP B 1 55 ? -5.859 -15.188 3.908 1 96.81 55 TRP B CA 1
ATOM 2849 C C . TRP B 1 55 ? -4.559 -15.977 3.795 1 96.81 55 TRP B C 1
ATOM 2851 O O . TRP B 1 55 ? -4.57 -17.203 3.777 1 96.81 55 TRP B O 1
ATOM 2861 N N . GLY B 1 56 ? -3.41 -15.273 3.748 1 97.62 56 GLY B N 1
ATOM 2862 C CA . GLY B 1 56 ? -2.121 -15.93 3.598 1 97.62 56 GLY B CA 1
ATOM 2863 C C . GLY B 1 56 ? -1.459 -16.266 4.922 1 97.62 56 GLY B C 1
ATOM 2864 O O . GLY B 1 56 ? -0.311 -16.703 4.953 1 97.62 56 GLY B O 1
ATOM 2865 N N . GLN B 1 57 ? -2.131 -16.031 6 1 96.62 57 GLN B N 1
ATOM 2866 C CA . GLN B 1 57 ? -1.572 -16.344 7.309 1 96.62 57 GLN B CA 1
ATOM 2867 C C . GLN B 1 57 ? -1.179 -17.828 7.402 1 96.62 57 GLN B C 1
ATOM 2869 O O . GLN B 1 57 ? -1.955 -18.703 7.023 1 96.62 57 GLN B O 1
ATOM 2874 N N . GLU B 1 58 ? 0.045 -18 7.855 1 96.06 58 GLU B N 1
ATOM 2875 C CA . GLU B 1 58 ? 0.449 -19.375 8.148 1 96.06 58 GLU B CA 1
ATOM 2876 C C . GLU B 1 58 ? -0.212 -19.891 9.422 1 96.06 58 GLU B C 1
ATOM 2878 O O . GLU B 1 58 ? -0.098 -19.266 10.484 1 96.06 58 GLU B O 1
ATOM 2883 N N . ARG B 1 59 ? -0.964 -20.984 9.258 1 92.56 59 ARG B N 1
ATOM 2884 C CA . ARG B 1 59 ? -1.74 -21.516 10.375 1 92.56 59 ARG B CA 1
ATOM 2885 C C . ARG B 1 59 ? -2.121 -22.969 10.133 1 92.56 59 ARG B C 1
ATOM 2887 O O . ARG B 1 59 ? -1.688 -23.578 9.156 1 92.56 59 ARG B O 1
ATOM 2894 N N . GLN B 1 60 ? -2.756 -23.5 11.18 1 89.31 60 GLN B N 1
ATOM 2895 C CA . GLN B 1 60 ? -3.344 -24.828 11.055 1 89.31 60 GLN B CA 1
ATOM 2896 C C . GLN B 1 60 ? -4.859 -24.75 10.883 1 89.31 60 GLN B C 1
ATOM 2898 O O . GLN B 1 60 ? -5.602 -24.75 11.867 1 89.31 60 GLN B O 1
ATOM 2903 N N . GLY B 1 61 ? -5.234 -24.469 9.688 1 78.44 61 GLY B N 1
ATOM 2904 C CA . GLY B 1 61 ? -6.668 -24.422 9.445 1 78.44 61 GLY B CA 1
ATOM 2905 C C . GLY B 1 61 ? -7.312 -25.797 9.484 1 78.44 61 GLY B C 1
ATOM 2906 O O . GLY B 1 61 ? -6.992 -26.672 8.672 1 78.44 61 GLY B O 1
ATOM 2907 N N . GLN B 1 62 ? -8.281 -26 10.375 1 86.56 62 GLN B N 1
ATOM 2908 C CA . GLN B 1 62 ? -8.898 -27.312 10.562 1 86.56 62 GLN B CA 1
ATOM 2909 C C . GLN B 1 62 ? -7.848 -28.406 10.719 1 86.56 62 GLN B C 1
ATOM 2911 O O . GLN B 1 62 ? -7.961 -29.469 10.109 1 86.56 62 GLN B O 1
ATOM 2916 N N . GLY B 1 63 ? -6.812 -28.062 11.258 1 86 63 GLY B N 1
ATOM 2917 C CA . GLY B 1 63 ? -5.73 -29 11.516 1 86 63 GLY B CA 1
ATOM 2918 C C . GLY B 1 63 ? -4.781 -29.156 10.344 1 86 63 GLY B C 1
ATOM 2919 O O . GLY B 1 63 ? -3.793 -29.891 10.43 1 86 63 GLY B O 1
ATOM 2920 N N . ALA B 1 64 ? -5.105 -28.516 9.258 1 92.88 64 ALA B N 1
ATOM 2921 C CA . ALA B 1 64 ? -4.281 -28.594 8.047 1 92.88 64 ALA B CA 1
ATOM 2922 C C . ALA B 1 64 ? -3.273 -27.453 7.996 1 92.88 64 ALA B C 1
ATOM 2924 O O . ALA B 1 64 ? -3.658 -26.281 7.969 1 92.88 64 ALA B O 1
ATOM 2925 N N . PRO B 1 65 ? -2.02 -27.781 8.016 1 95.75 65 PRO B N 1
ATOM 2926 C CA . PRO B 1 65 ? -0.999 -26.719 8.039 1 95.75 65 PRO B CA 1
ATOM 2927 C C . PRO B 1 65 ? -0.906 -25.953 6.723 1 95.75 65 PRO B C 1
ATOM 2929 O O . PRO B 1 65 ? -0.813 -26.578 5.656 1 95.75 65 PRO B O 1
ATOM 2932 N N . LEU B 1 66 ? -0.923 -24.672 6.805 1 97.38 66 LEU B N 1
ATOM 2933 C CA . LEU B 1 66 ? -0.75 -23.781 5.664 1 97.38 66 LEU B CA 1
ATOM 2934 C C . LEU B 1 66 ? 0.599 -23.078 5.73 1 97.38 66 LEU B C 1
ATOM 2936 O O . LEU B 1 66 ? 1.009 -22.609 6.793 1 97.38 66 LEU B O 1
ATOM 2940 N N . ARG B 1 67 ? 1.313 -23.094 4.621 1 97.88 67 ARG B N 1
ATOM 2941 C CA . ARG B 1 67 ? 2.562 -22.344 4.492 1 97.88 67 ARG B CA 1
ATOM 2942 C C . ARG B 1 67 ? 2.518 -21.406 3.291 1 97.88 67 ARG B C 1
ATOM 2944 O O . ARG B 1 67 ? 1.863 -21.703 2.289 1 97.88 67 ARG B O 1
ATOM 2951 N N . ARG B 1 68 ? 3.15 -20.281 3.402 1 98.44 68 ARG B N 1
ATOM 2952 C CA . ARG B 1 68 ? 3.076 -19.234 2.389 1 98.44 68 ARG B CA 1
ATOM 2953 C C . ARG B 1 68 ? 4.453 -18.953 1.798 1 98.44 68 ARG B C 1
ATOM 2955 O O . ARG B 1 68 ? 5.449 -18.922 2.521 1 98.44 68 ARG B O 1
ATOM 2962 N N . LEU B 1 69 ? 4.504 -18.75 0.543 1 98.69 69 LEU B N 1
ATOM 2963 C CA . LEU B 1 69 ? 5.672 -18.266 -0.188 1 98.69 69 LEU B CA 1
ATOM 2964 C C . LEU B 1 69 ? 5.285 -17.172 -1.172 1 98.69 69 LEU B C 1
ATOM 2966 O O . LEU B 1 69 ? 4.254 -17.266 -1.84 1 98.69 69 LEU B O 1
ATOM 2970 N N . PHE B 1 70 ? 6.086 -16.141 -1.214 1 98.88 70 PHE B N 1
ATOM 2971 C CA . PHE B 1 70 ? 5.969 -15.148 -2.277 1 98.88 70 PHE B CA 1
ATOM 2972 C C . PHE B 1 70 ? 7.051 -15.352 -3.33 1 98.88 70 PHE B C 1
ATOM 2974 O O . PHE B 1 70 ? 8.234 -15.438 -3.002 1 98.88 70 PHE B O 1
ATOM 2981 N N . LEU B 1 71 ? 6.664 -15.453 -4.566 1 98.88 71 LEU B N 1
ATOM 2982 C CA . LEU B 1 71 ? 7.57 -15.602 -5.699 1 98.88 71 LEU B CA 1
ATOM 2983 C C . LEU B 1 71 ? 7.852 -14.25 -6.355 1 98.88 71 LEU B C 1
ATOM 2985 O O . LEU B 1 71 ? 6.941 -13.609 -6.883 1 98.88 71 LEU B O 1
ATOM 2989 N N . VAL B 1 72 ? 9.148 -13.859 -6.309 1 98.75 72 VAL B N 1
ATOM 2990 C CA . VAL B 1 72 ? 9.445 -12.516 -6.777 1 98.75 72 VAL B CA 1
ATOM 2991 C C . VAL B 1 72 ? 10.75 -12.516 -7.574 1 98.75 72 VAL B C 1
ATOM 2993 O O . VAL B 1 72 ? 11.578 -13.422 -7.418 1 98.75 72 VAL B O 1
ATOM 2996 N N . GLY B 1 73 ? 10.859 -11.555 -8.508 1 98.38 73 GLY B N 1
ATOM 2997 C CA . GLY B 1 73 ? 12.109 -11.25 -9.18 1 98.38 73 GLY B CA 1
ATOM 2998 C C . GLY B 1 73 ? 12.758 -9.977 -8.68 1 98.38 73 GLY B C 1
ATOM 2999 O O . GLY B 1 73 ? 12.766 -9.711 -7.477 1 98.38 73 GLY B O 1
ATOM 3000 N N . THR B 1 74 ? 13.445 -9.344 -9.609 1 97.75 74 THR B N 1
ATOM 3001 C CA . THR B 1 74 ? 14.086 -8.078 -9.297 1 97.75 74 THR B CA 1
ATOM 3002 C C . THR B 1 74 ? 13.68 -7.004 -10.305 1 97.75 74 THR B C 1
ATOM 3004 O O . THR B 1 74 ? 12.891 -7.266 -11.211 1 97.75 74 THR B O 1
ATOM 3007 N N . SER B 1 75 ? 14.133 -5.746 -10.047 1 95.94 75 SER B N 1
ATOM 3008 C CA . SER B 1 75 ? 13.852 -4.633 -10.953 1 95.94 75 SER B CA 1
ATOM 3009 C C . SER B 1 75 ? 14.914 -4.523 -12.047 1 95.94 75 SER B C 1
ATOM 3011 O O . SER B 1 75 ? 16.078 -4.848 -11.812 1 95.94 75 SER B O 1
ATOM 3013 N N . ALA B 1 76 ? 14.469 -4.051 -13.219 1 93.19 76 ALA B N 1
ATOM 3014 C CA . ALA B 1 76 ? 15.406 -3.822 -14.32 1 93.19 76 ALA B CA 1
ATOM 3015 C C . ALA B 1 76 ? 16.266 -2.584 -14.062 1 93.19 76 ALA B C 1
ATOM 3017 O O . ALA B 1 76 ? 17.406 -2.504 -14.523 1 93.19 76 ALA B O 1
ATOM 3018 N N . ASN B 1 77 ? 15.711 -1.605 -13.383 1 92.81 77 ASN B N 1
ATOM 3019 C CA . ASN B 1 77 ? 16.453 -0.404 -13.008 1 92.81 77 ASN B CA 1
ATOM 3020 C C . ASN B 1 77 ? 17.406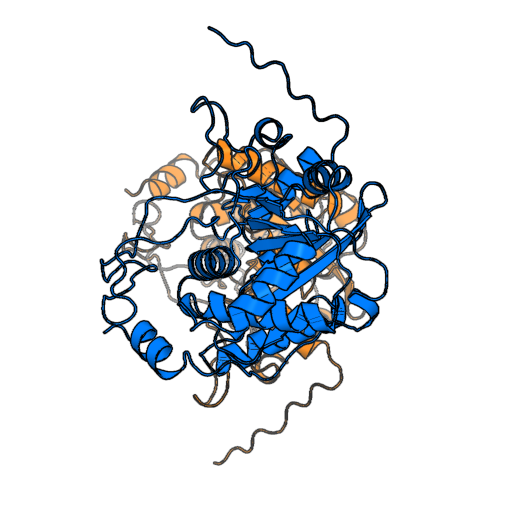 -0.673 -11.844 1 92.81 77 ASN B C 1
ATOM 3022 O O . ASN B 1 77 ? 16.969 -1.058 -10.758 1 92.81 77 ASN B O 1
ATOM 3026 N N . PRO B 1 78 ? 18.656 -0.445 -12.07 1 91.62 78 PRO B N 1
ATOM 3027 C CA . PRO B 1 78 ? 19.656 -0.816 -11.055 1 91.62 78 PRO B CA 1
ATOM 3028 C C . PRO B 1 78 ? 19.406 -0.13 -9.711 1 91.62 78 PRO B C 1
ATOM 3030 O O . PRO B 1 78 ? 19.547 -0.757 -8.664 1 91.62 78 PRO B O 1
ATOM 3033 N N . HIS B 1 79 ? 19.109 1.121 -9.75 1 89.12 79 HIS B N 1
ATOM 3034 C CA . HIS B 1 79 ? 18.859 1.833 -8.5 1 89.12 79 HIS B CA 1
ATOM 3035 C C . HIS B 1 79 ? 17.625 1.285 -7.793 1 89.12 79 HIS B C 1
ATOM 3037 O O . HIS B 1 79 ? 17.609 1.124 -6.57 1 89.12 79 HIS B O 1
ATOM 3043 N N . GLU B 1 80 ? 16.625 0.989 -8.57 1 92.88 80 GLU B N 1
ATOM 3044 C CA . GLU B 1 80 ? 15.422 0.4 -7.996 1 92.88 80 GLU B CA 1
ATOM 3045 C C . GLU B 1 80 ? 15.68 -1.021 -7.504 1 92.88 80 GLU B C 1
ATOM 3047 O O . GLU B 1 80 ? 15.141 -1.437 -6.477 1 92.88 80 GLU B O 1
ATOM 3052 N N . ALA B 1 81 ? 16.453 -1.711 -8.242 1 95.62 81 ALA B N 1
ATOM 3053 C CA . ALA B 1 81 ? 16.797 -3.076 -7.859 1 95.62 81 ALA B CA 1
ATOM 3054 C C . ALA B 1 81 ? 17.453 -3.111 -6.48 1 95.62 81 ALA B C 1
ATOM 3056 O O . ALA B 1 81 ? 17.141 -3.969 -5.656 1 95.62 81 ALA B O 1
ATOM 3057 N N . THR B 1 82 ? 18.359 -2.207 -6.25 1 93.56 82 THR B N 1
ATOM 3058 C CA . THR B 1 82 ? 19.031 -2.133 -4.957 1 93.56 82 THR B CA 1
ATOM 3059 C C . THR B 1 82 ? 18.016 -1.923 -3.834 1 93.56 82 THR B C 1
ATOM 3061 O O . THR B 1 82 ? 18.094 -2.58 -2.795 1 93.56 82 THR B O 1
ATOM 3064 N N . LYS B 1 83 ? 17.078 -1.066 -4.016 1 93.69 83 LYS B N 1
ATOM 3065 C CA . LYS B 1 83 ? 16.062 -0.743 -3.02 1 93.69 83 LYS B CA 1
ATOM 3066 C C . LYS B 1 83 ? 15.148 -1.936 -2.762 1 93.69 83 LYS B C 1
ATOM 3068 O O . LYS B 1 83 ? 14.969 -2.355 -1.616 1 93.69 83 LYS B O 1
ATOM 3073 N N . VAL B 1 84 ? 14.633 -2.473 -3.83 1 96.62 84 VAL B N 1
ATOM 3074 C CA . VAL B 1 84 ? 13.625 -3.514 -3.654 1 96.62 84 VAL B CA 1
ATOM 3075 C C . VAL B 1 84 ? 14.297 -4.801 -3.176 1 96.62 84 VAL B C 1
ATOM 3077 O O . VAL B 1 84 ? 13.695 -5.578 -2.428 1 96.62 84 VAL B O 1
ATOM 3080 N N . ASN B 1 85 ? 15.523 -5.066 -3.584 1 97.62 85 ASN B N 1
ATOM 3081 C CA . ASN B 1 85 ? 16.234 -6.227 -3.064 1 97.62 85 ASN B CA 1
ATOM 3082 C C . ASN B 1 85 ? 16.469 -6.113 -1.562 1 97.62 85 ASN B C 1
ATOM 3084 O O . ASN B 1 85 ? 16.391 -7.109 -0.839 1 97.62 85 ASN B O 1
ATOM 3088 N N . ARG B 1 86 ? 16.797 -4.926 -1.117 1 96.12 86 ARG B N 1
ATOM 3089 C CA . ARG B 1 86 ? 16.938 -4.711 0.319 1 96.12 86 ARG B CA 1
ATOM 3090 C C . ARG B 1 86 ? 15.609 -4.938 1.038 1 96.12 86 ARG B C 1
ATOM 3092 O O . ARG B 1 86 ? 15.578 -5.555 2.105 1 96.12 86 ARG B O 1
ATOM 3099 N N . LEU B 1 87 ? 14.562 -4.383 0.469 1 97.31 87 LEU B N 1
ATOM 3100 C CA . LEU B 1 87 ? 13.227 -4.57 1.018 1 97.31 87 LEU B CA 1
ATOM 3101 C C . LEU B 1 87 ? 12.898 -6.055 1.152 1 97.31 87 LEU B C 1
ATOM 3103 O O . LEU B 1 87 ? 12.438 -6.5 2.207 1 97.31 87 LEU B O 1
ATOM 3107 N N . LEU B 1 88 ? 13.133 -6.805 0.104 1 98.62 88 LEU B N 1
ATOM 3108 C CA . LEU B 1 88 ? 12.82 -8.227 0.074 1 98.62 88 LEU B CA 1
ATOM 3109 C C . LEU B 1 88 ? 13.711 -9 1.047 1 98.62 88 LEU B C 1
ATOM 3111 O O . LEU B 1 88 ? 13.273 -9.992 1.635 1 98.62 88 LEU B O 1
ATOM 3115 N N . ALA B 1 89 ? 14.938 -8.57 1.184 1 97.81 89 ALA B N 1
ATOM 3116 C CA . ALA B 1 89 ? 15.82 -9.18 2.172 1 97.81 89 ALA B CA 1
ATOM 3117 C C . ALA B 1 89 ? 15.281 -8.984 3.586 1 97.81 89 ALA B C 1
ATOM 3119 O O . ALA B 1 89 ? 15.352 -9.891 4.418 1 97.81 89 ALA B O 1
ATOM 3120 N N . LEU B 1 90 ? 14.828 -7.797 3.877 1 96.31 90 LEU B N 1
ATOM 3121 C CA . LEU B 1 90 ? 14.219 -7.531 5.176 1 96.31 90 LEU B CA 1
ATOM 3122 C C . LEU B 1 90 ? 13.016 -8.438 5.41 1 96.31 90 LEU B C 1
ATOM 3124 O O . LEU B 1 90 ? 12.867 -9.008 6.496 1 96.31 90 LEU B O 1
ATOM 3128 N N . GLU B 1 91 ? 12.172 -8.555 4.43 1 97.88 91 GLU B N 1
ATOM 3129 C CA . GLU B 1 91 ? 11 -9.422 4.535 1 97.88 91 GLU B CA 1
ATOM 3130 C C . GLU B 1 91 ? 11.414 -10.875 4.742 1 97.88 91 GLU B C 1
ATOM 3132 O O . GLU B 1 91 ? 10.797 -11.602 5.523 1 97.88 91 GLU B O 1
ATOM 3137 N N . ALA B 1 92 ? 12.406 -11.297 3.969 1 98.38 92 ALA B N 1
ATOM 3138 C CA . ALA B 1 92 ? 12.891 -12.672 4.066 1 98.38 92 ALA B CA 1
ATOM 3139 C C . ALA B 1 92 ? 13.359 -12.992 5.484 1 98.38 92 ALA B C 1
ATOM 3141 O O . ALA B 1 92 ? 13.07 -14.07 6.012 1 98.38 92 ALA B O 1
ATOM 3142 N N . ARG B 1 93 ? 14.078 -12.047 6.047 1 96.56 93 ARG B N 1
ATOM 3143 C CA . ARG B 1 93 ? 14.586 -12.227 7.402 1 96.56 93 ARG B CA 1
ATOM 3144 C C . ARG B 1 93 ? 13.445 -12.266 8.414 1 96.56 93 ARG B C 1
ATOM 3146 O O . ARG B 1 93 ? 13.453 -13.086 9.336 1 96.56 93 ARG B O 1
ATOM 3153 N N . GLU B 1 94 ? 12.508 -11.461 8.219 1 95.94 94 GLU B N 1
ATOM 3154 C CA . GLU B 1 94 ? 11.43 -11.305 9.188 1 95.94 94 GLU B CA 1
ATOM 3155 C C . GLU B 1 94 ? 10.43 -12.453 9.078 1 95.94 94 GLU B C 1
ATOM 3157 O O . GLU B 1 94 ? 9.93 -12.945 10.094 1 95.94 94 GLU B O 1
ATOM 3162 N N . TYR B 1 95 ? 10.125 -12.914 7.887 1 97.81 95 TYR B N 1
ATOM 3163 C CA . TYR B 1 95 ? 8.969 -13.789 7.73 1 97.81 95 TYR B CA 1
ATOM 3164 C C . TYR B 1 95 ? 9.367 -15.133 7.145 1 97.81 95 TYR B C 1
ATOM 3166 O O . TYR B 1 95 ? 8.602 -16.094 7.199 1 97.81 95 TYR B O 1
ATOM 3174 N N . GLY B 1 96 ? 10.508 -15.188 6.473 1 98.06 96 GLY B N 1
ATOM 3175 C CA . GLY B 1 96 ? 10.984 -16.438 5.891 1 98.06 96 GLY B CA 1
ATOM 3176 C C . GLY B 1 96 ? 10.117 -16.922 4.754 1 98.06 96 GLY B C 1
ATOM 3177 O O . GLY B 1 96 ? 9.961 -18.141 4.566 1 98.06 96 GLY B O 1
ATOM 3178 N N . ASP B 1 97 ? 9.516 -16.031 4.047 1 98.62 97 ASP B N 1
ATOM 3179 C CA . ASP B 1 97 ? 8.547 -16.5 3.064 1 98.62 97 ASP B CA 1
ATOM 3180 C C . ASP B 1 97 ? 8.852 -15.938 1.678 1 98.62 97 ASP B C 1
ATOM 3182 O O . ASP B 1 97 ? 8 -15.953 0.791 1 98.62 97 ASP B O 1
ATOM 3186 N N . ILE B 1 98 ? 10.039 -15.398 1.492 1 98.88 98 ILE B N 1
ATOM 3187 C CA . ILE B 1 98 ? 10.391 -14.797 0.209 1 98.88 98 ILE B CA 1
ATOM 3188 C C . ILE B 1 98 ? 11.227 -15.781 -0.609 1 98.88 98 ILE B C 1
ATOM 3190 O O . ILE B 1 98 ? 12.266 -16.25 -0.146 1 98.88 98 ILE B O 1
ATOM 3194 N N . LEU B 1 99 ? 10.781 -16.109 -1.707 1 98.69 99 LEU B N 1
ATOM 3195 C CA . LEU B 1 99 ? 11.523 -16.844 -2.732 1 98.69 99 LEU B CA 1
ATOM 3196 C C . LEU B 1 99 ? 11.836 -15.945 -3.924 1 98.69 99 LEU B C 1
ATOM 3198 O O . LEU B 1 99 ? 10.938 -15.602 -4.699 1 98.69 99 LEU B O 1
ATOM 3202 N N . GLN B 1 100 ? 13.094 -15.531 -4.074 1 98.81 100 GLN B N 1
ATOM 3203 C CA . GLN B 1 100 ? 13.469 -14.516 -5.043 1 98.81 100 GLN B CA 1
ATOM 3204 C C . GLN B 1 100 ? 14.602 -15 -5.941 1 98.81 100 GLN B C 1
ATOM 3206 O O . GLN B 1 100 ? 15.594 -15.555 -5.457 1 98.81 100 GLN B O 1
ATOM 3211 N N . TRP B 1 101 ? 14.438 -14.812 -7.207 1 98.38 101 TRP B N 1
ATOM 3212 C CA . TRP B 1 101 ? 15.484 -15.109 -8.172 1 98.38 101 TRP B CA 1
ATOM 3213 C C . TRP B 1 101 ? 15.961 -13.836 -8.867 1 98.38 101 TRP B C 1
ATOM 3215 O O . TRP B 1 101 ? 15.258 -12.82 -8.875 1 98.38 101 TRP B O 1
ATOM 3225 N N . ASP B 1 102 ? 17.156 -13.93 -9.453 1 97.25 102 ASP B N 1
ATOM 3226 C CA . ASP B 1 102 ? 17.781 -12.789 -10.117 1 97.25 102 ASP B CA 1
ATOM 3227 C C . ASP B 1 102 ? 17.359 -12.711 -11.586 1 97.25 102 ASP B C 1
ATOM 3229 O O . ASP B 1 102 ? 18.188 -12.844 -12.484 1 97.25 102 ASP B O 1
ATOM 3233 N N . PHE B 1 103 ? 16.156 -12.492 -11.883 1 96.38 103 PHE B N 1
ATOM 3234 C CA . PHE B 1 103 ? 15.633 -12.148 -13.195 1 96.38 103 PHE B CA 1
ATOM 3235 C C . PHE B 1 103 ? 14.719 -10.93 -13.109 1 96.38 103 PHE B C 1
ATOM 3237 O O . PHE B 1 103 ? 14.242 -10.586 -12.031 1 96.38 103 PHE B O 1
ATOM 3244 N N . HIS B 1 104 ? 14.57 -10.242 -14.164 1 95.88 104 HIS B N 1
ATOM 3245 C CA . HIS B 1 104 ? 13.727 -9.055 -14.164 1 95.88 104 HIS B CA 1
ATOM 3246 C C . HIS B 1 104 ? 12.25 -9.422 -14.086 1 95.88 104 HIS B C 1
ATOM 3248 O O . HIS B 1 104 ? 11.758 -10.188 -14.914 1 95.88 104 HIS B O 1
ATOM 3254 N N . ASP B 1 105 ? 11.609 -8.828 -13.07 1 95.75 105 ASP B N 1
ATOM 3255 C CA . ASP B 1 105 ? 10.211 -9.117 -12.781 1 95.75 105 ASP B CA 1
ATOM 3256 C C . ASP B 1 105 ? 9.289 -8.398 -13.766 1 95.75 105 ASP B C 1
ATOM 3258 O O . ASP B 1 105 ? 8.766 -7.324 -13.461 1 95.75 105 ASP B O 1
ATOM 3262 N N . THR B 1 106 ? 9.055 -8.977 -14.93 1 94.5 106 THR B N 1
ATOM 3263 C CA . THR B 1 106 ? 8.18 -8.461 -15.977 1 94.5 106 THR B CA 1
ATOM 3264 C C . THR B 1 106 ? 7.047 -9.438 -16.266 1 94.5 106 THR B C 1
ATOM 3266 O O . THR B 1 106 ? 7.086 -10.586 -15.82 1 94.5 106 THR B O 1
ATOM 3269 N N . PHE B 1 107 ? 6.109 -9.008 -16.984 1 93.81 107 PHE B N 1
ATOM 3270 C CA . PHE B 1 107 ? 4.93 -9.82 -17.25 1 93.81 107 PHE B CA 1
ATOM 3271 C C . PHE B 1 107 ? 5.312 -11.102 -17.984 1 93.81 107 PHE B C 1
ATOM 3273 O O . PHE B 1 107 ? 4.859 -12.188 -17.625 1 93.81 107 PHE B O 1
ATOM 3280 N N . PHE B 1 108 ? 6.16 -11.008 -18.969 1 93.69 108 PHE B N 1
ATOM 3281 C CA . PHE B 1 108 ? 6.543 -12.18 -19.75 1 93.69 108 PHE B CA 1
ATOM 3282 C C . PHE B 1 108 ? 7.398 -13.125 -18.906 1 93.69 108 PHE B C 1
ATOM 3284 O O . PHE B 1 108 ? 7.492 -14.32 -19.219 1 93.69 108 PHE B O 1
ATOM 3291 N N . ASN B 1 109 ? 7.949 -12.648 -17.828 1 94.81 109 ASN B N 1
ATOM 3292 C CA . ASN B 1 109 ? 8.805 -13.477 -16.984 1 94.81 109 ASN B CA 1
ATOM 3293 C C . ASN B 1 109 ? 8.016 -14.094 -15.828 1 94.81 109 ASN B C 1
ATOM 3295 O O . ASN B 1 109 ? 8.602 -14.703 -14.93 1 94.81 109 ASN B O 1
ATOM 3299 N N . LEU B 1 110 ? 6.695 -13.969 -15.883 1 96.81 110 LEU B N 1
ATOM 3300 C CA . LEU B 1 110 ? 5.867 -14.711 -14.945 1 96.81 110 LEU B CA 1
ATOM 3301 C C . LEU B 1 110 ? 6.047 -16.219 -15.133 1 96.81 110 LEU B C 1
ATOM 3303 O O . LEU B 1 110 ? 5.98 -16.969 -14.164 1 96.81 110 LEU B O 1
ATOM 3307 N N . THR B 1 111 ? 6.254 -16.578 -16.391 1 97.31 111 THR B N 1
ATOM 3308 C CA . THR B 1 111 ? 6.492 -17.984 -16.703 1 97.31 111 THR B CA 1
ATOM 3309 C C . THR B 1 111 ? 7.734 -18.5 -15.969 1 97.31 111 THR B C 1
ATOM 3311 O O . THR B 1 111 ? 7.762 -19.641 -15.5 1 97.31 111 THR B O 1
ATOM 3314 N N . LEU B 1 112 ? 8.75 -17.625 -15.852 1 96.69 112 LEU B N 1
ATOM 3315 C CA . LEU B 1 112 ? 9.953 -18.016 -15.117 1 96.69 112 LEU B CA 1
ATOM 3316 C C . LEU B 1 112 ? 9.633 -18.281 -13.648 1 96.69 112 LEU B C 1
ATOM 3318 O O . LEU B 1 112 ? 10.18 -19.203 -13.047 1 96.69 112 LEU B O 1
ATOM 3322 N N . LYS B 1 113 ? 8.742 -17.484 -13.055 1 97.25 113 LYS B N 1
ATOM 3323 C CA . LYS B 1 113 ? 8.328 -17.719 -11.68 1 97.25 113 LYS B CA 1
ATOM 3324 C C . LYS B 1 113 ? 7.727 -19.109 -11.523 1 97.25 113 LYS B C 1
ATOM 3326 O O . LYS B 1 113 ? 8.023 -19.812 -10.555 1 97.25 113 LYS B O 1
ATOM 3331 N N . GLN B 1 114 ? 6.91 -19.453 -12.531 1 97.69 114 GLN B N 1
ATOM 3332 C CA . GLN B 1 114 ? 6.25 -20.75 -12.461 1 97.69 114 GLN B CA 1
ATOM 3333 C C . GLN B 1 114 ? 7.262 -21.891 -12.531 1 97.69 114 GLN B C 1
ATOM 3335 O O . GLN B 1 114 ? 7.246 -22.797 -11.688 1 97.69 114 GLN B O 1
ATOM 3340 N N . VAL B 1 115 ? 8.156 -21.828 -13.469 1 97.5 115 VAL B N 1
ATOM 3341 C CA . VAL B 1 115 ? 9.086 -22.922 -13.75 1 97.5 115 VAL B CA 1
ATOM 3342 C C . VAL B 1 115 ? 10.086 -23.047 -12.602 1 97.5 115 VAL B C 1
ATOM 3344 O O . VAL B 1 115 ? 10.359 -24.156 -12.141 1 97.5 115 VAL B O 1
ATOM 3347 N N . LEU B 1 116 ? 10.586 -21.922 -12.18 1 97.56 116 LEU B N 1
ATOM 3348 C CA . LEU B 1 116 ? 11.578 -21.938 -11.109 1 97.56 116 LEU B CA 1
ATOM 3349 C C . LEU B 1 116 ? 10.945 -22.391 -9.797 1 97.56 116 LEU B C 1
ATOM 3351 O O . LEU B 1 116 ? 11.578 -23.109 -9.016 1 97.56 116 LEU B O 1
ATOM 3355 N N . PHE B 1 117 ? 9.727 -22.016 -9.586 1 98.31 117 PHE B N 1
ATOM 3356 C CA . PHE B 1 117 ? 9.023 -22.469 -8.398 1 98.31 117 PHE B CA 1
ATOM 3357 C C . PHE B 1 117 ? 8.844 -23.984 -8.422 1 98.31 117 PHE B C 1
ATOM 3359 O O . PHE B 1 117 ? 9.062 -24.656 -7.41 1 98.31 117 PHE B O 1
ATOM 3366 N N . LEU B 1 118 ? 8.359 -24.516 -9.539 1 98.12 118 LEU B N 1
ATOM 3367 C CA . LEU B 1 118 ? 8.156 -25.953 -9.656 1 98.12 118 LEU B CA 1
ATOM 3368 C C . LEU B 1 118 ? 9.453 -26.703 -9.375 1 98.12 118 LEU B C 1
ATOM 3370 O O . LEU B 1 118 ? 9.445 -27.734 -8.703 1 98.12 118 LEU B O 1
ATOM 3374 N N . GLU B 1 119 ? 10.531 -26.156 -9.867 1 96.94 119 GLU B N 1
ATOM 3375 C CA . GLU B 1 119 ? 11.836 -26.766 -9.602 1 96.94 119 GLU B CA 1
ATOM 3376 C C . GLU B 1 119 ? 12.195 -26.688 -8.125 1 96.94 119 GLU B C 1
ATOM 3378 O O . GLU B 1 119 ? 12.672 -27.672 -7.547 1 96.94 119 GLU B O 1
ATOM 3383 N N . TRP B 1 120 ? 11.953 -25.531 -7.559 1 97.38 120 TRP B N 1
ATOM 3384 C CA . TRP B 1 120 ? 12.219 -25.344 -6.137 1 97.38 120 TRP B CA 1
ATOM 3385 C C . TRP B 1 120 ? 11.383 -26.297 -5.293 1 97.38 120 TRP B C 1
ATOM 3387 O O . TRP B 1 120 ? 11.883 -26.906 -4.348 1 97.38 120 TRP B O 1
ATOM 3397 N N . GLN B 1 121 ? 10.109 -26.391 -5.633 1 97.19 121 GLN B N 1
ATOM 3398 C CA . GLN B 1 121 ? 9.18 -27.219 -4.871 1 97.19 121 GLN B CA 1
ATOM 3399 C C . GLN B 1 121 ? 9.602 -28.672 -4.891 1 97.19 121 GLN B C 1
ATOM 3401 O O . GLN B 1 121 ? 9.469 -29.391 -3.889 1 97.19 121 GLN B O 1
ATOM 3406 N N . LYS B 1 122 ? 10.047 -29.125 -5.988 1 95.56 122 LYS B N 1
ATOM 3407 C CA . LYS B 1 122 ? 10.469 -30.516 -6.152 1 95.56 122 LYS B CA 1
ATOM 3408 C C . LYS B 1 122 ? 11.547 -30.875 -5.133 1 95.56 122 LYS B C 1
ATOM 3410 O O . LYS B 1 122 ? 11.562 -32 -4.621 1 95.56 122 LYS B O 1
ATOM 3415 N N . THR B 1 123 ? 12.359 -29.922 -4.793 1 94 123 THR B N 1
ATOM 3416 C CA . THR B 1 123 ? 13.508 -30.219 -3.951 1 94 123 THR B CA 1
ATOM 3417 C C . THR B 1 123 ? 13.266 -29.75 -2.518 1 94 123 THR B C 1
ATOM 3419 O O . THR B 1 123 ? 13.688 -30.422 -1.565 1 94 123 THR B O 1
ATOM 3422 N N . ARG B 1 124 ? 12.531 -28.688 -2.357 1 95.56 124 ARG B N 1
ATOM 3423 C CA . ARG B 1 124 ? 12.469 -28.031 -1.056 1 95.56 124 ARG B CA 1
ATOM 3424 C C . ARG B 1 124 ? 11.148 -28.312 -0.356 1 95.56 124 ARG B C 1
ATOM 3426 O O . ARG B 1 124 ? 11.055 -28.219 0.87 1 95.56 124 ARG B O 1
ATOM 3433 N N . CYS B 1 125 ? 10.141 -28.656 -1.078 1 96.38 125 CYS B N 1
ATOM 3434 C CA . CYS B 1 125 ? 8.82 -28.906 -0.514 1 96.38 125 CYS B CA 1
ATOM 3435 C C . CYS B 1 125 ? 8.094 -30.016 -1.285 1 96.38 125 CYS B C 1
ATOM 3437 O O . CYS B 1 125 ? 6.961 -29.828 -1.723 1 96.38 125 CYS B O 1
ATOM 3439 N N . PRO B 1 126 ? 8.703 -31.141 -1.432 1 94.56 126 PRO B N 1
ATOM 3440 C CA . PRO B 1 126 ? 8.156 -32.188 -2.303 1 94.56 126 PRO B CA 1
ATOM 3441 C C . PRO B 1 126 ? 6.887 -32.812 -1.739 1 94.56 126 PRO B C 1
ATOM 3443 O O . PRO B 1 126 ? 6.098 -33.406 -2.488 1 94.56 126 PRO B O 1
ATOM 3446 N N . ASP B 1 127 ? 6.641 -32.625 -0.49 1 95.25 127 ASP B N 1
ATOM 3447 C CA . ASP B 1 127 ? 5.574 -33.406 0.137 1 95.25 127 ASP B CA 1
ATOM 3448 C C . ASP B 1 127 ? 4.34 -32.531 0.386 1 95.25 127 ASP B C 1
ATOM 3450 O O . ASP B 1 127 ? 3.393 -32.969 1.043 1 95.25 127 ASP B O 1
ATOM 3454 N N . ALA B 1 128 ? 4.332 -31.312 -0.087 1 97.88 128 ALA B N 1
ATOM 3455 C CA . ALA B 1 128 ? 3.117 -30.516 0.036 1 97.88 128 ALA B CA 1
ATOM 3456 C C . ALA B 1 128 ? 1.935 -31.203 -0.643 1 97.88 128 ALA B C 1
ATOM 3458 O O . ALA B 1 128 ? 2.047 -31.656 -1.781 1 97.88 128 ALA B O 1
ATOM 3459 N N . SER B 1 129 ? 0.824 -31.281 0.052 1 98.44 129 SER B N 1
ATOM 3460 C CA . SER B 1 129 ? -0.327 -32 -0.493 1 98.44 129 SER B CA 1
ATOM 3461 C C . SER B 1 129 ? -0.962 -31.219 -1.644 1 98.44 129 SER B C 1
ATOM 3463 O O . SER B 1 129 ? -1.252 -31.797 -2.697 1 98.44 129 SER B O 1
ATOM 3465 N N . PHE B 1 130 ? -1.225 -29.984 -1.412 1 98.75 130 PHE B N 1
ATOM 3466 C CA . PHE B 1 130 ? -1.85 -29.125 -2.404 1 98.75 130 PHE B CA 1
ATOM 3467 C C . PHE B 1 130 ? -1.135 -27.781 -2.475 1 98.75 130 PHE B C 1
ATOM 3469 O O . PHE B 1 130 ? -0.419 -27.406 -1.546 1 98.75 130 PHE B O 1
ATOM 3476 N N . VAL B 1 131 ? -1.301 -27.109 -3.609 1 98.81 131 VAL B N 1
ATOM 3477 C CA . VAL B 1 131 ? -0.716 -25.781 -3.816 1 98.81 131 VAL B CA 1
ATOM 3478 C C . VAL B 1 131 ? -1.786 -24.812 -4.32 1 98.81 131 VAL B C 1
ATOM 3480 O O . VAL B 1 131 ? -2.59 -25.172 -5.188 1 98.81 131 VAL B O 1
ATOM 3483 N N . LEU B 1 132 ? -1.887 -23.703 -3.688 1 98.75 132 LEU B N 1
ATOM 3484 C CA . LEU B 1 132 ? -2.521 -22.562 -4.336 1 98.75 132 LEU B CA 1
ATOM 3485 C C . LEU B 1 132 ? -1.495 -21.734 -5.094 1 98.75 132 LEU B C 1
ATOM 3487 O O . LEU B 1 132 ? -0.576 -21.172 -4.488 1 98.75 132 LEU B O 1
ATOM 3491 N N . ASN B 1 133 ? -1.545 -21.734 -6.344 1 98.44 133 ASN B N 1
ATOM 3492 C CA . ASN B 1 133 ? -0.735 -20.891 -7.207 1 98.44 133 ASN B CA 1
ATOM 3493 C C . ASN B 1 133 ? -1.51 -19.656 -7.664 1 98.44 133 ASN B C 1
ATOM 3495 O O . ASN B 1 133 ? -2.414 -19.75 -8.492 1 98.44 133 ASN B O 1
ATOM 3499 N N . GLY B 1 134 ? -1.196 -18.484 -7.074 1 96.56 134 GLY B N 1
ATOM 3500 C CA . GLY B 1 134 ? -2.041 -17.328 -7.344 1 96.56 134 GLY B CA 1
ATOM 3501 C C . GLY B 1 134 ? -1.284 -16.016 -7.309 1 96.56 134 GLY B C 1
ATOM 3502 O O . GLY B 1 134 ? -0.056 -16 -7.207 1 96.56 134 GLY B O 1
ATOM 3503 N N . ASP B 1 135 ? -2.031 -14.883 -7.5 1 96.5 135 ASP B N 1
ATOM 3504 C CA . ASP B 1 135 ? -1.487 -13.531 -7.512 1 96.5 135 ASP B CA 1
ATOM 3505 C C . ASP B 1 135 ? -1.674 -12.852 -6.156 1 96.5 135 ASP B C 1
ATOM 3507 O O . ASP B 1 135 ? -2.41 -13.352 -5.301 1 96.5 135 ASP B O 1
ATOM 3511 N N . ASP B 1 136 ? -0.998 -11.727 -5.984 1 97.19 136 ASP B N 1
ATOM 3512 C CA . ASP B 1 136 ? -1.039 -11.047 -4.691 1 97.19 136 ASP B CA 1
ATOM 3513 C C . ASP B 1 136 ? -2.199 -10.062 -4.625 1 97.19 136 ASP B C 1
ATOM 3515 O O . ASP B 1 136 ? -2.395 -9.391 -3.609 1 97.19 136 ASP B O 1
ATOM 3519 N N . ASP B 1 137 ? -3.02 -9.938 -5.73 1 95.25 137 ASP B N 1
ATOM 3520 C CA . ASP B 1 137 ? -4.133 -8.992 -5.719 1 95.25 137 ASP B CA 1
ATOM 3521 C C . ASP B 1 137 ? -5.473 -9.719 -5.734 1 95.25 137 ASP B C 1
ATOM 3523 O O . ASP B 1 137 ? -6.449 -9.227 -6.297 1 95.25 137 ASP B O 1
ATOM 3527 N N . VAL B 1 138 ? -5.484 -10.93 -5.156 1 95.88 138 VAL B N 1
ATOM 3528 C CA . VAL B 1 138 ? -6.707 -11.719 -5.062 1 95.88 138 VAL B CA 1
ATOM 3529 C C . VAL B 1 138 ? -7.125 -11.859 -3.602 1 95.88 138 VAL B C 1
ATOM 3531 O O . VAL B 1 138 ? -6.301 -11.719 -2.697 1 95.88 138 VAL B O 1
ATOM 3534 N N . PHE B 1 139 ? -8.398 -12.055 -3.404 1 95.19 139 PHE B N 1
ATOM 3535 C CA . PHE B 1 139 ? -8.875 -12.562 -2.123 1 95.19 139 PHE B CA 1
ATOM 3536 C C . PHE B 1 139 ? -9.086 -14.07 -2.184 1 95.19 139 PHE B C 1
ATOM 3538 O O . PHE B 1 139 ? -9.938 -14.555 -2.938 1 95.19 139 PHE B O 1
ATOM 3545 N N . ALA B 1 140 ? -8.297 -14.758 -1.466 1 96.25 140 ALA B N 1
ATOM 3546 C CA . ALA B 1 140 ? -8.406 -16.203 -1.375 1 96.25 140 ALA B CA 1
ATOM 3547 C C . ALA B 1 140 ? -9 -16.625 -0.035 1 96.25 140 ALA B C 1
ATOM 3549 O O . ALA B 1 140 ? -8.477 -16.266 1.023 1 96.25 140 ALA B O 1
ATOM 3550 N N . HIS B 1 141 ? -10.117 -17.312 -0.088 1 95.31 141 HIS B N 1
ATOM 3551 C CA . HIS B 1 141 ? -10.703 -17.844 1.136 1 95.31 141 HIS B CA 1
ATOM 3552 C C . HIS B 1 141 ? -10.07 -19.188 1.512 1 95.31 141 HIS B C 1
ATOM 3554 O O . HIS B 1 141 ? -10.672 -20.25 1.297 1 95.31 141 HIS B O 1
ATOM 3560 N N . THR B 1 142 ? -8.961 -19.125 2.225 1 96.44 142 THR B N 1
ATOM 3561 C CA . THR B 1 142 ? -8.133 -20.297 2.451 1 96.44 142 THR B CA 1
ATOM 3562 C C . THR B 1 142 ? -8.844 -21.297 3.367 1 96.44 142 THR B C 1
ATOM 3564 O O . THR B 1 142 ? -8.602 -22.5 3.295 1 96.44 142 THR B O 1
ATOM 3567 N N . ASP B 1 143 ? -9.828 -20.828 4.207 1 93.94 143 ASP B N 1
ATOM 3568 C CA . ASP B 1 143 ? -10.633 -21.766 4.984 1 93.94 143 ASP B CA 1
ATOM 3569 C C . ASP B 1 143 ? -11.5 -22.641 4.07 1 93.94 143 ASP B C 1
ATOM 3571 O O . ASP B 1 143 ? -11.578 -23.859 4.258 1 93.94 143 ASP B O 1
ATOM 3575 N N . ASN B 1 144 ? -12.156 -21.953 3.162 1 94.69 144 ASN B N 1
ATOM 3576 C CA . ASN B 1 144 ? -12.969 -22.688 2.195 1 94.69 144 ASN B CA 1
ATOM 3577 C C . ASN B 1 144 ? -12.109 -23.625 1.35 1 94.69 144 ASN B C 1
ATOM 3579 O O . ASN B 1 144 ? -12.547 -24.719 0.994 1 94.69 144 ASN B O 1
ATOM 3583 N N . MET B 1 145 ? -10.906 -23.203 1.031 1 96.81 145 MET B N 1
ATOM 3584 C CA . MET B 1 145 ? -10.016 -24.047 0.237 1 96.81 145 MET B CA 1
ATOM 3585 C C . MET B 1 145 ? -9.625 -25.312 1 1 96.81 145 MET B C 1
ATOM 3587 O O . MET B 1 145 ? -9.617 -26.406 0.434 1 96.81 145 MET B O 1
ATOM 3591 N N . VAL B 1 146 ? -9.297 -25.109 2.252 1 96.69 146 VAL B N 1
ATOM 3592 C CA . VAL B 1 146 ? -8.922 -26.25 3.082 1 96.69 146 VAL B CA 1
ATOM 3593 C C . VAL B 1 146 ? -10.094 -27.219 3.162 1 96.69 146 VAL B C 1
ATOM 3595 O O . VAL B 1 146 ? -9.914 -28.438 2.975 1 96.69 146 VAL B O 1
ATOM 3598 N N . ALA B 1 147 ? -11.305 -26.703 3.395 1 95.25 147 ALA B N 1
ATOM 3599 C CA . ALA B 1 147 ? -12.492 -27.547 3.473 1 95.25 147 ALA B CA 1
ATOM 3600 C C . ALA B 1 147 ? -12.695 -28.328 2.178 1 95.25 147 ALA B C 1
ATOM 3602 O O . ALA B 1 147 ? -13.023 -29.531 2.207 1 95.25 147 ALA B O 1
ATOM 3603 N N . PHE B 1 148 ? -12.539 -27.75 1.083 1 95.75 148 PHE B N 1
ATOM 3604 C CA . PHE B 1 148 ? -12.68 -28.359 -0.234 1 95.75 148 PHE B CA 1
ATOM 3605 C C . PHE B 1 148 ? -11.641 -29.438 -0.447 1 95.75 148 PHE B C 1
ATOM 3607 O O . PHE B 1 148 ? -11.961 -30.531 -0.918 1 95.75 148 PHE B O 1
ATOM 3614 N N . LEU B 1 149 ? -10.383 -29.188 -0.007 1 97.62 149 LEU B N 1
ATOM 3615 C CA . LEU B 1 149 ? -9.242 -30.047 -0.32 1 97.62 149 LEU B CA 1
ATOM 3616 C C . LEU B 1 149 ? -9.18 -31.234 0.634 1 97.62 149 LEU B C 1
ATOM 3618 O O . LEU B 1 149 ? -8.586 -32.281 0.31 1 97.62 149 LEU B O 1
ATOM 3622 N N . LEU B 1 150 ? -9.664 -31.094 1.86 1 95.56 150 LEU B N 1
ATOM 3623 C CA . LEU B 1 150 ? -9.617 -32.156 2.852 1 95.56 150 LEU B CA 1
ATOM 3624 C C . LEU B 1 150 ? -10.273 -33.438 2.312 1 95.56 150 LEU B C 1
ATOM 3626 O O . LEU B 1 150 ? -9.891 -34.531 2.689 1 95.56 150 LEU B O 1
ATOM 3630 N N . GLY B 1 151 ? -11.164 -33.281 1.435 1 90.81 151 GLY B N 1
ATOM 3631 C CA . GLY B 1 151 ? -11.852 -34.438 0.88 1 90.81 151 GLY B CA 1
ATOM 3632 C C . GLY B 1 151 ? -11.148 -35.031 -0.33 1 90.81 151 GLY B C 1
ATOM 3633 O O . GLY B 1 151 ? -11.594 -36.062 -0.879 1 90.81 151 GLY B O 1
ATOM 3634 N N . LEU B 1 152 ? -10.016 -34.562 -0.676 1 97.12 152 LEU B N 1
ATOM 3635 C CA . LEU B 1 152 ? -9.367 -34.969 -1.918 1 97.12 152 LEU B CA 1
ATOM 3636 C C . LEU B 1 152 ? -8.047 -35.688 -1.634 1 97.12 152 LEU B C 1
ATOM 3638 O O . LEU B 1 152 ? -7.453 -35.5 -0.569 1 97.12 152 LEU B O 1
ATOM 3642 N N . ASP B 1 153 ? -7.676 -36.562 -2.543 1 98.25 153 ASP B N 1
ATOM 3643 C CA . ASP B 1 153 ? -6.402 -37.281 -2.484 1 98.25 153 ASP B CA 1
ATOM 3644 C C . ASP B 1 153 ? -5.324 -36.531 -3.277 1 98.25 153 ASP B C 1
ATOM 3646 O O . ASP B 1 153 ? -5.41 -36.438 -4.5 1 98.25 153 ASP B O 1
ATOM 3650 N N . PRO B 1 154 ? -4.277 -36.094 -2.619 1 98.31 154 PRO B N 1
ATOM 3651 C CA . PRO B 1 154 ? -3.24 -35.312 -3.301 1 98.31 154 PRO B CA 1
ATOM 3652 C C . PRO B 1 154 ? -2.471 -36.125 -4.332 1 98.31 154 PRO B C 1
ATOM 3654 O O . PRO B 1 154 ? -1.708 -35.562 -5.125 1 98.31 154 PRO B O 1
ATOM 3657 N N . GLU B 1 155 ? -2.645 -37.406 -4.367 1 98.5 155 GLU B N 1
ATOM 3658 C CA . GLU B 1 155 ? -1.962 -38.25 -5.328 1 98.5 155 GLU B CA 1
ATOM 3659 C C . GLU B 1 155 ? -2.787 -38.406 -6.602 1 98.5 155 GLU B C 1
ATOM 3661 O O . GLU B 1 155 ? -2.385 -39.125 -7.52 1 98.5 155 GLU B O 1
ATOM 3666 N N . HIS B 1 156 ? -3.932 -37.75 -6.633 1 98.56 156 HIS B N 1
ATOM 3667 C CA . HIS B 1 156 ? -4.746 -37.656 -7.84 1 98.56 156 HIS B CA 1
ATOM 3668 C C . HIS B 1 156 ? -4.715 -36.281 -8.453 1 98.56 156 HIS B C 1
ATOM 3670 O O . HIS B 1 156 ? -4.484 -35.281 -7.746 1 98.56 156 HIS B O 1
ATOM 3676 N N . HIS B 1 157 ? -5.043 -36.25 -9.727 1 98.69 157 HIS B N 1
ATOM 3677 C CA . HIS B 1 157 ? -4.969 -35.031 -10.484 1 98.69 157 HIS B CA 1
ATOM 3678 C C . HIS B 1 157 ? -6.008 -34 -9.992 1 98.69 157 HIS B C 1
ATOM 3680 O O . HIS B 1 157 ? -7.184 -34.344 -9.852 1 98.69 157 HIS B O 1
ATOM 3686 N N . LEU B 1 158 ? -5.523 -32.906 -9.633 1 98.75 158 LEU B N 1
ATOM 3687 C CA . LEU B 1 158 ? -6.34 -31.719 -9.391 1 98.75 158 LEU B CA 1
ATOM 3688 C C . LEU B 1 158 ? -5.688 -30.484 -9.984 1 98.75 158 LEU B C 1
ATOM 3690 O O . LEU B 1 158 ? -4.508 -30.219 -9.742 1 98.75 158 LEU B O 1
ATOM 3694 N N . PHE B 1 159 ? -6.344 -29.828 -10.805 1 98.75 159 PHE B N 1
ATOM 3695 C CA . PHE B 1 159 ? -6.035 -28.5 -11.328 1 98.75 159 PHE B CA 1
ATOM 3696 C C . PHE B 1 159 ? -7.316 -27.719 -11.594 1 98.75 159 PHE B C 1
ATOM 3698 O O . PHE B 1 159 ? -7.934 -27.859 -12.648 1 98.75 159 PHE B O 1
ATOM 3705 N N . ALA B 1 160 ? -7.586 -26.906 -10.617 1 97.94 160 ALA B N 1
ATOM 3706 C CA . ALA B 1 160 ? -8.922 -26.312 -10.664 1 97.94 160 ALA B CA 1
ATOM 3707 C C . ALA B 1 160 ? -8.859 -24.797 -10.461 1 97.94 160 ALA B C 1
ATOM 3709 O O . ALA B 1 160 ? -8.133 -24.312 -9.602 1 97.94 160 ALA B O 1
ATOM 3710 N N . GLY B 1 161 ? -9.492 -24.031 -11.258 1 97.38 161 GLY B N 1
ATOM 3711 C CA . GLY B 1 161 ? -9.594 -22.578 -11.219 1 97.38 161 GLY B CA 1
ATOM 3712 C C . GLY B 1 161 ? -10.625 -22.031 -12.188 1 97.38 161 GLY B C 1
ATOM 3713 O O . GLY B 1 161 ? -11.688 -22.625 -12.375 1 97.38 161 GLY B O 1
ATOM 3714 N N . HIS B 1 162 ? -10.359 -20.812 -12.625 1 96.75 162 HIS B N 1
ATOM 3715 C CA . HIS B 1 162 ? -11.18 -20.25 -13.688 1 96.75 162 HIS B CA 1
ATOM 3716 C C . HIS B 1 162 ? -10.75 -20.766 -15.055 1 96.75 162 HIS B C 1
ATOM 3718 O O . HIS B 1 162 ? -9.758 -20.297 -15.625 1 96.75 162 HIS B O 1
ATOM 3724 N N . LEU B 1 163 ? -11.586 -21.625 -15.57 1 97.44 163 LEU B N 1
ATOM 3725 C CA . LEU B 1 163 ? -11.234 -22.328 -16.797 1 97.44 163 LEU B CA 1
ATOM 3726 C C . LEU B 1 163 ? -11.461 -21.438 -18.016 1 97.44 163 LEU B C 1
ATOM 3728 O O . LEU B 1 163 ? -12.531 -20.844 -18.172 1 97.44 163 LEU B O 1
ATOM 3732 N N . ILE B 1 164 ? -10.438 -21.297 -18.812 1 96.56 164 ILE B N 1
ATOM 3733 C CA . ILE B 1 164 ? -10.469 -20.578 -20.078 1 96.56 164 ILE B CA 1
ATOM 3734 C C . ILE B 1 164 ? -10.227 -21.547 -21.234 1 96.56 164 ILE B C 1
ATOM 3736 O O . ILE B 1 164 ? -9.258 -22.312 -21.219 1 96.56 164 ILE B O 1
ATOM 3740 N N . GLN B 1 165 ? -11.055 -21.531 -22.156 1 96.44 165 GLN B N 1
ATOM 3741 C CA . GLN B 1 165 ? -10.953 -22.438 -23.281 1 96.44 165 GLN B CA 1
ATOM 3742 C C . GLN B 1 165 ? -11.375 -21.766 -24.578 1 96.44 165 GLN B C 1
ATOM 3744 O O . GLN B 1 165 ? -12.086 -20.75 -24.562 1 96.44 165 GLN B O 1
ATOM 3749 N N . GLY B 1 166 ? -10.891 -22.328 -25.641 1 95.88 166 GLY B N 1
ATOM 3750 C CA . GLY B 1 166 ? -11.289 -21.859 -26.953 1 95.88 166 GLY B CA 1
ATOM 3751 C C . GLY B 1 166 ? -10.703 -20.516 -27.312 1 95.88 166 GLY B C 1
ATOM 3752 O O . GLY B 1 166 ? -11.289 -19.766 -28.094 1 95.88 166 GLY B O 1
ATOM 3753 N N . VAL B 1 167 ? -9.68 -20.172 -26.688 1 96.88 167 VAL B N 1
ATOM 3754 C CA . VAL B 1 167 ? -9.047 -18.891 -26.984 1 96.88 167 VAL B CA 1
ATOM 3755 C C . VAL B 1 167 ? -7.645 -19.125 -27.531 1 96.88 167 VAL B C 1
ATOM 3757 O O . VAL B 1 167 ? -7.133 -20.25 -27.484 1 96.88 167 VAL B O 1
ATOM 3760 N N . GLY B 1 168 ? -7.098 -18.062 -28.141 1 97.25 168 GLY B N 1
ATOM 3761 C CA . GLY B 1 168 ? -5.758 -18.125 -28.719 1 97.25 168 GLY B CA 1
ATOM 3762 C C . GLY B 1 168 ? -4.945 -16.875 -28.453 1 97.25 168 GLY B C 1
ATOM 3763 O O . GLY B 1 168 ? -5.336 -16.031 -27.641 1 97.25 168 GLY B O 1
ATOM 3764 N N . PRO B 1 169 ? -3.832 -16.797 -29.141 1 97.75 169 PRO B N 1
ATOM 3765 C CA . PRO B 1 169 ? -2.955 -15.648 -28.922 1 97.75 169 PRO B CA 1
ATOM 3766 C C . PRO B 1 169 ? -3.602 -14.328 -29.344 1 97.75 169 PRO B C 1
ATOM 3768 O O . PRO B 1 169 ? -4.312 -14.281 -30.344 1 97.75 169 PRO B O 1
ATOM 3771 N N . ILE B 1 170 ? -3.414 -13.328 -28.516 1 97.06 170 ILE B N 1
ATOM 3772 C CA . ILE B 1 170 ? -3.82 -11.977 -28.875 1 97.06 170 ILE B CA 1
ATOM 3773 C C . ILE B 1 170 ? -2.781 -11.352 -29.812 1 97.06 170 ILE B C 1
ATOM 3775 O O . ILE B 1 170 ? -1.605 -11.25 -29.453 1 97.06 170 ILE B O 1
ATOM 3779 N N . ARG B 1 171 ? -3.193 -10.906 -31 1 96.69 171 ARG B N 1
ATOM 3780 C CA . ARG B 1 171 ? -2.279 -10.438 -32.031 1 96.69 171 ARG B CA 1
ATOM 3781 C C . ARG B 1 171 ? -2.309 -8.914 -32.125 1 96.69 171 ARG B C 1
ATOM 3783 O O . ARG B 1 171 ? -1.786 -8.344 -33.094 1 96.69 171 ARG B O 1
ATOM 3790 N N . VAL B 1 172 ? -2.887 -8.266 -31.172 1 95.31 172 VAL B N 1
ATOM 3791 C CA . VAL B 1 172 ? -2.936 -6.805 -31.094 1 95.31 172 VAL B CA 1
ATOM 3792 C C . VAL B 1 172 ? -1.72 -6.285 -30.328 1 95.31 172 VAL B C 1
ATOM 3794 O O . VAL B 1 172 ? -1.61 -6.48 -29.125 1 95.31 172 VAL B O 1
ATOM 3797 N N . PRO B 1 173 ? -0.946 -5.477 -30.969 1 92 173 PRO B N 1
ATOM 3798 C CA . PRO B 1 173 ? 0.353 -5.121 -30.406 1 92 173 PRO B CA 1
ATOM 3799 C C . PRO B 1 173 ? 0.225 -4.312 -29.109 1 92 173 PRO B C 1
ATOM 3801 O O . PRO B 1 173 ? 1.128 -4.336 -28.266 1 92 173 PRO B O 1
ATOM 3804 N N . TRP B 1 174 ? -0.833 -3.646 -28.812 1 92.5 174 TRP B N 1
ATOM 3805 C CA . TRP B 1 174 ? -0.934 -2.768 -27.641 1 92.5 174 TRP B CA 1
ATOM 3806 C C . TRP B 1 174 ? -1.433 -3.533 -26.422 1 92.5 174 TRP B C 1
ATOM 3808 O O . TRP B 1 174 ? -1.438 -3.004 -25.312 1 92.5 174 TRP B O 1
ATOM 3818 N N . SER B 1 175 ? -1.724 -4.75 -26.656 1 94.38 175 SER B N 1
ATOM 3819 C CA . SER B 1 175 ? -2.164 -5.582 -25.547 1 94.38 175 SER B CA 1
ATOM 3820 C C . SER B 1 175 ? -0.979 -6.082 -24.719 1 94.38 175 SER B C 1
ATOM 3822 O O . SER B 1 175 ? 0.059 -6.445 -25.281 1 94.38 175 SER B O 1
ATOM 3824 N N . LYS B 1 176 ? -1.177 -6.105 -23.438 1 93.12 176 LYS B N 1
ATOM 3825 C CA . LYS B 1 176 ? -0.119 -6.672 -22.609 1 93.12 176 LYS B CA 1
ATOM 3826 C C . LYS B 1 176 ? 0.022 -8.172 -22.844 1 93.12 176 LYS B C 1
ATOM 3828 O O . LYS B 1 176 ? 1.044 -8.766 -22.5 1 93.12 176 LYS B O 1
ATOM 3833 N N . TYR B 1 177 ? -0.963 -8.797 -23.531 1 94.81 177 TYR B N 1
ATOM 3834 C CA . TYR B 1 177 ? -0.978 -10.227 -23.812 1 94.81 177 TYR B CA 1
ATOM 3835 C C . TYR B 1 177 ? -0.544 -10.516 -25.234 1 94.81 177 TYR B C 1
ATOM 3837 O O . TYR B 1 177 ? -0.792 -11.602 -25.766 1 94.81 177 TYR B O 1
ATOM 3845 N N . PHE B 1 178 ? 0.038 -9.484 -25.844 1 96.88 178 PHE B N 1
ATOM 3846 C CA . PHE B 1 178 ? 0.409 -9.609 -27.25 1 96.88 178 PHE B CA 1
ATOM 3847 C C . PHE B 1 178 ? 1.397 -10.758 -27.453 1 96.88 178 PHE B C 1
ATOM 3849 O O . PHE B 1 178 ? 2.459 -10.781 -26.828 1 96.88 178 PHE B O 1
ATOM 3856 N N . VAL B 1 179 ? 1.044 -11.703 -28.391 1 97 179 VAL B N 1
ATOM 3857 C CA . VAL B 1 179 ? 1.913 -12.805 -28.797 1 97 179 VAL B CA 1
ATOM 3858 C C . VAL B 1 179 ? 1.962 -12.875 -30.328 1 97 179 VAL B C 1
ATOM 3860 O O . VAL B 1 179 ? 1.039 -13.398 -30.953 1 97 179 VAL B O 1
ATOM 3863 N N . PRO B 1 180 ? 3.1 -12.414 -30.859 1 96.19 180 PRO B N 1
ATOM 3864 C CA . PRO B 1 180 ? 3.193 -12.43 -32.312 1 96.19 180 PRO B CA 1
ATOM 3865 C C . PRO B 1 180 ? 3.367 -13.844 -32.875 1 96.19 180 PRO B C 1
ATOM 3867 O O . PRO B 1 180 ? 3.701 -14.766 -32.156 1 96.19 180 PRO B O 1
ATOM 3870 N N . ARG B 1 181 ? 3.145 -14 -34.219 1 95.38 181 ARG B N 1
ATOM 3871 C CA . ARG B 1 181 ? 3.252 -15.289 -34.875 1 95.38 181 ARG B CA 1
ATOM 3872 C C . ARG B 1 181 ? 4.68 -15.82 -34.812 1 95.38 181 ARG B C 1
ATOM 3874 O O . ARG B 1 181 ? 4.895 -17.031 -34.844 1 95.38 181 ARG B O 1
ATOM 3881 N N . LEU B 1 182 ? 5.629 -14.906 -34.594 1 94.75 182 LEU B N 1
ATOM 3882 C CA . LEU B 1 182 ? 7.023 -15.297 -34.438 1 94.75 182 LEU B CA 1
ATOM 3883 C C . LEU B 1 182 ? 7.211 -16.156 -33.188 1 94.75 182 LEU B C 1
ATOM 3885 O O . LEU B 1 182 ? 8.07 -17.047 -33.188 1 94.75 182 LEU B O 1
ATOM 3889 N N . VAL B 1 183 ? 6.41 -15.938 -32.156 1 95.19 183 VAL B N 1
ATOM 3890 C CA . VAL B 1 183 ? 6.484 -16.703 -30.938 1 95.19 183 VAL B CA 1
ATOM 3891 C C . VAL B 1 183 ? 5.754 -18.031 -31.094 1 95.19 183 VAL B C 1
ATOM 3893 O O . VAL B 1 183 ? 6.25 -19.078 -30.672 1 95.19 183 VAL B O 1
ATOM 3896 N N . THR B 1 184 ? 4.664 -17.969 -31.656 1 95.44 184 THR B N 1
ATOM 3897 C CA . THR B 1 184 ? 3.914 -19.188 -31.938 1 95.44 184 THR B CA 1
ATOM 3898 C C . THR B 1 184 ? 2.984 -18.984 -33.125 1 95.44 184 THR B C 1
ATOM 3900 O O . THR B 1 184 ? 2.404 -17.906 -33.281 1 95.44 184 THR B O 1
ATOM 3903 N N . GLU B 1 185 ? 2.867 -20.047 -33.938 1 95.75 185 GLU B N 1
ATOM 3904 C CA . GLU B 1 185 ? 1.951 -20.016 -35.062 1 95.75 185 GLU B CA 1
ATOM 3905 C C . GLU B 1 185 ? 0.575 -20.547 -34.688 1 95.75 185 GLU B C 1
ATOM 3907 O O . GLU B 1 185 ? -0.376 -20.438 -35.469 1 95.75 185 GLU B O 1
ATOM 3912 N N . ASP B 1 186 ? 0.554 -21.047 -33.438 1 95.38 186 ASP B N 1
ATOM 3913 C CA . ASP B 1 186 ? -0.712 -21.609 -33 1 95.38 186 ASP B CA 1
ATOM 3914 C C . ASP B 1 186 ? -1.807 -20.547 -32.938 1 95.38 186 ASP B C 1
ATOM 3916 O O . ASP B 1 186 ? -1.549 -19.406 -32.594 1 95.38 186 ASP B O 1
ATOM 3920 N N . GLU B 1 187 ? -3.02 -21.016 -33.281 1 96.94 187 GLU B N 1
ATOM 3921 C CA . GLU B 1 187 ? -4.148 -20.078 -33.25 1 96.94 187 GLU B CA 1
ATOM 3922 C C . GLU B 1 187 ? -5.062 -20.375 -32.062 1 96.94 187 GLU B C 1
ATOM 3924 O O . GLU B 1 187 ? -5.98 -19.609 -31.781 1 96.94 187 GLU B O 1
ATOM 3929 N N . GLN B 1 188 ? -4.758 -21.469 -31.391 1 97.56 188 GLN B N 1
ATOM 3930 C CA . GLN B 1 188 ? -5.516 -21.844 -30.203 1 97.56 188 GLN B CA 1
ATOM 3931 C C . GLN B 1 188 ? -4.586 -22.328 -29.078 1 97.56 188 GLN B C 1
ATOM 3933 O O . GLN B 1 188 ? -3.596 -23.016 -29.344 1 97.56 188 GLN B O 1
ATOM 3938 N N . TYR B 1 189 ? -4.945 -21.938 -27.953 1 97.88 189 TYR B N 1
ATOM 3939 C CA . TYR B 1 189 ? -4.277 -22.484 -26.781 1 97.88 189 TYR B CA 1
ATOM 3940 C C . TYR B 1 189 ? -5.023 -23.703 -26.234 1 97.88 189 TYR B C 1
ATOM 3942 O O . TYR B 1 189 ? -6.234 -23.828 -26.422 1 97.88 189 TYR B O 1
ATOM 3950 N N . PRO B 1 190 ? -4.297 -24.641 -25.656 1 98 190 PRO B N 1
ATOM 3951 C CA . PRO B 1 190 ? -5.031 -25.625 -24.859 1 98 190 PRO B CA 1
ATOM 3952 C C . PRO B 1 190 ? -5.77 -24.984 -23.672 1 98 190 PRO B C 1
ATOM 3954 O O . PRO B 1 190 ? -5.488 -23.844 -23.312 1 98 190 PRO B O 1
ATOM 3957 N N . PRO B 1 191 ? -6.777 -25.781 -23.125 1 98.19 191 PRO B N 1
ATOM 3958 C CA . PRO B 1 191 ? -7.457 -25.25 -21.953 1 98.19 191 PRO B CA 1
ATOM 3959 C C . PRO B 1 191 ? -6.492 -24.938 -20.812 1 98.19 191 PRO B C 1
ATOM 3961 O O . PRO B 1 191 ? -5.535 -25.688 -20.578 1 98.19 191 PRO B O 1
ATOM 3964 N N . TYR B 1 192 ? -6.723 -23.875 -20.172 1 98.06 192 TYR B N 1
ATOM 3965 C CA . TYR B 1 192 ? -5.918 -23.484 -19.016 1 98.06 192 TYR B CA 1
ATOM 3966 C C . TYR B 1 192 ? -6.754 -22.703 -18 1 98.06 192 TYR B C 1
ATOM 3968 O O . TYR B 1 192 ? -7.906 -22.359 -18.281 1 98.06 192 TYR B O 1
ATOM 3976 N N . CYS B 1 193 ? -6.258 -22.516 -16.766 1 97.62 193 CYS B N 1
ATOM 3977 C CA . CYS B 1 193 ? -6.906 -21.688 -15.766 1 97.62 193 CYS B CA 1
ATOM 3978 C C . CYS B 1 193 ? -6.238 -20.328 -15.672 1 97.62 193 CYS B C 1
ATOM 3980 O O . CYS B 1 193 ? -5.016 -20.219 -15.758 1 97.62 193 CYS B O 1
ATOM 3982 N N . GLY B 1 194 ? -7.066 -19.312 -15.438 1 95.25 194 GLY B N 1
ATOM 3983 C CA . GLY B 1 194 ? -6.539 -17.969 -15.305 1 95.25 194 GLY B CA 1
ATOM 3984 C C . GLY B 1 194 ? -5.508 -17.844 -14.203 1 95.25 194 GLY B C 1
ATOM 3985 O O . GLY B 1 194 ? -5.586 -18.531 -13.188 1 95.25 194 GLY B O 1
ATOM 3986 N N . GLY B 1 195 ? -4.629 -16.859 -14.344 1 93.31 195 GLY B N 1
ATOM 3987 C CA . GLY B 1 195 ? -3.441 -16.734 -13.516 1 93.31 195 GLY B CA 1
ATOM 3988 C C . GLY B 1 195 ? -3.732 -16.156 -12.141 1 93.31 195 GLY B C 1
ATOM 3989 O O . GLY B 1 195 ? -2.857 -16.156 -11.266 1 93.31 195 GLY B O 1
ATOM 3990 N N . GLY B 1 196 ? -4.961 -15.75 -11.922 1 93.5 196 GLY B N 1
ATOM 3991 C CA . GLY B 1 196 ? -5.305 -15.18 -10.625 1 93.5 196 GLY B CA 1
ATOM 3992 C C . GLY B 1 196 ? -5.141 -16.156 -9.477 1 93.5 196 GLY B C 1
ATOM 3993 O O . GLY B 1 196 ? -4.82 -15.758 -8.359 1 93.5 196 GLY B O 1
ATOM 3994 N N . GLY B 1 197 ? -5.43 -17.391 -9.797 1 96.44 197 GLY B N 1
ATOM 3995 C CA . GLY B 1 197 ? -5.258 -18.438 -8.789 1 96.44 197 GLY B CA 1
ATOM 3996 C C . GLY B 1 197 ? -5.895 -19.75 -9.172 1 96.44 197 GLY B C 1
ATOM 3997 O O . GLY B 1 197 ? -6.996 -19.781 -9.734 1 96.44 197 GLY B O 1
ATOM 3998 N N . PHE B 1 198 ? -5.234 -20.797 -8.898 1 97.81 198 PHE B N 1
ATOM 3999 C CA . PHE B 1 198 ? -5.754 -22.141 -9.078 1 97.81 198 PHE B CA 1
ATOM 4000 C C . PHE B 1 198 ? -5.145 -23.094 -8.07 1 97.81 198 PHE B C 1
ATOM 4002 O O . PHE B 1 198 ? -4.09 -22.812 -7.492 1 97.81 198 PHE B O 1
ATOM 4009 N N . LEU B 1 199 ? -5.875 -24.141 -7.824 1 98.56 199 LEU B N 1
ATOM 4010 C CA . LEU B 1 199 ? -5.453 -25.188 -6.891 1 98.56 199 LEU B CA 1
ATOM 4011 C C . LEU B 1 199 ? -4.926 -26.406 -7.641 1 98.56 199 LEU B C 1
ATOM 4013 O O . LEU B 1 199 ? -5.488 -26.797 -8.664 1 98.56 199 LEU B O 1
ATOM 4017 N N . LEU B 1 200 ? -3.828 -26.922 -7.148 1 98.69 200 LEU B N 1
ATOM 4018 C CA . LEU B 1 200 ? -3.324 -28.141 -7.77 1 98.69 200 LEU B CA 1
ATOM 4019 C C . LEU B 1 200 ? -2.812 -29.109 -6.719 1 98.69 200 LEU B C 1
ATOM 4021 O O . LEU B 1 200 ? -2.455 -28.703 -5.609 1 98.69 200 LEU B O 1
ATOM 4025 N N . SER B 1 201 ? -2.857 -30.375 -7.043 1 98.81 201 SER B N 1
ATOM 4026 C CA . SER B 1 201 ? -2.408 -31.438 -6.148 1 98.81 201 SER B CA 1
ATOM 4027 C C . SER B 1 201 ? -0.916 -31.703 -6.309 1 98.81 201 SER B C 1
ATOM 4029 O O . SER B 1 201 ? -0.3 -31.25 -7.277 1 98.81 201 SER B O 1
ATOM 4031 N N . ARG B 1 202 ? -0.378 -32.438 -5.371 1 98.31 202 ARG B N 1
ATOM 4032 C CA . ARG B 1 202 ? 1.004 -32.906 -5.445 1 98.31 202 ARG B CA 1
ATOM 4033 C C . ARG B 1 202 ? 1.257 -33.656 -6.742 1 98.31 202 ARG B C 1
ATOM 4035 O O . ARG B 1 202 ? 2.271 -33.438 -7.406 1 98.31 202 ARG B O 1
ATOM 4042 N N . PHE B 1 203 ? 0.342 -34.531 -7.07 1 98.69 203 PHE B N 1
ATOM 4043 C CA . PHE B 1 203 ? 0.43 -35.281 -8.305 1 98.69 203 PHE B CA 1
ATOM 4044 C C . PHE B 1 203 ? 0.578 -34.375 -9.508 1 98.69 203 PHE B C 1
ATOM 4046 O O . PHE B 1 203 ? 1.462 -34.562 -10.344 1 98.69 203 PHE B O 1
ATOM 4053 N N . THR B 1 204 ? -0.278 -33.438 -9.586 1 98.81 204 THR B N 1
ATOM 4054 C CA . THR B 1 204 ? -0.305 -32.5 -10.719 1 98.81 204 THR B CA 1
ATOM 4055 C C . THR B 1 204 ? 0.953 -31.641 -10.75 1 98.81 204 THR B C 1
ATOM 4057 O O . THR B 1 204 ? 1.487 -31.344 -11.82 1 98.81 204 THR B O 1
ATOM 4060 N N . ALA B 1 205 ? 1.417 -31.188 -9.586 1 98.56 205 ALA B N 1
ATOM 4061 C CA . ALA B 1 205 ? 2.637 -30.391 -9.508 1 98.56 205 ALA B CA 1
ATOM 4062 C C . ALA B 1 205 ? 3.824 -31.141 -10.109 1 98.56 205 ALA B C 1
ATOM 4064 O O . ALA B 1 205 ? 4.621 -30.562 -10.844 1 98.56 205 ALA B O 1
ATOM 4065 N N . ARG B 1 206 ? 3.938 -32.375 -9.805 1 98.38 206 ARG B N 1
ATOM 4066 C CA . ARG B 1 206 ? 5.016 -33.188 -10.336 1 98.38 206 ARG B CA 1
ATOM 4067 C C . ARG B 1 206 ? 4.902 -33.344 -11.852 1 98.38 206 ARG B C 1
ATOM 4069 O O . ARG B 1 206 ? 5.906 -33.25 -12.562 1 98.38 206 ARG B O 1
ATOM 4076 N N . ALA B 1 207 ? 3.711 -33.531 -12.281 1 98.75 207 ALA B N 1
ATOM 4077 C CA . ALA B 1 207 ? 3.479 -33.625 -13.719 1 98.75 207 ALA B CA 1
ATOM 4078 C C . ALA B 1 207 ? 3.871 -32.344 -14.43 1 98.75 207 ALA B C 1
ATOM 4080 O O . ALA B 1 207 ? 4.496 -32.375 -15.492 1 98.75 207 ALA B O 1
ATOM 4081 N N . LEU B 1 208 ? 3.445 -31.219 -13.852 1 98.81 208 LEU B N 1
ATOM 4082 C CA . LEU B 1 208 ? 3.787 -29.922 -14.422 1 98.81 208 LEU B CA 1
ATOM 4083 C C . LEU B 1 208 ? 5.297 -29.734 -14.469 1 98.81 208 LEU B C 1
ATOM 4085 O O . LEU B 1 208 ? 5.832 -29.203 -15.445 1 98.81 208 LEU B O 1
ATOM 4089 N N . GLN B 1 209 ? 5.977 -30.109 -13.375 1 98.19 209 GLN B N 1
ATOM 4090 C CA . GLN B 1 209 ? 7.43 -29.969 -13.32 1 98.19 209 GLN B CA 1
ATOM 4091 C C . GLN B 1 209 ? 8.102 -30.75 -14.445 1 98.19 209 GLN B C 1
ATOM 4093 O O . GLN B 1 209 ? 9.023 -30.25 -15.086 1 98.19 209 GLN B O 1
ATOM 4098 N N . ARG B 1 210 ? 7.676 -31.953 -14.727 1 98.25 210 ARG B N 1
ATOM 4099 C CA . ARG B 1 210 ? 8.219 -32.781 -15.805 1 98.25 210 ARG B CA 1
ATOM 4100 C C . ARG B 1 210 ? 7.992 -32.125 -17.156 1 98.25 210 ARG B C 1
ATOM 4102 O O . ARG B 1 210 ? 8.914 -32.031 -17.969 1 98.25 210 ARG B O 1
ATOM 4109 N N . ALA B 1 211 ? 6.797 -31.703 -17.359 1 98.56 211 ALA B N 1
ATOM 4110 C CA . ALA B 1 211 ? 6.453 -31.062 -18.625 1 98.56 211 ALA B CA 1
ATOM 4111 C C . ALA B 1 211 ? 7.25 -29.781 -18.828 1 98.56 211 ALA B C 1
ATOM 4113 O O . ALA B 1 211 ? 7.719 -29.5 -19.938 1 98.56 211 ALA B O 1
ATOM 4114 N N . ALA B 1 212 ? 7.312 -28.938 -17.766 1 97.31 212 ALA B N 1
ATOM 4115 C CA . ALA B 1 212 ? 8.008 -27.656 -17.844 1 97.31 212 ALA B CA 1
ATOM 4116 C C . ALA B 1 212 ? 9.469 -27.859 -18.234 1 97.31 212 ALA B C 1
ATOM 4118 O O . ALA B 1 212 ? 10.047 -27.016 -18.938 1 97.31 212 ALA B O 1
ATOM 4119 N N . SER B 1 213 ? 10.094 -28.906 -17.844 1 94.69 213 SER B N 1
ATOM 4120 C CA . SER B 1 213 ? 11.484 -29.203 -18.156 1 94.69 213 SER B CA 1
ATOM 4121 C C . SER B 1 213 ? 11.641 -29.641 -19.609 1 94.69 213 SER B C 1
ATOM 4123 O O . SER B 1 213 ? 12.719 -29.5 -20.188 1 94.69 213 SER B O 1
ATOM 4125 N N . ALA B 1 214 ? 10.617 -30.078 -20.188 1 96 214 ALA B N 1
ATOM 4126 C CA . ALA B 1 214 ? 10.68 -30.656 -21.516 1 96 214 ALA B CA 1
ATOM 4127 C C . ALA B 1 214 ? 10.234 -29.656 -22.578 1 96 214 ALA B C 1
ATOM 4129 O O . ALA B 1 214 ? 10.602 -29.781 -23.75 1 96 214 ALA B O 1
ATOM 4130 N N . LEU B 1 215 ? 9.461 -28.703 -22.219 1 96.31 215 LEU B N 1
ATOM 4131 C CA . LEU B 1 215 ? 8.852 -27.797 -23.188 1 96.31 215 LEU B CA 1
ATOM 4132 C C . LEU B 1 215 ? 9.602 -26.469 -23.234 1 96.31 215 LEU B C 1
ATOM 4134 O O . LEU B 1 215 ? 10.227 -26.062 -22.234 1 96.31 215 LEU B O 1
ATOM 4138 N N . AS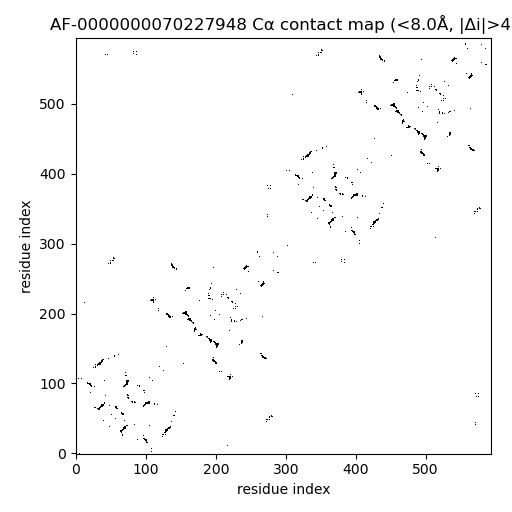P B 1 216 ? 9.5 -25.828 -24.391 1 94.44 216 ASP B N 1
ATOM 4139 C CA . ASP B 1 216 ? 9.977 -24.453 -24.484 1 94.44 216 ASP B CA 1
ATOM 4140 C C . ASP B 1 216 ? 9.094 -23.516 -23.672 1 94.44 216 ASP B C 1
ATOM 4142 O O . ASP B 1 216 ? 7.871 -23.688 -23.641 1 94.44 216 ASP B O 1
ATOM 4146 N N . LEU B 1 217 ? 9.742 -22.484 -23.125 1 96.31 217 LEU B N 1
ATOM 4147 C CA . LEU B 1 217 ? 8.984 -21.5 -22.359 1 96.31 217 LEU B CA 1
ATOM 4148 C C . LEU B 1 217 ? 8.031 -20.719 -23.266 1 96.31 217 LEU B C 1
ATOM 4150 O O . LEU B 1 217 ? 8.336 -20.484 -24.438 1 96.31 217 LEU B O 1
ATOM 4154 N N . PHE B 1 218 ? 6.93 -20.359 -22.766 1 96.56 218 PHE B N 1
ATOM 4155 C CA . PHE B 1 218 ? 5.941 -19.5 -23.406 1 96.56 218 PHE B CA 1
ATOM 4156 C C . PHE B 1 218 ? 5.66 -18.266 -22.547 1 96.56 218 PHE B C 1
ATOM 4158 O O . PHE B 1 218 ? 5.598 -18.359 -21.328 1 96.56 218 PHE B O 1
ATOM 4165 N N . PRO B 1 219 ? 5.508 -17.047 -23.078 1 94.25 219 PRO B N 1
ATOM 4166 C CA . PRO B 1 219 ? 5.516 -15.805 -22.297 1 94.25 219 PRO B CA 1
ATOM 4167 C C . PRO B 1 219 ? 4.234 -15.594 -21.5 1 94.25 219 PRO B C 1
ATOM 4169 O O . PRO B 1 219 ? 4.176 -14.719 -20.641 1 94.25 219 PRO B O 1
ATOM 4172 N N . ILE B 1 220 ? 3.127 -16.281 -21.656 1 96.31 220 ILE B N 1
ATOM 4173 C CA . ILE B 1 220 ? 1.91 -16.234 -20.844 1 96.31 220 ILE B CA 1
ATOM 4174 C C . ILE B 1 220 ? 1.878 -17.438 -19.906 1 96.31 220 ILE B C 1
ATOM 4176 O O . ILE B 1 220 ? 1.653 -18.562 -20.328 1 96.31 220 ILE B O 1
ATOM 4180 N N . ASP B 1 221 ? 2.082 -17.062 -18.625 1 97.69 221 ASP B N 1
ATOM 4181 C CA . ASP B 1 221 ? 2.43 -18.125 -17.688 1 97.69 221 ASP B CA 1
ATOM 4182 C C . ASP B 1 221 ? 1.288 -19.125 -17.531 1 97.69 221 ASP B C 1
ATOM 4184 O O . ASP B 1 221 ? 1.521 -20.344 -17.469 1 97.69 221 ASP B O 1
ATOM 4188 N N . ASP B 1 222 ? 0.018 -18.562 -17.469 1 97.25 222 ASP B N 1
ATOM 4189 C CA . ASP B 1 222 ? -1.086 -19.5 -17.266 1 97.25 222 ASP B CA 1
ATOM 4190 C C . ASP B 1 222 ? -1.326 -20.344 -18.516 1 97.25 222 ASP B C 1
ATOM 4192 O O . ASP B 1 222 ? -1.683 -21.516 -18.422 1 97.25 222 ASP B O 1
ATOM 4196 N N . VAL B 1 223 ? -1.068 -19.781 -19.703 1 98.12 223 VAL B N 1
ATOM 4197 C CA . VAL B 1 223 ? -1.139 -20.547 -20.922 1 98.12 223 VAL B CA 1
ATOM 4198 C C . VAL B 1 223 ? -0.037 -21.609 -20.938 1 98.12 223 VAL B C 1
ATOM 4200 O O . VAL B 1 223 ? -0.267 -22.75 -21.344 1 98.12 223 VAL B O 1
ATOM 4203 N N . PHE B 1 224 ? 1.164 -21.25 -20.578 1 98.25 224 PHE B N 1
ATOM 4204 C CA . PHE B 1 224 ? 2.273 -22.188 -20.5 1 98.25 224 PHE B CA 1
ATOM 4205 C C . PHE B 1 224 ? 1.916 -23.391 -19.625 1 98.25 224 PHE B C 1
ATOM 4207 O O . PHE B 1 224 ? 2.201 -24.531 -19.984 1 98.25 224 PHE B O 1
ATOM 4214 N N . LEU B 1 225 ? 1.304 -23.125 -18.484 1 98.62 225 LEU B N 1
ATOM 4215 C CA . LEU B 1 225 ? 0.904 -24.203 -17.594 1 98.62 225 LEU B CA 1
ATOM 4216 C C . LEU B 1 225 ? -0.151 -25.094 -18.266 1 98.62 225 LEU B C 1
ATOM 4218 O O . LEU B 1 225 ? -0.164 -26.297 -18.062 1 98.62 225 LEU B O 1
ATOM 4222 N N . GLY B 1 226 ? -1.082 -24.422 -18.969 1 98.62 226 GLY B N 1
ATOM 4223 C CA . GLY B 1 226 ? -2.021 -25.203 -19.75 1 98.62 226 GLY B CA 1
ATOM 4224 C C . GLY B 1 226 ? -1.344 -26.141 -20.734 1 98.62 226 GLY B C 1
ATOM 4225 O O . GLY B 1 226 ? -1.746 -27.297 -20.891 1 98.62 226 GLY B O 1
ATOM 4226 N N . ARG B 1 227 ? -0.351 -25.625 -21.422 1 98.38 227 ARG B N 1
ATOM 4227 C CA . ARG B 1 227 ? 0.427 -26.438 -22.359 1 98.38 227 ARG B CA 1
ATOM 4228 C C . ARG B 1 227 ? 1.109 -27.594 -21.641 1 98.38 227 ARG B C 1
ATOM 4230 O O . ARG B 1 227 ? 1.181 -28.719 -22.172 1 98.38 227 ARG B O 1
ATOM 4237 N N . CYS B 1 228 ? 1.623 -27.312 -20.484 1 98.75 228 CYS B N 1
ATOM 4238 C CA . CYS B 1 228 ? 2.266 -28.359 -19.703 1 98.75 228 CYS B CA 1
ATOM 4239 C C . CYS B 1 228 ? 1.273 -29.453 -19.328 1 98.75 228 CYS B C 1
ATOM 4241 O O . CYS B 1 228 ? 1.592 -30.641 -19.422 1 98.75 228 CYS B O 1
ATOM 4243 N N . LEU B 1 229 ? 0.082 -29.047 -18.859 1 98.81 229 LEU B N 1
ATOM 4244 C CA . LEU B 1 229 ? -0.955 -30.016 -18.547 1 98.81 229 LEU B CA 1
ATOM 4245 C C . LEU B 1 229 ? -1.277 -30.891 -19.75 1 98.81 229 LEU B C 1
ATOM 4247 O O . LEU B 1 229 ? -1.34 -32.125 -19.641 1 98.81 229 LEU B O 1
ATOM 4251 N N 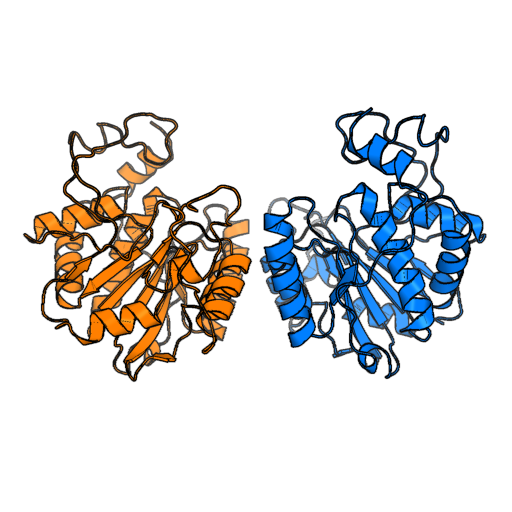. HIS B 1 230 ? -1.449 -30.219 -20.844 1 98.5 230 HIS B N 1
ATOM 4252 C CA . HIS B 1 230 ? -1.764 -30.922 -22.078 1 98.5 230 HIS B CA 1
ATOM 4253 C C . HIS B 1 230 ? -0.674 -31.922 -22.438 1 98.5 230 HIS B C 1
ATOM 4255 O O . HIS B 1 230 ? -0.97 -33.031 -22.859 1 98.5 230 HIS B O 1
ATOM 4261 N N . HIS B 1 231 ? 0.542 -31.531 -22.328 1 98.5 231 HIS B N 1
ATOM 4262 C CA . HIS B 1 231 ? 1.692 -32.375 -22.609 1 98.5 231 HIS B CA 1
ATOM 4263 C C . HIS B 1 231 ? 1.664 -33.656 -21.75 1 98.5 231 HIS B C 1
ATOM 4265 O O . HIS B 1 231 ? 2.086 -34.719 -22.188 1 98.5 231 HIS B O 1
ATOM 4271 N N . GLN B 1 232 ? 1.142 -33.594 -20.531 1 98.69 232 GLN B N 1
ATOM 4272 C CA . GLN B 1 232 ? 1.122 -34.688 -19.578 1 98.69 232 GLN B CA 1
ATOM 4273 C C . GLN B 1 232 ? -0.185 -35.469 -19.672 1 98.69 232 GLN B C 1
ATOM 4275 O O . GLN B 1 232 ? -0.435 -36.375 -18.875 1 98.69 232 GLN B O 1
ATOM 4280 N N . GLY B 1 233 ? -1.059 -35.062 -20.594 1 98.5 233 GLY B N 1
ATOM 4281 C CA . GLY B 1 233 ? -2.336 -35.75 -20.781 1 98.5 233 GLY B CA 1
ATOM 4282 C C . GLY B 1 233 ? -3.346 -35.406 -19.703 1 98.5 233 GLY B C 1
ATOM 4283 O O . GLY B 1 233 ? -4.234 -36.188 -19.391 1 98.5 233 GLY B O 1
ATOM 4284 N N . LEU B 1 234 ? -3.186 -34.312 -19.047 1 98.75 234 LEU B N 1
ATOM 4285 C CA . LEU B 1 234 ? -4.074 -33.844 -17.984 1 98.75 234 LEU B CA 1
ATOM 4286 C C . LEU B 1 234 ? -4.918 -32.656 -18.453 1 98.75 234 LEU B C 1
ATOM 4288 O O . LEU B 1 234 ? -4.574 -32 -19.422 1 98.75 234 LEU B O 1
ATOM 4292 N N . ARG B 1 235 ? -6.059 -32.469 -17.812 1 98.19 235 ARG B N 1
ATOM 4293 C CA . ARG B 1 235 ? -6.953 -31.359 -18.156 1 98.19 235 ARG B CA 1
ATOM 4294 C C . ARG B 1 235 ? -7.281 -30.5 -16.938 1 98.19 235 ARG B C 1
ATOM 4296 O O . ARG B 1 235 ? -7.5 -31.031 -15.852 1 98.19 235 ARG B O 1
ATOM 4303 N N . PRO B 1 236 ? -7.223 -29.172 -17.141 1 98.38 236 PRO B N 1
ATOM 4304 C CA . PRO B 1 236 ? -7.707 -28.312 -16.047 1 98.38 236 PRO B CA 1
ATOM 4305 C C . PRO B 1 236 ? -9.227 -28.375 -15.883 1 98.38 236 PRO B C 1
ATOM 4307 O O . PRO B 1 236 ? -9.93 -28.812 -16.797 1 98.38 236 PRO B O 1
ATOM 4310 N N . ALA B 1 237 ? -9.664 -28.016 -14.719 1 97.56 237 ALA B N 1
ATOM 4311 C CA . ALA B 1 237 ? -11.094 -28.031 -14.445 1 97.56 237 ALA B CA 1
ATOM 4312 C C . ALA B 1 237 ? -11.57 -26.688 -13.906 1 97.56 237 ALA B C 1
ATOM 4314 O O . ALA B 1 237 ? -10.781 -25.938 -13.32 1 97.56 237 ALA B O 1
ATOM 4315 N N . SER B 1 238 ? -12.867 -26.422 -14.141 1 96.12 238 SER B N 1
ATOM 4316 C CA . SER B 1 238 ? -13.484 -25.219 -13.586 1 96.12 238 SER B CA 1
ATOM 4317 C C . SER B 1 238 ? -13.984 -25.469 -12.164 1 96.12 238 SER B C 1
ATOM 4319 O O . SER B 1 238 ? -14.461 -26.562 -11.852 1 96.12 238 SER B O 1
ATOM 4321 N N . HIS B 1 239 ? -13.734 -24.516 -11.398 1 94.94 239 HIS B N 1
ATOM 4322 C CA . HIS B 1 239 ? -14.367 -24.531 -10.078 1 94.94 239 HIS B CA 1
ATOM 4323 C C . HIS B 1 239 ? -15.258 -23.312 -9.891 1 94.94 239 HIS B C 1
ATOM 4325 O O . HIS B 1 239 ? -14.812 -22.172 -10.039 1 94.94 239 HIS B O 1
ATOM 4331 N N . SER B 1 240 ? -16.5 -23.5 -9.469 1 91 240 SER B N 1
ATOM 4332 C CA . SER B 1 240 ? -17.484 -22.438 -9.383 1 91 240 SER B CA 1
ATOM 4333 C C . SER B 1 240 ? -17.125 -21.422 -8.305 1 91 240 SER B C 1
ATOM 4335 O O . SER B 1 240 ? -17.594 -20.281 -8.344 1 91 240 SER B O 1
ATOM 4337 N N . GLY B 1 241 ? -16.281 -21.797 -7.395 1 93.38 241 GLY B N 1
ATOM 4338 C CA . GLY B 1 241 ? -15.891 -20.906 -6.32 1 93.38 241 GLY B CA 1
ATOM 4339 C C . GLY B 1 241 ? -14.781 -19.953 -6.723 1 93.38 241 GLY B C 1
ATOM 4340 O O . GLY B 1 241 ? -14.375 -19.094 -5.93 1 93.38 241 GLY B O 1
ATOM 4341 N N . VAL B 1 242 ? -14.25 -20.109 -7.852 1 92.44 242 VAL B N 1
ATOM 4342 C CA . VAL B 1 242 ? -13.188 -19.234 -8.336 1 92.44 242 VAL B CA 1
ATOM 4343 C C . VAL B 1 242 ? -13.758 -18.219 -9.328 1 92.44 242 VAL B C 1
ATOM 4345 O O . VAL B 1 242 ? -14.234 -18.594 -10.398 1 92.44 242 VAL B O 1
ATOM 4348 N N . ARG B 1 243 ? -13.719 -16.922 -8.906 1 87.56 243 ARG B N 1
ATOM 4349 C CA . ARG B 1 243 ? -14.281 -15.859 -9.734 1 87.56 243 ARG B CA 1
ATOM 4350 C C . ARG B 1 243 ? -13.227 -14.812 -10.062 1 87.56 243 ARG B C 1
ATOM 4352 O O . ARG B 1 243 ? -13.078 -13.828 -9.336 1 87.56 243 ARG B O 1
ATOM 4359 N N . THR B 1 244 ? -12.641 -14.859 -11.188 1 79.94 244 THR B N 1
ATOM 4360 C CA . THR B 1 244 ? -11.555 -13.945 -11.539 1 79.94 244 THR B CA 1
ATOM 4361 C C . THR B 1 244 ? -12.102 -12.703 -12.234 1 79.94 244 THR B C 1
ATOM 4363 O O . THR B 1 244 ? -11.406 -11.695 -12.352 1 79.94 244 THR B O 1
ATOM 4366 N N . ALA B 1 245 ? -13.32 -12.82 -12.695 1 73.56 245 ALA B N 1
ATOM 4367 C CA . ALA B 1 245 ? -13.938 -11.656 -13.32 1 73.56 245 ALA B CA 1
ATOM 4368 C C . ALA B 1 245 ? -14.633 -10.781 -12.289 1 73.56 245 ALA B C 1
ATOM 4370 O O . ALA B 1 245 ? -15.219 -9.75 -12.625 1 73.56 245 ALA B O 1
ATOM 4371 N N . GLY B 1 246 ? -14.523 -11.07 -11.117 1 75.75 246 GLY B N 1
ATOM 4372 C CA . GLY B 1 246 ? -15.141 -10.297 -10.047 1 75.75 246 GLY B CA 1
ATOM 4373 C C . GLY B 1 246 ? -16.531 -10.781 -9.695 1 75.75 246 GLY B C 1
ATOM 4374 O O . GLY B 1 246 ? -17.016 -11.781 -10.234 1 75.75 246 GLY B O 1
ATOM 4375 N N . VAL B 1 247 ? -17 -10.141 -8.602 1 77.94 247 VAL B N 1
ATOM 4376 C CA . VAL B 1 247 ? -18.344 -10.414 -8.117 1 77.94 247 VAL B CA 1
ATOM 4377 C C . VAL B 1 247 ? -19.281 -9.258 -8.477 1 77.94 247 VAL B C 1
ATOM 4379 O O . VAL B 1 247 ? -18.906 -8.086 -8.352 1 77.94 247 VAL B O 1
ATOM 4382 N N . HIS B 1 248 ? -20.281 -9.5 -9.141 1 74.12 248 HIS B N 1
ATOM 4383 C CA . HIS B 1 248 ? -21.25 -8.469 -9.492 1 74.12 248 HIS B CA 1
ATOM 4384 C C . HIS B 1 248 ? -22.422 -8.469 -8.523 1 74.12 248 HIS B C 1
ATOM 4386 O O . HIS B 1 248 ? -22.891 -9.531 -8.109 1 74.12 248 HIS B O 1
ATOM 4392 N N . ALA B 1 249 ? -22.75 -7.191 -8.094 1 71.69 249 ALA B N 1
ATOM 4393 C CA . ALA B 1 249 ? -23.938 -7.062 -7.254 1 71.69 249 ALA B CA 1
ATOM 4394 C C . ALA B 1 249 ? -25.219 -7.145 -8.086 1 71.69 249 ALA B C 1
ATOM 4396 O O . ALA B 1 249 ? -25.25 -6.688 -9.234 1 71.69 249 ALA B O 1
ATOM 4397 N N . PRO B 1 250 ? -26.203 -7.82 -7.5 1 67.88 250 PRO B N 1
ATOM 4398 C CA . PRO B 1 250 ? -27.453 -7.965 -8.242 1 67.88 250 PRO B CA 1
ATOM 4399 C C . PRO B 1 250 ? -28.125 -6.625 -8.531 1 67.88 250 PRO B C 1
ATOM 4401 O O . PRO B 1 250 ? -28.969 -6.531 -9.438 1 67.88 250 PRO B O 1
ATOM 4404 N N . SER B 1 251 ? -27.875 -5.672 -7.758 1 70.38 251 SER B N 1
ATOM 4405 C CA . SER B 1 251 ? -28.438 -4.34 -7.961 1 70.38 251 SER B CA 1
ATOM 4406 C C . SER B 1 251 ? -27.406 -3.254 -7.66 1 70.38 251 SER B C 1
ATOM 4408 O O . SER B 1 251 ? -26.422 -3.504 -6.969 1 70.38 251 SER B O 1
ATOM 4410 N N . ALA B 1 252 ? -27.688 -2.16 -8.258 1 70.38 252 ALA B N 1
ATOM 4411 C CA . ALA B 1 252 ? -26.781 -1.023 -8.07 1 70.38 252 ALA B CA 1
ATOM 4412 C C . ALA B 1 252 ? -26.797 -0.55 -6.621 1 70.38 252 ALA B C 1
ATOM 4414 O O . ALA B 1 252 ? -25.844 0.107 -6.172 1 70.38 252 ALA B O 1
ATOM 4415 N N . ALA B 1 253 ? -27.875 -0.9 -6.004 1 71.06 253 ALA B N 1
ATOM 4416 C CA . ALA B 1 253 ? -28.016 -0.454 -4.621 1 71.06 253 ALA B CA 1
ATOM 4417 C C . ALA B 1 253 ? -27.141 -1.266 -3.684 1 71.06 253 ALA B C 1
ATOM 4419 O O . ALA B 1 253 ? -26.812 -0.812 -2.584 1 71.06 253 ALA B O 1
ATOM 4420 N N . LEU B 1 254 ? -26.844 -2.48 -4.195 1 74 254 LEU B N 1
ATOM 4421 C CA . LEU B 1 254 ? -26.016 -3.35 -3.363 1 74 254 LEU B CA 1
ATOM 4422 C C . LEU B 1 254 ? -24.547 -3.254 -3.762 1 74 254 LEU B C 1
ATOM 4424 O O . LEU B 1 254 ? -24.234 -3.162 -4.949 1 74 254 LEU B O 1
ATOM 4428 N N . SER B 1 255 ? -23.766 -3.154 -2.764 1 79.44 255 SER B N 1
ATOM 4429 C CA . SER B 1 255 ? -22.344 -3.145 -3.02 1 79.44 255 SER B CA 1
ATOM 4430 C C . SER B 1 255 ? -21.828 -4.543 -3.336 1 79.44 255 SER B C 1
ATOM 4432 O O . SER B 1 255 ? -22.188 -5.512 -2.662 1 79.44 255 SER B O 1
ATOM 4434 N N . SER B 1 256 ? -21.047 -4.648 -4.375 1 80.62 256 SER B N 1
ATOM 4435 C CA . SER B 1 256 ? -20.406 -5.914 -4.699 1 80.62 256 SER B CA 1
ATOM 4436 C C . SER B 1 256 ? -19.406 -6.316 -3.619 1 80.62 256 SER B C 1
ATOM 4438 O O . SER B 1 256 ? -18.969 -7.465 -3.576 1 80.62 256 SER B O 1
ATOM 4440 N N . PHE B 1 257 ? -19.203 -5.359 -2.73 1 86.5 257 PHE B N 1
ATOM 4441 C CA . PHE B 1 257 ? -18.281 -5.629 -1.637 1 86.5 257 PHE B CA 1
ATOM 4442 C C . PHE B 1 257 ? -19.016 -6.141 -0.41 1 86.5 257 PHE B C 1
ATOM 4444 O O . PHE B 1 257 ? -18.562 -5.953 0.721 1 86.5 257 PHE B O 1
ATOM 4451 N N . ASP B 1 258 ? -20.031 -6.844 -0.583 1 87.56 258 ASP B N 1
ATOM 4452 C CA . ASP B 1 258 ? -20.797 -7.465 0.497 1 87.56 258 ASP B CA 1
ATOM 4453 C C . ASP B 1 258 ? -20.219 -8.836 0.852 1 87.56 258 ASP B C 1
ATOM 4455 O O . ASP B 1 258 ? -20.172 -9.734 0.009 1 87.56 258 ASP B O 1
ATOM 4459 N N . PRO B 1 259 ? -19.812 -9 2.121 1 90.06 259 PRO B N 1
ATOM 4460 C CA . PRO B 1 259 ? -19.172 -10.25 2.523 1 90.06 259 PRO B CA 1
ATOM 4461 C C . PRO B 1 259 ? -20.047 -11.477 2.271 1 90.06 259 PRO B C 1
ATOM 4463 O O . PRO B 1 259 ? -19.531 -12.578 2.074 1 90.06 259 PRO B O 1
ATOM 4466 N N . CYS B 1 260 ? -21.312 -11.297 2.197 1 89.44 260 CYS B N 1
ATOM 4467 C CA . CYS B 1 260 ? -22.203 -12.422 1.983 1 89.44 260 CYS B CA 1
ATOM 4468 C C . CYS B 1 260 ? -22.016 -13.023 0.6 1 89.44 260 CYS B C 1
ATOM 4470 O O . CYS B 1 260 ? -22.203 -14.227 0.411 1 89.44 260 CYS B O 1
ATOM 4472 N N . PHE B 1 261 ? -21.547 -12.219 -0.326 1 87.06 261 PHE B N 1
ATOM 4473 C CA . PHE B 1 261 ? -21.297 -12.703 -1.678 1 87.06 261 PHE B CA 1
ATOM 4474 C C . PHE B 1 261 ? -20.031 -13.531 -1.727 1 87.06 261 PHE B C 1
ATOM 4476 O O . PHE B 1 261 ? -19.797 -14.281 -2.682 1 87.06 261 PHE B O 1
ATOM 4483 N N . TYR B 1 262 ? -19.203 -13.461 -0.671 1 89.62 262 TYR B N 1
ATOM 4484 C CA . TYR B 1 262 ? -17.875 -14.07 -0.709 1 89.62 262 TYR B CA 1
ATOM 4485 C C . TYR B 1 262 ? -17.812 -15.289 0.204 1 89.62 262 TYR B C 1
ATOM 4487 O O . TYR B 1 262 ? -16.828 -16.031 0.188 1 89.62 262 TYR B O 1
ATOM 4495 N N . ARG B 1 263 ? -18.812 -15.508 0.914 1 89.19 263 ARG B N 1
ATOM 4496 C CA . ARG B 1 263 ? -18.812 -16.5 1.983 1 89.19 263 ARG B CA 1
ATOM 4497 C C . ARG B 1 263 ? -18.516 -17.891 1.437 1 89.19 263 ARG B C 1
ATOM 4499 O O . ARG B 1 263 ? -17.828 -18.688 2.082 1 89.19 263 ARG B O 1
ATOM 4506 N N . GLU B 1 264 ? -19 -18.141 0.205 1 89.94 264 GLU B N 1
ATOM 4507 C CA . GLU B 1 264 ? -18.875 -19.5 -0.31 1 89.94 264 GLU B CA 1
ATOM 4508 C C . GLU B 1 264 ? -17.828 -19.578 -1.418 1 89.94 264 GLU B C 1
ATOM 4510 O O . GLU B 1 264 ? -17.609 -20.641 -2 1 89.94 264 GLU B O 1
ATOM 4515 N N . LEU B 1 265 ? -17.188 -18.531 -1.582 1 92.31 265 LEU B N 1
ATOM 4516 C CA . LEU B 1 265 ? -16.25 -18.484 -2.693 1 92.31 265 LEU B CA 1
ATOM 4517 C C . LEU B 1 265 ? -14.859 -18.922 -2.244 1 92.31 265 LEU B C 1
ATOM 4519 O O . LEU B 1 265 ? -14.578 -18.984 -1.045 1 92.31 265 LEU B O 1
ATOM 4523 N N . LEU B 1 266 ? -14.031 -19.328 -3.258 1 95.38 266 LEU B N 1
ATOM 4524 C CA . LEU B 1 266 ? -12.648 -19.734 -3 1 95.38 266 LEU B CA 1
ATOM 4525 C C . LEU B 1 266 ? -11.688 -18.594 -3.324 1 95.38 266 LEU B C 1
ATOM 4527 O O . LEU B 1 266 ? -10.719 -18.375 -2.6 1 95.38 266 LEU B O 1
ATOM 4531 N N . LEU B 1 267 ? -11.977 -17.938 -4.375 1 95.06 267 LEU B N 1
ATOM 4532 C CA . LEU B 1 267 ? -11.023 -16.938 -4.836 1 95.06 267 LEU B CA 1
ATOM 4533 C C . LEU B 1 267 ? -11.711 -15.883 -5.695 1 95.06 267 LEU B C 1
ATOM 4535 O O . LEU B 1 267 ? -12.508 -16.219 -6.574 1 95.06 267 LEU B O 1
ATOM 4539 N N . VAL B 1 268 ? -11.461 -14.656 -5.387 1 92.25 268 VAL B N 1
ATOM 4540 C CA . VAL B 1 268 ? -11.945 -13.531 -6.18 1 92.25 268 VAL B CA 1
ATOM 4541 C C . VAL B 1 268 ? -10.789 -12.609 -6.543 1 92.25 268 VAL B C 1
ATOM 4543 O O . VAL B 1 268 ? -9.945 -12.297 -5.695 1 92.25 268 VAL B O 1
ATOM 4546 N N . HIS B 1 269 ? -10.773 -12.109 -7.809 1 89.44 269 HIS B N 1
ATOM 4547 C CA . HIS B 1 269 ? -9.656 -11.32 -8.305 1 89.44 269 HIS B CA 1
ATOM 4548 C C . HIS B 1 269 ? -9.914 -9.828 -8.117 1 89.44 269 HIS B C 1
ATOM 4550 O O . HIS B 1 269 ? -11.07 -9.398 -7.996 1 89.44 269 HIS B O 1
ATOM 4556 N N . ARG B 1 270 ? -8.836 -9 -8.016 1 82.81 270 ARG B N 1
ATOM 4557 C CA . ARG B 1 270 ? -8.719 -7.547 -8.07 1 82.81 270 ARG B CA 1
ATOM 4558 C C . ARG B 1 270 ? -9.227 -6.898 -6.789 1 82.81 270 ARG B C 1
ATOM 4560 O O . ARG B 1 270 ? -10.156 -6.086 -6.824 1 82.81 270 ARG B O 1
ATOM 4567 N N . PHE B 1 271 ? -8.648 -7.211 -5.719 1 90.12 271 PHE B N 1
ATOM 4568 C CA . PHE B 1 271 ? -8.875 -6.543 -4.438 1 90.12 271 PHE B CA 1
ATOM 4569 C C . PHE B 1 271 ? -7.773 -5.531 -4.152 1 90.12 271 PHE B C 1
ATOM 4571 O O . PHE B 1 271 ? -6.594 -5.805 -4.395 1 90.12 271 PHE B O 1
ATOM 4578 N N . LEU B 1 272 ? -8.25 -4.438 -3.752 1 92.06 272 LEU B N 1
ATOM 4579 C CA . LEU B 1 272 ? -7.281 -3.543 -3.127 1 92.06 272 LEU B CA 1
ATOM 4580 C C . LEU B 1 272 ? -6.82 -4.094 -1.781 1 92.06 272 LEU B C 1
ATOM 4582 O O . LEU B 1 272 ? -7.547 -4.852 -1.134 1 92.06 272 LEU B O 1
ATOM 4586 N N . PRO B 1 273 ? -5.598 -3.66 -1.339 1 93.56 273 PRO B N 1
ATOM 4587 C CA . PRO B 1 273 ? -5.062 -4.195 -0.085 1 93.56 273 PRO B CA 1
ATOM 4588 C C . PRO B 1 273 ? -6.016 -4.004 1.094 1 93.56 273 PRO B C 1
ATOM 4590 O O . PRO B 1 273 ? -6.32 -4.965 1.804 1 93.56 273 PRO B O 1
ATOM 4593 N N . TYR B 1 274 ? -6.574 -2.852 1.274 1 93.5 274 TYR B N 1
ATOM 4594 C CA . TYR B 1 274 ? -7.422 -2.635 2.443 1 93.5 274 TYR B CA 1
ATOM 4595 C C . TYR B 1 274 ? -8.742 -3.381 2.303 1 93.5 274 TYR B C 1
ATOM 4597 O O . TYR B 1 274 ? -9.367 -3.748 3.305 1 93.5 274 TYR B O 1
ATOM 4605 N N . GLU B 1 275 ? -9.188 -3.6 1.071 1 93.94 275 GLU B N 1
ATOM 4606 C CA . GLU B 1 275 ? -10.398 -4.383 0.858 1 93.94 275 GLU B CA 1
ATOM 4607 C C . GLU B 1 275 ? -10.211 -5.828 1.32 1 93.94 275 GLU B C 1
ATOM 4609 O O . GLU B 1 275 ? -11.141 -6.441 1.852 1 93.94 275 GLU B O 1
ATOM 4614 N N . MET B 1 276 ? -9 -6.34 1.083 1 94.88 276 MET B N 1
ATOM 4615 C CA . MET B 1 276 ? -8.695 -7.691 1.545 1 94.88 276 MET B CA 1
ATOM 4616 C C . MET B 1 276 ? -8.805 -7.785 3.062 1 94.88 276 MET B C 1
ATOM 4618 O O . MET B 1 276 ? -9.352 -8.75 3.592 1 94.88 276 MET B O 1
ATOM 4622 N N . LEU B 1 277 ? -8.273 -6.781 3.68 1 94.88 277 LEU B N 1
ATOM 4623 C CA . LEU B 1 277 ? -8.312 -6.727 5.137 1 94.88 277 LEU B CA 1
ATOM 4624 C C . LEU B 1 277 ? -9.75 -6.684 5.645 1 94.88 277 LEU B C 1
ATOM 4626 O O . LEU B 1 277 ? -10.109 -7.422 6.562 1 94.88 277 LEU B O 1
ATOM 4630 N N . LEU B 1 278 ? -10.578 -5.859 5 1 94.69 278 LEU B N 1
ATOM 4631 C CA . LEU B 1 278 ? -11.969 -5.699 5.41 1 94.69 278 LEU B CA 1
ATOM 4632 C C . LEU B 1 278 ? -12.758 -6.984 5.176 1 94.69 278 LEU B C 1
ATOM 4634 O O . LEU B 1 278 ? -13.531 -7.41 6.039 1 94.69 278 LEU B O 1
ATOM 4638 N N . MET B 1 279 ? -12.555 -7.531 4.004 1 94.12 279 MET B N 1
ATOM 4639 C CA . MET B 1 279 ? -13.281 -8.75 3.656 1 94.12 279 MET B CA 1
ATOM 4640 C C . MET B 1 279 ? -12.898 -9.898 4.582 1 94.12 279 MET B C 1
ATOM 4642 O O . MET B 1 279 ? -13.766 -10.625 5.07 1 94.12 279 MET B O 1
ATOM 4646 N N . TRP B 1 280 ? -11.586 -10.086 4.844 1 95.38 280 TRP B N 1
ATOM 4647 C CA . TRP B 1 280 ? -11.102 -11.148 5.723 1 95.38 280 TRP B CA 1
ATOM 4648 C C . TRP B 1 280 ? -11.648 -10.969 7.137 1 95.38 280 TRP B C 1
ATOM 4650 O O . TRP B 1 280 ? -12.07 -11.945 7.77 1 95.38 280 TRP B O 1
ATOM 4660 N N . ASP B 1 281 ? -11.641 -9.742 7.594 1 93.94 281 ASP B N 1
ATOM 4661 C CA . ASP B 1 281 ? -12.18 -9.438 8.914 1 93.94 281 ASP B CA 1
ATOM 4662 C C . ASP B 1 281 ? -13.664 -9.797 9 1 93.94 281 ASP B C 1
ATOM 4664 O O . ASP B 1 281 ? -14.109 -10.383 9.992 1 93.94 281 ASP B O 1
ATOM 4668 N N . ALA B 1 282 ? -14.391 -9.453 7.977 1 92.69 282 ALA B N 1
ATOM 4669 C CA . ALA B 1 282 ? -15.828 -9.703 7.949 1 92.69 282 ALA B CA 1
ATOM 4670 C C . ALA B 1 282 ? -16.125 -11.203 7.941 1 92.69 282 ALA B C 1
ATOM 4672 O O . ALA B 1 282 ? -16.984 -11.68 8.68 1 92.69 282 ALA B O 1
ATOM 4673 N N . LEU B 1 283 ? -15.414 -11.922 7.18 1 93 283 LEU B N 1
ATOM 4674 C CA . LEU B 1 283 ? -15.688 -13.336 6.98 1 93 283 LEU B CA 1
ATOM 4675 C C . LEU B 1 283 ? -15.172 -14.164 8.156 1 93 283 LEU B C 1
ATOM 4677 O O . LEU B 1 283 ? -15.555 -15.32 8.32 1 93 283 LEU B O 1
ATOM 4681 N N . SER B 1 284 ? -14.25 -13.586 8.922 1 89.62 284 SER B N 1
ATOM 4682 C CA . SER B 1 284 ? -13.688 -14.289 10.07 1 89.62 284 SER B CA 1
ATOM 4683 C C . SER B 1 284 ? -14.586 -14.148 11.297 1 89.62 284 SER B C 1
ATOM 4685 O O . SER B 1 284 ? -14.336 -14.781 12.328 1 89.62 284 SER B O 1
ATOM 4687 N N . ARG B 1 285 ? -15.586 -13.336 11.125 1 87.25 285 ARG B N 1
ATOM 4688 C CA . ARG B 1 285 ? -16.516 -13.172 12.234 1 87.25 285 ARG B CA 1
ATOM 4689 C C . ARG B 1 285 ? -17.531 -14.305 12.266 1 87.25 285 ARG B C 1
ATOM 4691 O O . ARG B 1 285 ? -18.141 -14.633 11.25 1 87.25 285 ARG B O 1
ATOM 4698 N N . PRO B 1 286 ? -17.688 -14.891 13.422 1 80.38 286 PRO B N 1
ATOM 4699 C CA . PRO B 1 286 ? -18.625 -16.016 13.516 1 80.38 286 PRO B CA 1
ATOM 4700 C C . PRO B 1 286 ? -20.078 -15.609 13.266 1 80.38 286 PRO B C 1
ATOM 4702 O O . PRO B 1 286 ? -20.875 -16.438 12.828 1 80.38 286 PRO B O 1
ATOM 4705 N N . ASP B 1 287 ? -20.406 -14.375 13.477 1 80.81 287 ASP B N 1
ATOM 4706 C CA . ASP B 1 287 ? -21.797 -13.945 13.469 1 80.81 287 ASP B CA 1
ATOM 4707 C C . ASP B 1 287 ? -22.156 -13.25 12.164 1 80.81 287 ASP B C 1
ATOM 4709 O O . ASP B 1 287 ? -23.094 -12.453 12.109 1 80.81 287 ASP B O 1
ATOM 4713 N N . LEU B 1 288 ? -21.391 -13.547 11.18 1 80 288 LEU B N 1
ATOM 4714 C CA . LEU B 1 288 ? -21.781 -12.922 9.922 1 80 288 LEU B CA 1
ATOM 4715 C C . LEU B 1 288 ? -23.156 -13.414 9.477 1 80 288 LEU B C 1
ATOM 4717 O O . LEU B 1 288 ? -23.328 -14.594 9.18 1 80 288 LEU B O 1
ATOM 4721 N N . ALA B 1 289 ? -24.188 -12.562 9.68 1 79.12 289 ALA B N 1
ATOM 4722 C CA . ALA B 1 289 ? -25.547 -12.914 9.289 1 79.12 289 ALA B CA 1
ATOM 4723 C C . ALA B 1 289 ? -25.828 -12.539 7.836 1 79.12 289 ALA B C 1
ATOM 4725 O O . ALA B 1 289 ? -25.688 -11.375 7.449 1 79.12 289 ALA B O 1
ATOM 4726 N N . CYS B 1 290 ? -25.891 -13.422 6.973 1 81.69 290 CYS B N 1
ATOM 4727 C CA . CYS B 1 290 ? -26.234 -13.172 5.574 1 81.69 290 CYS B CA 1
ATOM 4728 C C . CYS B 1 290 ? -27.688 -13.477 5.297 1 81.69 290 CYS B C 1
ATOM 4730 O O . CYS B 1 290 ? -28.203 -14.523 5.711 1 81.69 290 CYS B O 1
ATOM 4732 N N . GLY B 1 291 ? -28.641 -12.492 5.699 1 61.97 291 GLY B N 1
ATOM 4733 C CA . GLY B 1 291 ? -30.062 -12.664 5.48 1 61.97 291 GLY B CA 1
ATOM 4734 C C . GLY B 1 291 ? -30.391 -13.258 4.125 1 61.97 291 GLY B C 1
ATOM 4735 O O . GLY B 1 291 ? -29.594 -13.18 3.193 1 61.97 291 GLY B O 1
ATOM 4736 N N . ARG B 1 292 ? -31.484 -14.102 4.102 1 49.5 292 ARG B N 1
ATOM 4737 C CA . ARG B 1 292 ? -32.188 -14.469 2.873 1 49.5 292 ARG B CA 1
ATOM 4738 C C . ARG B 1 292 ? -32.531 -13.234 2.047 1 49.5 292 ARG B C 1
ATOM 4740 O O . ARG B 1 292 ? -33.25 -12.359 2.5 1 49.5 292 ARG B O 1
ATOM 4747 N N . GLN B 1 293 ? -31.672 -12.555 1.384 1 43.66 293 GLN B N 1
ATOM 4748 C CA . GLN B 1 293 ? -32.219 -11.562 0.456 1 43.66 293 GLN B CA 1
ATOM 4749 C C . GLN B 1 293 ? -33.594 -11.977 -0.052 1 43.66 293 GLN B C 1
ATOM 4751 O O . GLN B 1 293 ? -33.781 -13.102 -0.516 1 43.66 293 GLN B O 1
ATOM 4756 N N . LYS B 1 294 ? -34.75 -11.367 0.346 1 34 294 LYS B N 1
ATOM 4757 C CA . LYS B 1 294 ? -36.062 -11.43 -0.29 1 34 294 LYS B CA 1
ATOM 4758 C C . LYS B 1 294 ? -35.938 -11.406 -1.811 1 34 294 LYS B C 1
ATOM 4760 O O . LYS B 1 294 ? -35.375 -10.469 -2.377 1 34 294 LYS B O 1
ATOM 4765 N N . GLN B 1 295 ? -35.875 -12.406 -2.52 1 25.84 295 GLN B N 1
ATOM 4766 C CA . GLN B 1 295 ? -36.375 -12.477 -3.891 1 25.84 295 GLN B CA 1
ATOM 4767 C C . GLN B 1 295 ? -37.688 -11.703 -4.043 1 25.84 295 GLN B C 1
ATOM 4769 O O . GLN B 1 295 ? -38.719 -12.109 -3.498 1 25.84 295 GLN B O 1
ATOM 4774 N N . VAL B 1 296 ? -37.812 -10.406 -3.99 1 23.84 296 VAL B N 1
ATOM 4775 C CA . VAL B 1 296 ? -38.938 -9.797 -4.699 1 23.84 296 VAL B CA 1
ATOM 4776 C C . VAL B 1 296 ? -39 -10.328 -6.125 1 23.84 296 VAL B C 1
ATOM 4778 O O . VAL B 1 296 ? -38.156 -9.984 -6.965 1 23.84 296 VAL B O 1
ATOM 4781 N N . TYR B 1 297 ? -39 -11.609 -6.25 1 17.23 297 TYR B N 1
ATOM 4782 C CA . TYR B 1 297 ? -39.844 -11.953 -7.395 1 17.23 297 TYR B CA 1
ATOM 4783 C C . TYR B 1 297 ? -41.312 -11.641 -7.121 1 17.23 297 TYR B C 1
ATOM 4785 O O . TYR B 1 297 ? -41.781 -11.797 -5.992 1 17.23 297 TYR B O 1
#

Organism: Heterocephalus glaber (NCBI:txid10181)

Sequence (594 aa):
QPPHVRDFLLYRHCRDFRLLQDPPPAKCAPPVFLLLAIKSSPANYERRDIVRRTWGQERQGQGAPLRRLFLVGTSANPHEATKVNRLLALEAREYGDILQWDFHDTFFNLTLKQVLFLEWQKTRCPDASFVLNGDDDVFAHTDNMVAFLLGLDPEHHLFAGHLIQGVGPIRVPWSKYFVPRLVTEDEQYPPYCGGGGFLLSRFTARALQRAASALDLFPIDDVFLGRCLHHQGLRPASHSGVRTAGVHAPSAALSSFDPCFYRELLLVHRFLPYEMLLMWDALSRPDLACGRQKQVYQPPHVRDFLLYRHCRDFRLLQDPPPAKCAPPVFLLLAIKSSPANYERRDIVRRTWGQERQGQGAPLRRLFLVGTSANPHEATKVNRLLALEAREYGDILQWDFHDTFFNLTLKQVLFLEWQKTRCPDASFVLNGDDDVFAHTDNMVAFLLGLDPEHHLFAGHLIQGVGPIRVPWSKYFVPRLVTEDEQYPPYCGGGGFLLSRFTARALQRAASALDLFPIDDVFLGRCLHHQGLRPASHSGVRTAGVHAPSAALSSFDPCFYRELLLVHRFLPYEMLLMWDALSRPDLACGRQKQVY

InterPro domains:
  IPR002659 Glycosyl transferase, family 31 [PF01762] (46-234)
  IPR002659 Glycosyl transferase, family 31 [PTHR11214] (6-240)

Radius of gyration: 27.29 Å; Cα contacts (8 Å, |Δi|>4): 1106; chains: 2; bounding box: 77×78×65 Å